Protein AF-A0A917IXN0-F1 (afdb_monomer)

Nearest PDB structures (foldseek):
  4igl-assembly2_D  TM=3.086E-01  e=8.944E-07  Yersinia entomophaga
  7pq5-assembly1_L  TM=3.010E-01  e=5.003E-07  Photorhabdus laumondii subsp. laumondii TTO1
  4igl-assembly1_B  TM=3.154E-01  e=1.685E-06  Yersinia entomophaga
  6h6e-assembly1_F  TM=2.385E-01  e=1.469E-05  Photorhabdus luminescens
  6l7i-assembly1_G  TM=1.324E-01  e=1.070E-05  Photorhabdus luminescens

Solvent-accessible surface area (backbone atoms only — not comparable to full-atom values): 32666 Å² total; per-residue (Å²): 130,86,58,63,61,47,38,74,45,80,38,43,75,85,60,76,90,86,81,75,92,81,76,86,49,85,39,83,56,91,62,66,86,62,79,61,61,59,77,68,53,58,78,46,54,101,52,64,41,81,47,78,47,61,90,58,100,66,93,73,70,77,66,83,57,78,71,66,95,80,70,84,71,70,77,75,79,71,57,45,37,51,78,40,66,43,35,41,40,37,30,41,99,85,53,47,74,66,42,33,37,38,47,47,80,38,64,68,88,79,56,56,72,64,66,59,69,67,40,76,58,104,46,80,65,84,55,71,58,85,68,82,61,90,83,63,101,68,87,67,82,59,88,81,87,79,61,56,71,33,56,86,45,42,60,50,45,82,71,81,84,78,57,69,54,34,28,41,33,42,34,33,26,48,86,87,71,46,68,50,28,33,39,39,38,29,32,39,60,47,61,68,41,76,41,57,61,73,75,79,86,89,66,83,87,88,78,78,93,68,74,76,74,66,67,77,37,63,53,51,22,51,48,42,80,60,39,67,42,67,34,34,41,35,35,35,36,42,61,82,93,44,81,42,70,44,31,39,38,40,45,43,70,47,72,43,73,93,54,56,42,76,46,81,46,73,46,76,44,80,50,82,84,77,84,73,92,86,80,77,96,80,74,83,82,74,73,49,68,51,62,32,39,26,38,47,58,45,58,46,75,42,68,42,35,38,41,36,36,38,39,47,98,88,69,51,77,47,46,34,40,35,40,48,37,61,85,44,83,89,67,68,47,70,32,34,37,40,33,34,42,75,81,73,43,36,37,36,39,40,44,36,32,23,74,81,41,34,94,41,83,49,23,36,60,31,42,77,70,70,51,43,79,60,70,34,34,39,40,33,26,31,57,75,56,88,56,38,41,52,32,37,40,35,48,42,57,34,69,35,84,93,67,79,44,77,38,72,39,32,35,28,37,26,52,65,69,50,75,74,41,68,46,32,38,48,78,37,60,52,98,85,70,46,69,27,26,33,33,39,63,88,66,50,29,37,17,41,45,56,14,63,71,68,72,43,74,31,32,44,34,39,54,44,56,52,70,54,52,53,70,72,32,72,54,56,64,68,46,43,30,58,50,92,41,67,66,59,36,50,59,45,54,48,35,52,60,73,48,80,76,50,44,41,34,36,44,38,66,44,86,101,55,46,66,37,33,41,30,42,68,89,68,54,38,37,37,42,42,58,46,100,85,50,44,76,31,38,30,25,42,72,87,69,43,51,36,30,42,42,42,74,38,43,49,93,60,89,73,92,83,128

Structure (mmCIF, N/CA/C/O backbone):
data_AF-A0A917IXN0-F1
#
_entry.id   AF-A0A917IXN0-F1
#
loop_
_atom_site.group_PDB
_atom_site.id
_atom_site.type_symbol
_atom_site.label_atom_id
_atom_site.label_alt_id
_atom_site.label_comp_id
_atom_site.label_asym_id
_atom_site.label_entity_id
_atom_site.label_seq_id
_atom_site.pdbx_PDB_ins_code
_atom_site.Cartn_x
_atom_site.Cartn_y
_atom_site.Cartn_z
_atom_site.occupancy
_atom_site.B_iso_or_equiv
_atom_site.auth_seq_id
_atom_site.auth_comp_id
_atom_site.auth_asym_id
_atom_site.auth_atom_id
_atom_site.pdbx_PDB_model_num
ATOM 1 N N . MET A 1 1 ? -67.250 17.142 -31.796 1.00 35.25 1 MET A N 1
ATOM 2 C CA . MET A 1 1 ? -65.831 16.731 -31.757 1.00 35.25 1 MET A CA 1
ATOM 3 C C . MET A 1 1 ? -65.820 15.233 -31.520 1.00 35.25 1 MET A C 1
ATOM 5 O O . MET A 1 1 ? -66.520 14.796 -30.617 1.00 35.25 1 MET A O 1
ATOM 9 N N . ALA A 1 2 ? -65.168 14.451 -32.382 1.00 39.88 2 ALA A N 1
ATOM 10 C CA . ALA A 1 2 ? -65.077 13.002 -32.205 1.00 39.88 2 ALA A CA 1
ATOM 11 C C . ALA A 1 2 ? -64.238 12.706 -30.949 1.00 39.88 2 ALA A C 1
ATOM 13 O O . ALA A 1 2 ? -63.153 13.268 -30.809 1.00 39.88 2 ALA A O 1
ATOM 14 N N . GLY A 1 3 ? -64.764 11.898 -30.023 1.00 48.69 3 GLY A N 1
ATOM 15 C CA . GLY A 1 3 ? -64.052 11.514 -28.801 1.00 48.69 3 GLY A CA 1
ATOM 16 C C . GLY A 1 3 ? -62.766 10.752 -29.129 1.00 48.69 3 GLY A C 1
ATOM 17 O O . GLY A 1 3 ? -62.740 9.947 -30.061 1.00 48.69 3 GLY A O 1
ATOM 18 N N . GLN A 1 4 ? -61.691 11.021 -28.390 1.00 52.16 4 GLN A N 1
ATOM 19 C CA . GLN A 1 4 ? -60.438 10.281 -28.524 1.00 52.16 4 GLN A CA 1
ATOM 20 C C . GLN A 1 4 ? -60.554 8.961 -27.759 1.00 52.16 4 GLN A C 1
ATOM 22 O O . GLN A 1 4 ? -60.973 8.939 -26.606 1.00 52.16 4 GLN A O 1
ATOM 27 N N . THR A 1 5 ? -60.207 7.848 -28.408 1.00 50.19 5 THR A N 1
ATOM 28 C CA . THR A 1 5 ? -60.210 6.527 -27.762 1.00 50.19 5 THR A CA 1
ATOM 29 C C . THR A 1 5 ? -58.799 6.203 -27.285 1.00 50.19 5 THR A C 1
ATOM 31 O O . THR A 1 5 ? -57.864 6.191 -28.088 1.00 50.19 5 THR A O 1
ATOM 34 N N . VAL A 1 6 ? -58.656 5.953 -25.986 1.00 50.12 6 VAL A N 1
ATOM 35 C CA . VAL A 1 6 ? -57.416 5.504 -25.344 1.00 50.12 6 VAL A CA 1
ATOM 36 C C . VAL A 1 6 ? -57.685 4.127 -24.752 1.00 50.12 6 VAL A C 1
ATOM 38 O O . VAL A 1 6 ? -58.744 3.893 -24.172 1.00 50.12 6 VAL A O 1
ATOM 41 N N . TYR A 1 7 ? -56.733 3.213 -24.901 1.00 52.97 7 TYR A N 1
ATOM 42 C CA . TYR A 1 7 ? -56.838 1.844 -24.410 1.00 52.97 7 TYR A CA 1
ATOM 43 C C . TYR A 1 7 ? -55.827 1.610 -23.289 1.00 52.97 7 TYR A C 1
ATOM 45 O O . TYR A 1 7 ? -54.680 2.040 -23.386 1.00 52.97 7 TYR A O 1
ATOM 53 N N . LEU A 1 8 ? -56.244 0.906 -22.240 1.00 52.41 8 LEU A N 1
ATOM 54 C CA . LEU A 1 8 ? -55.415 0.564 -21.084 1.00 52.41 8 LEU A CA 1
ATOM 55 C C . LEU A 1 8 ? -55.277 -0.951 -20.971 1.00 52.41 8 LEU A C 1
ATOM 57 O O . LEU A 1 8 ? -56.256 -1.678 -21.136 1.00 52.41 8 LEU A O 1
ATOM 61 N N . LYS A 1 9 ? -54.066 -1.418 -20.662 1.00 60.09 9 LYS A N 1
ATOM 62 C CA . LYS A 1 9 ? -53.745 -2.835 -20.481 1.00 60.09 9 LYS A CA 1
ATOM 63 C C . LYS A 1 9 ? -52.924 -3.028 -19.208 1.00 60.09 9 LYS A C 1
ATOM 65 O O . LYS A 1 9 ? -51.922 -2.343 -19.024 1.00 60.09 9 LYS A O 1
ATOM 70 N N . ILE A 1 10 ? -53.332 -3.964 -18.352 1.00 54.09 10 ILE A N 1
ATOM 71 C CA . ILE A 1 10 ? -52.567 -4.382 -17.169 1.00 54.09 10 ILE A CA 1
ATOM 72 C C . ILE A 1 10 ? -51.980 -5.758 -17.454 1.00 54.09 10 ILE A C 1
ATOM 74 O O . ILE A 1 10 ? -52.681 -6.649 -17.930 1.00 54.09 10 ILE A O 1
ATOM 78 N N . LEU A 1 11 ? -50.680 -5.903 -17.224 1.00 50.03 11 LEU A N 1
ATOM 79 C CA . LEU A 1 11 ? -49.906 -7.075 -17.606 1.00 50.03 11 LEU A CA 1
ATOM 80 C C . LEU A 1 11 ? -49.082 -7.602 -16.433 1.00 50.03 11 LEU A C 1
ATOM 82 O O . LEU A 1 11 ? -48.535 -6.798 -15.673 1.00 50.03 11 LEU A O 1
ATOM 86 N N . PRO A 1 12 ? -48.888 -8.928 -16.334 1.00 51.34 12 PRO A N 1
ATOM 87 C CA . PRO A 1 12 ? -47.800 -9.487 -15.544 1.00 51.34 12 PRO A CA 1
ATOM 88 C C . PRO A 1 12 ? -46.449 -8.872 -15.961 1.00 51.34 12 PRO A C 1
ATOM 90 O O . PRO A 1 12 ? -46.293 -8.446 -17.113 1.00 51.34 12 PRO A O 1
ATOM 93 N N . PRO A 1 13 ? -45.444 -8.850 -15.072 1.00 50.09 13 PRO A N 1
ATOM 94 C CA . PRO A 1 13 ? -44.182 -8.157 -15.319 1.00 50.09 13 PRO A CA 1
ATOM 95 C C . PRO A 1 13 ? -43.417 -8.736 -16.522 1.00 50.09 13 PRO A C 1
ATOM 97 O O . PRO A 1 13 ? -42.665 -8.007 -17.173 1.00 50.09 13 PRO A O 1
ATOM 100 N N . ASP A 1 14 ? -43.701 -9.986 -16.892 1.00 53.84 14 ASP A N 1
ATOM 101 C CA . ASP A 1 14 ? -42.986 -10.733 -17.930 1.00 53.84 14 ASP A CA 1
ATOM 102 C C . ASP A 1 14 ? -43.760 -10.826 -19.264 1.00 53.84 14 ASP A C 1
ATOM 104 O O . ASP A 1 14 ? -43.258 -11.404 -20.226 1.00 53.84 14 ASP A O 1
ATOM 108 N N . ALA A 1 15 ? -44.980 -10.277 -19.348 1.00 49.19 15 ALA A N 1
ATOM 109 C CA . ALA A 1 15 ? -45.855 -10.442 -20.514 1.00 49.19 15 ALA A CA 1
ATOM 110 C C . ALA A 1 15 ? -45.548 -9.466 -21.671 1.00 49.19 15 ALA A C 1
ATOM 112 O O . ALA A 1 15 ? -45.196 -8.302 -21.450 1.00 49.19 15 ALA A O 1
ATOM 113 N N . ASP A 1 16 ? -45.733 -9.939 -22.913 1.00 49.72 16 ASP A N 1
ATOM 114 C CA . ASP A 1 16 ? -45.566 -9.148 -24.141 1.00 49.72 16 ASP A CA 1
ATOM 115 C C . ASP A 1 16 ? -46.776 -8.214 -24.359 1.00 49.72 16 ASP A C 1
ATOM 117 O O . ASP A 1 16 ? -47.925 -8.675 -24.413 1.00 49.72 16 ASP A O 1
ATOM 121 N N . PRO A 1 17 ? -46.560 -6.894 -24.494 1.00 51.47 17 PRO A N 1
ATOM 122 C CA . PRO A 1 17 ? -47.645 -5.938 -24.636 1.00 51.47 17 PRO A CA 1
ATOM 123 C C . PRO A 1 17 ? -48.546 -6.150 -25.865 1.00 51.47 17 PRO A C 1
ATOM 125 O O . PRO A 1 17 ? -49.726 -5.802 -25.794 1.00 51.47 17 PRO A O 1
ATOM 128 N N . TYR A 1 18 ? -48.084 -6.769 -26.955 1.00 51.25 18 TYR A N 1
ATOM 129 C CA . TYR A 1 18 ? -48.750 -6.646 -28.263 1.00 51.25 18 TYR A CA 1
ATOM 130 C C . TYR A 1 18 ? -49.814 -7.701 -28.639 1.00 51.25 18 TYR A C 1
ATOM 132 O O . TYR A 1 18 ? -50.474 -7.508 -29.657 1.00 51.25 18 TYR A O 1
ATOM 140 N N . ASN A 1 19 ? -50.030 -8.779 -27.867 1.00 45.66 19 ASN A N 1
ATOM 141 C CA . ASN A 1 19 ? -50.652 -10.001 -28.427 1.00 45.66 19 ASN A CA 1
ATOM 142 C C . ASN A 1 19 ? -52.028 -10.468 -27.882 1.00 45.66 19 ASN A C 1
ATOM 144 O O . ASN A 1 19 ? -52.455 -11.555 -28.252 1.00 45.66 19 ASN A O 1
ATOM 148 N N . ASP A 1 20 ? -52.761 -9.677 -27.082 1.00 43.12 20 ASP A N 1
ATOM 149 C CA . ASP A 1 20 ? -54.061 -10.100 -26.498 1.00 43.12 20 ASP A CA 1
ATOM 150 C C . ASP A 1 20 ? -55.165 -9.022 -26.582 1.00 43.12 20 ASP A C 1
ATOM 152 O O . ASP A 1 20 ? -54.869 -7.826 -26.504 1.00 43.12 20 ASP A O 1
ATOM 156 N N . TRP A 1 21 ? -56.429 -9.461 -26.734 1.00 39.22 21 TRP A N 1
ATOM 157 C CA . TRP A 1 21 ? -57.635 -8.655 -27.027 1.00 39.22 21 TRP A CA 1
ATOM 158 C C . TRP A 1 21 ? -58.090 -7.737 -25.868 1.00 39.22 21 TRP A C 1
ATOM 160 O O . TRP A 1 21 ? -57.925 -8.066 -24.698 1.00 39.22 21 TRP A O 1
ATOM 170 N N . ILE A 1 22 ? -58.692 -6.584 -26.210 1.00 45.62 22 ILE A N 1
ATOM 171 C CA . ILE A 1 22 ? -58.862 -5.396 -25.342 1.00 45.62 22 ILE A CA 1
ATOM 172 C C . ILE A 1 22 ? -60.346 -5.049 -25.098 1.00 45.62 22 ILE A C 1
ATOM 174 O O . ILE A 1 22 ? -61.152 -5.101 -26.028 1.00 45.62 22 ILE A O 1
ATOM 178 N N . THR A 1 23 ? -60.687 -4.581 -23.888 1.00 41.66 23 THR A N 1
ATOM 179 C CA . THR A 1 23 ? -61.967 -3.906 -23.580 1.00 41.66 23 THR A CA 1
ATOM 180 C C . THR A 1 23 ? -61.812 -2.380 -23.744 1.00 41.66 23 THR A C 1
ATOM 182 O O . THR A 1 23 ? -60.971 -1.794 -23.060 1.00 41.66 23 THR A O 1
ATOM 185 N N . PRO A 1 24 ? -62.566 -1.697 -24.628 1.00 39.19 24 PRO A N 1
ATOM 186 C CA . PRO A 1 24 ? -62.406 -0.257 -24.854 1.00 39.19 24 PRO A CA 1
ATOM 187 C C . PRO A 1 24 ? -62.958 0.583 -23.694 1.00 39.19 24 PRO A C 1
ATOM 189 O O . PRO A 1 24 ? -64.069 0.328 -23.228 1.00 39.19 24 PRO A O 1
ATOM 192 N N . LEU A 1 25 ? -62.236 1.636 -23.300 1.00 45.97 25 LEU A N 1
ATOM 193 C CA . LEU A 1 25 ? -62.758 2.710 -22.450 1.00 45.97 25 LEU A CA 1
ATOM 194 C C . LEU A 1 25 ? -62.904 3.983 -23.287 1.00 45.97 25 LEU A C 1
ATOM 196 O O . LEU A 1 25 ? -61.981 4.400 -23.986 1.00 45.97 25 LEU A O 1
ATOM 200 N N . TYR A 1 26 ? -64.086 4.594 -23.233 1.00 40.22 26 TYR A N 1
ATOM 201 C CA . TYR A 1 26 ? -64.394 5.807 -23.985 1.00 40.22 26 TYR A CA 1
ATOM 202 C C . TYR A 1 26 ? -64.389 7.014 -23.050 1.00 40.22 26 TYR A C 1
ATOM 204 O O . TYR A 1 26 ? -65.100 7.023 -22.048 1.00 40.22 26 TYR A O 1
ATOM 212 N N . SER A 1 27 ? -63.637 8.053 -23.414 1.00 43.56 27 SER A N 1
ATOM 213 C CA . SER A 1 27 ? -63.714 9.367 -22.777 1.00 43.56 27 SER A CA 1
ATOM 214 C C . SER A 1 27 ? -63.993 10.437 -23.827 1.00 43.56 27 SER A C 1
ATOM 216 O O . SER A 1 27 ? -63.427 10.438 -24.921 1.00 43.56 27 SER A O 1
ATOM 218 N N . THR A 1 28 ? -64.897 11.358 -23.505 1.00 39.69 28 THR A N 1
ATOM 219 C CA . THR A 1 28 ? -65.262 12.466 -24.394 1.00 39.69 28 THR A CA 1
ATOM 220 C C . THR A 1 28 ? -64.428 13.734 -24.174 1.00 39.69 28 THR A C 1
ATOM 222 O O . THR A 1 28 ? -64.582 14.672 -24.951 1.00 39.69 28 THR A O 1
ATOM 225 N N . TRP A 1 29 ? -63.568 13.791 -23.146 1.00 39.41 29 TRP A N 1
ATOM 226 C CA . TRP A 1 29 ? -62.755 14.967 -22.787 1.00 39.41 29 TRP A CA 1
ATOM 227 C C . TRP A 1 29 ? -61.339 14.529 -22.369 1.00 39.41 29 TRP A C 1
ATOM 229 O O . TRP A 1 29 ? -61.156 13.416 -21.895 1.00 39.41 29 TRP A O 1
ATOM 239 N N . ALA A 1 30 ? -60.333 15.385 -22.567 1.00 41.00 30 ALA A N 1
ATOM 240 C CA . ALA A 1 30 ? -58.892 15.069 -22.560 1.00 41.00 30 ALA A CA 1
ATOM 241 C C . ALA A 1 30 ? -58.276 14.489 -21.258 1.00 41.00 30 ALA A C 1
ATOM 243 O O . ALA A 1 30 ? -57.062 14.323 -21.208 1.00 41.00 30 ALA A O 1
ATOM 244 N N . ASN A 1 31 ? -59.079 14.140 -20.248 1.00 43.09 31 ASN A N 1
ATOM 245 C CA . ASN A 1 31 ? -58.651 13.487 -19.011 1.00 43.09 31 ASN A CA 1
ATOM 246 C C . ASN A 1 31 ? -59.410 12.162 -18.835 1.00 43.09 31 ASN A C 1
ATOM 248 O O . ASN A 1 31 ? -60.639 12.125 -18.944 1.00 43.09 31 ASN A O 1
ATOM 252 N N . ILE A 1 32 ? -58.688 11.075 -18.559 1.00 43.59 32 ILE A N 1
ATOM 253 C CA . ILE A 1 32 ? -59.268 9.772 -18.210 1.00 43.59 32 ILE A CA 1
ATOM 254 C C . ILE A 1 32 ? -58.945 9.513 -16.743 1.00 43.59 32 ILE A C 1
ATOM 256 O O . ILE A 1 32 ? -57.836 9.104 -16.428 1.00 43.59 32 ILE A O 1
ATOM 260 N N . ASN A 1 33 ? -59.922 9.731 -15.862 1.00 43.78 33 ASN A N 1
ATOM 261 C CA . ASN A 1 33 ? -59.843 9.277 -14.476 1.00 43.78 33 ASN A CA 1
ATOM 262 C C . ASN A 1 33 ? -60.491 7.895 -14.388 1.00 43.78 33 ASN A C 1
ATOM 264 O O . ASN A 1 33 ? -61.700 7.761 -14.574 1.00 43.78 33 ASN A O 1
ATOM 268 N N . THR A 1 34 ? -59.687 6.869 -14.125 1.00 44.44 34 THR A N 1
ATOM 269 C CA . THR A 1 34 ? -60.156 5.503 -13.876 1.00 44.44 34 THR A CA 1
ATOM 270 C C . THR A 1 34 ? -59.488 4.979 -12.613 1.00 44.44 34 THR A C 1
ATOM 272 O O . THR A 1 34 ? -58.269 5.037 -12.491 1.00 44.44 34 THR A O 1
ATOM 275 N N . SER A 1 35 ? -60.282 4.478 -11.669 1.00 42.50 35 SER A N 1
ATOM 276 C CA . SER A 1 35 ? -59.800 3.802 -10.466 1.00 42.50 35 SER A CA 1
ATOM 277 C C . SER A 1 35 ? -59.847 2.290 -10.678 1.00 42.50 35 SER A C 1
ATOM 279 O O . SER A 1 35 ? -60.794 1.761 -11.264 1.00 42.50 35 SER A O 1
ATOM 281 N N . PHE A 1 36 ? -58.804 1.586 -10.240 1.00 47.25 36 PHE A N 1
ATOM 282 C CA . PHE A 1 36 ? -58.762 0.124 -10.261 1.00 47.25 36 PHE A CA 1
ATOM 283 C C . PHE A 1 36 ? -58.977 -0.399 -8.843 1.00 47.25 36 PHE A C 1
ATOM 285 O O . PHE A 1 36 ? -58.327 0.064 -7.910 1.00 47.25 36 PHE A O 1
ATOM 292 N N . ASP A 1 37 ? -59.870 -1.376 -8.683 1.00 44.78 37 ASP A N 1
ATOM 293 C CA . ASP A 1 37 ? -60.038 -2.075 -7.408 1.00 44.78 37 ASP A CA 1
ATOM 294 C C . ASP A 1 37 ? -58.757 -2.863 -7.084 1.00 44.78 37 ASP A C 1
ATOM 296 O O . ASP A 1 37 ? -58.262 -3.650 -7.897 1.00 44.78 37 ASP A O 1
ATOM 300 N N . PHE A 1 38 ? -58.216 -2.661 -5.885 1.00 44.41 38 PHE A N 1
ATOM 301 C CA . PHE A 1 38 ? -57.004 -3.313 -5.392 1.00 44.41 38 PHE A CA 1
ATOM 302 C C . PHE A 1 38 ? -57.085 -4.851 -5.445 1.00 44.41 38 PHE A C 1
ATOM 304 O O . PHE A 1 38 ? -56.099 -5.525 -5.757 1.00 44.41 38 PHE A O 1
ATOM 311 N N . ASN A 1 39 ? -58.273 -5.429 -5.236 1.00 46.62 39 ASN A N 1
ATOM 312 C CA . ASN A 1 39 ? -58.477 -6.878 -5.329 1.00 46.62 39 ASN A CA 1
ATOM 313 C C . ASN A 1 39 ? -58.317 -7.407 -6.761 1.00 46.62 39 ASN A C 1
ATOM 315 O O . ASN A 1 39 ? -57.893 -8.546 -6.959 1.00 46.62 39 ASN A O 1
ATOM 319 N N . PHE A 1 40 ? -58.610 -6.574 -7.762 1.00 50.75 40 PHE A N 1
ATOM 320 C CA . PHE A 1 40 ? -58.423 -6.906 -9.172 1.00 50.75 40 PHE A CA 1
ATOM 321 C C . PHE A 1 40 ? -56.938 -6.878 -9.576 1.00 50.75 40 PHE A C 1
ATOM 323 O O . PHE A 1 40 ? -56.507 -7.688 -10.395 1.00 50.75 40 PHE A O 1
ATOM 330 N N . LEU A 1 41 ? -56.133 -5.999 -8.968 1.00 48.62 41 LEU A N 1
ATOM 331 C CA . LEU A 1 41 ? -54.690 -5.888 -9.226 1.00 48.62 41 LEU A CA 1
ATOM 332 C C . LEU A 1 41 ? -53.876 -7.014 -8.569 1.00 48.62 41 LEU A C 1
ATOM 334 O O . LEU A 1 41 ? -52.900 -7.486 -9.154 1.00 48.62 41 LEU A O 1
ATOM 338 N N . ASN A 1 42 ? -54.310 -7.518 -7.408 1.00 50.56 42 ASN A N 1
ATOM 339 C CA . ASN A 1 42 ? -53.651 -8.635 -6.713 1.00 50.56 42 ASN A CA 1
ATOM 340 C C . ASN A 1 42 ? -53.646 -9.955 -7.504 1.00 50.56 42 ASN A C 1
ATOM 342 O O . ASN A 1 42 ? -52.805 -10.818 -7.248 1.00 50.56 42 ASN A O 1
ATOM 346 N N . LEU A 1 43 ? -54.523 -10.107 -8.503 1.00 50.69 43 LEU A N 1
ATOM 347 C CA . LEU A 1 43 ? -54.516 -11.253 -9.420 1.00 50.69 43 LEU A CA 1
ATOM 348 C C . LEU A 1 43 ? -53.254 -11.314 -10.307 1.00 50.69 43 LEU A C 1
ATOM 350 O O . LEU A 1 43 ? -52.969 -12.371 -10.866 1.00 50.69 43 LEU A O 1
ATOM 354 N N . TYR A 1 44 ? -52.483 -10.221 -10.414 1.00 47.22 44 TYR A N 1
ATOM 355 C CA . TYR A 1 44 ? -51.292 -10.107 -11.270 1.00 47.22 44 TYR A CA 1
ATOM 356 C C . TYR A 1 44 ? -49.950 -10.176 -10.506 1.00 47.22 44 TYR A C 1
ATOM 358 O O . TYR A 1 44 ? -48.892 -10.140 -11.134 1.00 47.22 44 TYR A O 1
ATOM 366 N N . GLY A 1 45 ? -49.973 -10.341 -9.174 1.00 46.62 45 GLY A N 1
ATOM 367 C CA . GLY A 1 45 ? -48.782 -10.507 -8.325 1.00 46.62 45 GLY A CA 1
ATOM 368 C C . GLY A 1 45 ? -48.145 -9.201 -7.818 1.00 46.62 45 GLY A C 1
ATOM 369 O O . GLY A 1 45 ? -48.658 -8.108 -8.029 1.00 46.62 45 GLY A O 1
ATOM 370 N N . ALA A 1 46 ? -47.003 -9.314 -7.121 1.00 44.88 46 ALA A N 1
ATOM 371 C CA . ALA A 1 46 ? -46.329 -8.200 -6.425 1.00 44.88 46 ALA A CA 1
ATOM 372 C C . ALA A 1 46 ? -45.720 -7.119 -7.347 1.00 44.88 46 ALA A C 1
ATOM 374 O O . ALA A 1 46 ? -45.256 -6.086 -6.862 1.00 44.88 46 ALA A O 1
ATOM 375 N N . ALA A 1 47 ? -45.695 -7.364 -8.658 1.00 44.41 47 ALA A N 1
ATOM 376 C CA . ALA A 1 47 ? -45.250 -6.430 -9.683 1.00 44.41 47 ALA A CA 1
ATOM 377 C C . ALA A 1 47 ? -46.104 -6.630 -10.941 1.00 44.41 47 ALA A C 1
ATOM 379 O O . ALA A 1 47 ? -46.340 -7.766 -11.333 1.00 44.41 47 ALA A O 1
ATOM 380 N N . PHE A 1 48 ? -46.540 -5.547 -11.581 1.00 44.88 48 PHE A N 1
ATOM 381 C CA . PHE A 1 48 ? -47.311 -5.562 -12.828 1.00 44.88 48 PHE A CA 1
ATOM 382 C C . PHE A 1 48 ? -46.964 -4.328 -13.674 1.00 44.88 48 PHE A C 1
ATOM 384 O O . PHE A 1 48 ? -46.359 -3.373 -13.186 1.00 44.88 48 PHE A O 1
ATOM 391 N N . LYS A 1 49 ? -47.324 -4.350 -14.958 1.00 46.66 49 LYS A N 1
ATOM 392 C CA . LYS A 1 49 ? -47.125 -3.249 -15.911 1.00 46.66 49 LYS A CA 1
ATOM 393 C C . LYS A 1 49 ? -48.472 -2.679 -16.333 1.00 46.66 49 LYS A C 1
ATOM 395 O O . LYS A 1 49 ? -49.388 -3.441 -16.627 1.00 46.66 49 LYS A O 1
ATOM 400 N N . ILE A 1 50 ? -48.566 -1.355 -16.431 1.00 51.16 50 ILE A N 1
ATOM 401 C CA . ILE A 1 50 ? -49.695 -0.666 -17.064 1.00 51.16 50 ILE A CA 1
ATOM 402 C C . ILE A 1 50 ? -49.201 -0.106 -18.397 1.00 51.16 50 ILE A C 1
ATOM 404 O O . ILE A 1 50 ? -48.218 0.630 -18.440 1.00 51.16 50 ILE A O 1
ATOM 408 N N . VAL A 1 51 ? -49.865 -0.476 -19.488 1.00 49.19 51 VAL A N 1
ATOM 409 C CA . VAL A 1 51 ? -49.536 -0.038 -20.847 1.00 49.19 51 VAL A CA 1
ATOM 410 C C . VAL A 1 51 ? -50.726 0.720 -21.421 1.00 49.19 51 VAL A C 1
ATOM 412 O O . VAL A 1 51 ? -51.856 0.231 -21.397 1.00 49.19 51 VAL A O 1
ATOM 415 N N . VAL A 1 52 ? -50.466 1.923 -21.930 1.00 52.56 52 VAL A N 1
ATOM 416 C CA . VAL A 1 52 ? -51.476 2.833 -22.481 1.00 52.56 52 VAL A CA 1
ATOM 417 C C . VAL A 1 52 ? -51.271 2.928 -23.991 1.00 52.56 52 VAL A C 1
ATOM 419 O O . VAL A 1 52 ? -50.173 3.245 -24.448 1.00 52.56 52 VAL A O 1
ATOM 422 N N . TYR A 1 53 ? -52.325 2.693 -24.770 1.00 51.03 53 TYR A N 1
ATOM 423 C CA . TYR A 1 53 ? -52.324 2.876 -26.220 1.00 51.03 53 TYR A CA 1
ATOM 424 C C . TYR A 1 53 ? -53.221 4.051 -26.599 1.00 51.03 53 TYR A C 1
ATOM 426 O O . TYR A 1 53 ? -54.404 4.080 -26.263 1.00 51.03 53 TYR A O 1
ATOM 434 N N . SER A 1 54 ? -52.672 4.996 -27.358 1.00 49.59 54 SER A N 1
ATOM 435 C CA . SER A 1 54 ? -53.426 6.070 -28.007 1.00 49.59 54 SER A CA 1
ATOM 436 C C . SER A 1 54 ? -53.336 5.895 -29.519 1.00 49.59 54 SER A C 1
ATOM 438 O O . SER A 1 54 ? -52.264 5.611 -30.050 1.00 49.59 54 SER A O 1
ATOM 440 N N . ALA A 1 55 ? -54.448 6.098 -30.227 1.00 45.66 55 ALA A N 1
ATOM 441 C CA . ALA A 1 55 ? -54.463 6.065 -31.689 1.00 45.66 55 ALA A CA 1
ATOM 442 C C . ALA A 1 55 ? -53.799 7.303 -32.341 1.00 45.66 55 ALA A C 1
ATOM 444 O O . ALA A 1 55 ? -53.622 7.314 -33.558 1.00 45.66 55 ALA A O 1
ATOM 445 N N . TYR A 1 56 ? -53.423 8.334 -31.563 1.00 47.41 56 TYR A N 1
ATOM 446 C CA . TYR A 1 56 ? -52.813 9.573 -32.070 1.00 47.41 56 TYR A CA 1
ATOM 447 C C . TYR A 1 56 ? -51.641 10.082 -31.195 1.00 47.41 56 TYR A C 1
ATOM 449 O O . TYR A 1 56 ? -51.694 9.955 -29.971 1.00 47.41 56 TYR A O 1
ATOM 457 N N . PRO A 1 57 ? -50.600 10.705 -31.791 1.00 37.44 57 PRO A N 1
ATOM 458 C CA . PRO A 1 57 ? -49.305 10.980 -31.147 1.00 37.44 57 PRO A CA 1
ATOM 459 C C . PRO A 1 57 ? -49.242 12.264 -30.284 1.00 37.44 57 PRO A C 1
ATOM 461 O O . PRO A 1 57 ? -48.200 12.912 -30.227 1.00 37.44 57 PRO A O 1
ATOM 464 N N . LEU A 1 58 ? -50.330 12.669 -29.618 1.00 39.44 58 LEU A N 1
ATOM 465 C CA . LEU A 1 58 ? -50.336 13.848 -28.731 1.00 39.44 58 LEU A CA 1
ATOM 466 C C . LEU A 1 5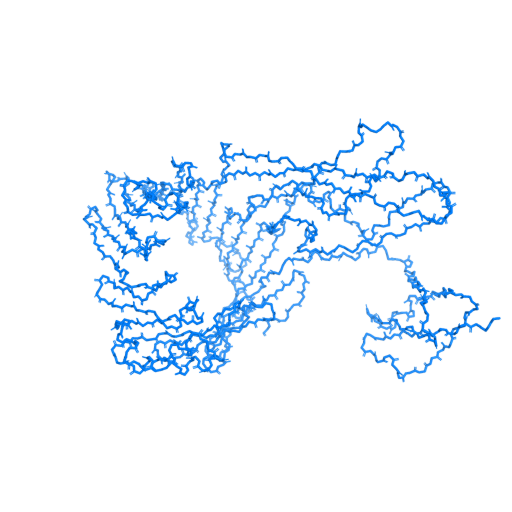8 ? -50.179 13.455 -27.247 1.00 39.44 58 LEU A C 1
ATOM 468 O O . LEU A 1 58 ? -50.582 12.351 -26.879 1.00 39.44 58 LEU A O 1
ATOM 472 N N . PRO A 1 59 ? -49.603 14.330 -26.394 1.00 39.84 59 PRO A N 1
ATOM 473 C CA . PRO A 1 59 ? -49.346 14.022 -24.988 1.00 39.84 59 PRO A CA 1
ATOM 474 C C . PRO A 1 59 ? -50.665 13.867 -24.224 1.00 39.84 59 PRO A C 1
ATOM 476 O O . PRO A 1 59 ? -51.416 14.827 -24.063 1.00 39.84 59 PRO A O 1
ATOM 479 N N . VAL A 1 60 ? -50.945 12.649 -23.765 1.00 39.69 60 VAL A N 1
ATOM 480 C CA . VAL A 1 60 ? -52.048 12.349 -22.847 1.00 39.69 60 VAL A CA 1
ATOM 481 C C . VAL A 1 60 ? -51.485 12.416 -21.430 1.00 39.69 60 VAL A C 1
ATOM 483 O O . VAL A 1 60 ? -50.540 11.694 -21.117 1.00 39.69 60 VAL A O 1
ATOM 486 N N . HIS A 1 61 ? -52.035 13.290 -20.585 1.00 37.91 61 HIS A N 1
ATOM 487 C CA . HIS A 1 61 ? -51.770 13.261 -19.146 1.00 37.91 61 HIS A CA 1
ATOM 488 C C . HIS A 1 61 ? -52.579 12.115 -18.525 1.00 37.91 61 HIS A C 1
ATOM 490 O O . HIS A 1 61 ? -53.780 12.005 -18.774 1.00 37.91 61 HIS A O 1
ATOM 496 N N . PHE A 1 62 ? -51.916 11.241 -17.767 1.00 37.97 62 PHE A N 1
ATOM 497 C CA . PHE A 1 62 ? -52.535 10.079 -17.137 1.00 37.97 62 PHE A CA 1
ATOM 498 C C . PHE A 1 62 ? -52.155 10.030 -15.657 1.00 37.97 62 PHE A C 1
ATOM 500 O O . PHE A 1 62 ? -50.970 9.927 -15.349 1.00 37.97 62 PHE A O 1
ATOM 507 N N . ASP A 1 63 ? -53.154 10.053 -14.774 1.00 35.75 63 ASP A N 1
ATOM 508 C CA . ASP A 1 63 ? -52.987 9.827 -13.337 1.00 35.75 63 ASP A CA 1
ATOM 509 C C . ASP A 1 63 ? -53.568 8.451 -12.979 1.00 35.75 63 ASP A C 1
ATOM 511 O O . ASP A 1 63 ? -54.758 8.192 -13.163 1.00 35.75 63 ASP A O 1
ATOM 515 N N . VAL A 1 64 ? -52.717 7.539 -12.493 1.00 37.69 64 VAL A N 1
ATOM 516 C CA . VAL A 1 64 ? -53.158 6.267 -11.898 1.00 37.69 64 VAL A CA 1
ATOM 517 C C . VAL A 1 64 ? -53.260 6.493 -10.395 1.00 37.69 64 VAL A C 1
ATOM 519 O O . VAL A 1 64 ? -52.232 6.585 -9.730 1.00 37.69 64 VAL A O 1
ATOM 522 N N . ASN A 1 65 ? -54.476 6.541 -9.852 1.00 38.28 65 ASN A N 1
ATOM 523 C CA . ASN A 1 65 ? -54.662 6.548 -8.403 1.00 38.28 65 ASN A CA 1
ATOM 524 C C . ASN A 1 65 ? -54.940 5.114 -7.924 1.00 38.28 65 ASN A C 1
ATOM 526 O O . ASN A 1 65 ? -55.940 4.509 -8.322 1.00 38.28 65 ASN A O 1
ATOM 530 N N . ILE A 1 66 ? -54.031 4.543 -7.130 1.00 39.94 66 ILE A N 1
ATOM 531 C CA . ILE A 1 66 ? -54.209 3.226 -6.502 1.00 39.94 66 ILE A CA 1
ATOM 532 C C . ILE A 1 66 ? -54.620 3.486 -5.057 1.00 39.94 66 ILE A C 1
ATOM 534 O O . ILE A 1 66 ? -53.771 3.597 -4.177 1.00 39.94 66 ILE A O 1
ATOM 538 N N . ASP A 1 67 ? -55.924 3.604 -4.818 1.00 37.50 67 ASP A N 1
ATOM 539 C CA . ASP A 1 67 ? -56.450 3.743 -3.463 1.00 37.50 67 ASP A CA 1
ATOM 540 C C . ASP A 1 67 ? -56.302 2.399 -2.733 1.00 37.50 67 ASP A C 1
ATOM 542 O O . ASP A 1 67 ? -57.038 1.446 -2.998 1.00 37.50 67 ASP A O 1
ATOM 546 N N . ASN A 1 68 ? -55.333 2.307 -1.820 1.00 36.97 68 ASN A N 1
ATOM 547 C CA . ASN A 1 68 ? -55.272 1.233 -0.834 1.00 36.97 68 ASN A CA 1
ATOM 548 C C . ASN A 1 68 ? -55.850 1.756 0.493 1.00 36.97 68 ASN A C 1
ATOM 550 O O . ASN A 1 68 ? -55.188 2.555 1.156 1.00 36.97 68 ASN A O 1
ATOM 554 N N . PRO A 1 69 ? -57.069 1.354 0.888 1.00 35.59 69 PRO A N 1
ATOM 555 C CA . PRO A 1 69 ? -57.727 1.924 2.061 1.00 35.59 69 PRO A CA 1
ATOM 556 C C . PRO A 1 69 ? -57.118 1.502 3.411 1.00 35.59 69 PRO A C 1
ATOM 558 O O . PRO A 1 69 ? -57.475 2.112 4.413 1.00 35.59 69 PRO A O 1
ATOM 561 N N . ASP A 1 70 ? -56.201 0.524 3.461 1.00 34.22 70 ASP A N 1
ATOM 562 C CA . ASP A 1 70 ? -55.720 -0.055 4.730 1.00 34.22 70 ASP A CA 1
ATOM 563 C C . ASP A 1 70 ? -54.190 -0.032 4.939 1.00 34.22 70 ASP A C 1
ATOM 565 O O . ASP A 1 70 ? -53.697 -0.601 5.915 1.00 34.22 70 ASP A O 1
ATOM 569 N N . ASP A 1 71 ? -53.406 0.627 4.078 1.00 37.56 71 ASP A N 1
ATOM 570 C CA . ASP A 1 71 ? -51.938 0.544 4.151 1.00 37.56 71 ASP A CA 1
ATOM 571 C C . ASP A 1 71 ? -51.271 1.830 4.656 1.00 37.56 71 ASP A C 1
ATOM 573 O O . ASP A 1 71 ? -50.775 2.661 3.901 1.00 37.56 71 ASP A O 1
ATOM 577 N N . HIS A 1 72 ? -51.214 1.952 5.984 1.00 33.66 72 HIS A N 1
ATOM 578 C CA . HIS A 1 72 ? -50.261 2.818 6.685 1.00 33.66 72 HIS A CA 1
ATOM 579 C C . HIS A 1 72 ? -48.834 2.219 6.729 1.00 33.66 72 HIS A C 1
ATOM 581 O O . HIS A 1 72 ? -47.969 2.762 7.423 1.00 33.66 72 HIS A O 1
ATOM 587 N N . ALA A 1 73 ? -48.541 1.103 6.043 1.00 29.27 73 ALA A N 1
ATOM 588 C CA . ALA A 1 73 ? -47.197 0.537 6.034 1.00 29.27 73 ALA A CA 1
ATOM 589 C C . ALA A 1 73 ? -46.313 1.251 5.003 1.00 29.27 73 ALA A C 1
ATOM 591 O O . ALA A 1 73 ? -46.169 0.866 3.842 1.00 29.27 73 ALA A O 1
ATOM 592 N N . VAL A 1 74 ? -45.649 2.288 5.509 1.00 33.66 74 VAL A N 1
ATOM 593 C CA . VAL A 1 74 ? -44.402 2.852 4.990 1.00 33.66 74 VAL A CA 1
ATOM 594 C C . VAL A 1 74 ? -43.522 1.720 4.447 1.00 33.66 74 VAL A C 1
ATOM 596 O O . VAL A 1 74 ? -43.062 0.869 5.210 1.00 33.66 74 VAL A O 1
ATOM 599 N N . ARG A 1 75 ? -43.258 1.690 3.135 1.00 31.86 75 ARG A N 1
ATOM 600 C CA . ARG A 1 75 ? -42.179 0.854 2.593 1.00 31.86 75 ARG A CA 1
ATOM 601 C C . ARG A 1 75 ? -40.875 1.627 2.770 1.00 31.86 75 ARG A C 1
ATOM 603 O O . ARG A 1 75 ? -40.655 2.583 2.029 1.00 31.86 75 ARG A O 1
ATOM 610 N N . PRO A 1 76 ? -39.998 1.255 3.718 1.00 34.41 76 PRO A N 1
ATOM 611 C CA . PRO A 1 76 ? -38.746 1.968 3.883 1.00 34.41 76 PRO A CA 1
ATOM 612 C C . PRO A 1 76 ? -37.893 1.749 2.633 1.00 34.41 76 PRO A C 1
ATOM 614 O O . PRO A 1 76 ? -37.593 0.608 2.260 1.00 34.41 76 PRO A O 1
ATOM 617 N N . LEU A 1 77 ? -37.466 2.840 1.995 1.00 33.97 77 LEU A N 1
ATOM 618 C CA . LEU A 1 77 ? -36.295 2.792 1.130 1.00 33.97 77 LEU A CA 1
ATOM 619 C C . LEU A 1 77 ? -35.145 2.291 2.001 1.00 33.97 77 LEU A C 1
ATOM 621 O O . LEU A 1 77 ? -34.698 2.976 2.921 1.00 33.97 77 LEU A O 1
ATOM 625 N N . LYS A 1 78 ? -34.699 1.054 1.758 1.00 34.62 78 LYS A N 1
ATOM 626 C CA . LYS A 1 78 ? -33.514 0.531 2.434 1.00 34.62 78 LYS A CA 1
ATOM 627 C C . LYS A 1 78 ? -32.354 1.463 2.087 1.00 34.62 78 LYS A C 1
ATOM 629 O O . LYS A 1 78 ? -32.121 1.672 0.894 1.00 34.62 78 LYS A O 1
ATOM 634 N N . PRO A 1 79 ? -31.617 1.986 3.079 1.00 37.84 79 PRO A N 1
ATOM 635 C CA . PRO A 1 79 ? -30.403 2.730 2.810 1.00 37.84 79 PRO A CA 1
ATOM 636 C C . PRO A 1 79 ? -29.505 1.860 1.928 1.00 37.84 79 PRO A C 1
ATOM 638 O O . PRO A 1 79 ? -29.059 0.789 2.346 1.00 37.84 79 PRO A O 1
ATOM 641 N N . VAL A 1 80 ? -29.247 2.289 0.694 1.00 35.88 80 VAL A N 1
ATOM 642 C CA . VAL A 1 80 ? -28.297 1.597 -0.176 1.00 35.88 80 VAL A CA 1
ATOM 643 C C . VAL A 1 80 ? -26.893 2.058 0.187 1.00 35.88 80 VAL A C 1
ATOM 645 O O . VAL A 1 80 ? -26.474 3.173 -0.118 1.00 35.88 80 VAL A O 1
ATOM 648 N N . GLY A 1 81 ? -26.195 1.185 0.920 1.00 41.53 81 GLY A N 1
ATOM 649 C CA . GLY A 1 81 ? -24.748 1.235 1.173 1.00 41.53 81 GLY A CA 1
ATOM 650 C C . GLY A 1 81 ? -24.016 1.624 -0.090 1.00 41.53 81 GLY A C 1
ATOM 651 O O . GLY A 1 81 ? -24.356 1.096 -1.145 1.00 41.53 81 GLY A O 1
ATOM 652 N N . GLY A 1 82 ? -22.956 2.431 0.002 1.00 50.62 82 GLY A N 1
ATOM 653 C CA . GLY A 1 82 ? -21.900 2.316 -1.008 1.00 50.62 82 GLY A CA 1
ATOM 654 C C . GLY A 1 82 ? -21.518 0.836 -1.183 1.00 50.62 82 GLY A C 1
ATOM 655 O O . GLY A 1 82 ? -21.725 0.031 -0.272 1.00 50.62 82 GLY A O 1
ATOM 656 N N . VAL A 1 83 ? -21.023 0.441 -2.357 1.00 58.78 83 VAL A N 1
ATOM 657 C CA . VAL A 1 83 ? -20.719 -0.977 -2.605 1.00 58.78 83 VAL A CA 1
ATOM 658 C C . VAL A 1 83 ? -19.686 -1.478 -1.597 1.00 58.78 83 VAL A C 1
ATOM 660 O O . VAL A 1 83 ? -18.600 -0.911 -1.489 1.00 58.78 83 VAL A O 1
ATOM 663 N N . THR A 1 84 ? -20.003 -2.571 -0.907 1.00 70.56 84 THR A N 1
ATOM 664 C CA . THR A 1 84 ? -19.091 -3.237 0.018 1.00 70.56 84 THR A CA 1
ATOM 665 C C . THR A 1 84 ? -18.726 -4.643 -0.464 1.00 70.56 84 THR A C 1
ATOM 667 O O . THR A 1 84 ? -19.412 -5.254 -1.293 1.00 70.56 84 THR A O 1
ATOM 670 N N . VAL A 1 85 ? -17.595 -5.166 0.018 1.00 74.81 85 VAL A N 1
ATOM 671 C CA . VAL A 1 85 ? -17.229 -6.571 -0.201 1.00 74.81 85 VAL A CA 1
ATOM 672 C C . VAL A 1 85 ? -18.135 -7.402 0.692 1.00 74.81 85 VAL A C 1
ATOM 674 O O . VAL A 1 85 ? -18.150 -7.185 1.889 1.00 74.81 85 VAL A O 1
ATOM 677 N N . LYS A 1 86 ? -18.894 -8.352 0.148 1.00 80.88 86 LYS A N 1
ATOM 678 C CA . LYS A 1 86 ? -19.747 -9.227 0.970 1.00 80.88 86 LYS A CA 1
ATOM 679 C C . LYS A 1 86 ? -18.964 -10.432 1.474 1.00 80.88 86 LYS A C 1
ATOM 681 O O . LYS A 1 86 ? -19.066 -10.814 2.638 1.00 80.88 86 LYS A O 1
ATOM 686 N N . SER A 1 87 ? -18.195 -11.038 0.575 1.00 85.00 87 SER A N 1
ATOM 687 C CA . SER A 1 87 ? -17.401 -12.219 0.879 1.00 85.00 87 SER A CA 1
ATOM 688 C C . SER A 1 87 ? -16.227 -12.388 -0.078 1.00 85.00 87 SER A C 1
ATOM 690 O O . SER A 1 87 ? -16.304 -12.025 -1.254 1.00 85.00 87 SER A O 1
ATOM 692 N N . VAL A 1 88 ? -15.163 -13.007 0.423 1.00 86.69 88 VAL A N 1
ATOM 693 C CA . VAL A 1 88 ? -14.005 -13.460 -0.354 1.00 86.69 88 VAL A CA 1
ATOM 694 C C . VAL A 1 88 ? -13.841 -14.955 -0.125 1.00 86.69 88 VAL A C 1
ATOM 696 O O . VAL A 1 88 ? -13.696 -15.380 1.019 1.00 86.69 88 VAL A O 1
ATOM 699 N N . ALA A 1 89 ? -13.853 -15.736 -1.202 1.00 88.06 89 ALA A N 1
ATOM 700 C CA . ALA A 1 89 ? -13.699 -17.185 -1.169 1.00 88.06 89 ALA A CA 1
ATOM 701 C C . ALA A 1 89 ? -12.404 -17.602 -1.881 1.00 88.06 89 ALA A C 1
ATOM 703 O O . ALA A 1 89 ? -12.205 -17.296 -3.059 1.00 88.06 89 ALA A O 1
ATOM 704 N N . ASP A 1 90 ? -11.536 -18.303 -1.157 1.00 84.69 90 ASP A N 1
ATOM 705 C CA . ASP A 1 90 ? -10.277 -18.856 -1.652 1.00 84.69 90 ASP A CA 1
ATOM 706 C C . ASP A 1 90 ? -10.476 -20.356 -1.952 1.00 84.69 90 ASP A C 1
ATOM 708 O O . ASP A 1 90 ? -11.081 -21.066 -1.145 1.00 84.69 90 ASP A O 1
ATOM 712 N N . HIS A 1 91 ? -9.979 -20.837 -3.093 1.00 84.00 91 HIS A N 1
ATOM 713 C CA . HIS A 1 91 ? -10.158 -22.208 -3.586 1.00 84.00 91 HIS A CA 1
ATOM 714 C C . HIS A 1 91 ? -8.808 -22.893 -3.857 1.00 84.00 91 HIS A C 1
ATOM 716 O O . HIS A 1 91 ? -7.808 -22.228 -4.140 1.00 84.00 91 HIS A O 1
ATOM 722 N N . ASP A 1 92 ? -8.770 -24.223 -3.750 1.00 81.38 92 ASP A N 1
ATOM 723 C CA . ASP A 1 92 ? -7.595 -25.031 -4.080 1.00 81.38 92 ASP A CA 1
ATOM 724 C C . ASP A 1 92 ? -7.478 -25.284 -5.593 1.00 81.38 92 ASP A C 1
ATOM 726 O O . ASP A 1 92 ? -8.339 -24.908 -6.387 1.00 81.38 92 ASP A O 1
ATOM 730 N N . GLY A 1 93 ? -6.397 -25.951 -6.009 1.00 67.75 93 GLY A N 1
ATOM 731 C CA . GLY A 1 93 ? -6.153 -26.272 -7.421 1.00 67.75 93 GLY A CA 1
ATOM 732 C C . GLY A 1 93 ? -7.126 -27.289 -8.038 1.00 67.75 93 GLY A C 1
ATOM 733 O O . GLY A 1 93 ? -7.078 -27.500 -9.245 1.00 67.75 93 GLY A O 1
ATOM 734 N N . ALA A 1 94 ? -7.989 -27.922 -7.239 1.00 75.25 94 ALA A N 1
ATOM 735 C CA . ALA A 1 94 ? -9.083 -28.769 -7.709 1.00 75.25 94 ALA A CA 1
ATOM 736 C C . ALA A 1 94 ? -10.430 -28.016 -7.737 1.00 75.25 94 ALA A C 1
ATOM 738 O O . ALA A 1 94 ? -11.446 -28.596 -8.117 1.00 75.25 94 ALA A O 1
ATOM 739 N N . GLY A 1 95 ? -10.439 -26.731 -7.364 1.00 71.88 95 GLY A N 1
ATOM 740 C CA . GLY A 1 95 ? -11.626 -25.884 -7.316 1.00 71.88 95 GLY A CA 1
ATOM 741 C C . GLY A 1 95 ? -12.457 -26.042 -6.042 1.00 71.88 95 GLY A C 1
ATOM 742 O O . GLY A 1 95 ? -13.572 -25.529 -5.991 1.00 71.88 95 GLY A O 1
ATOM 743 N N . ASN A 1 96 ? -11.954 -26.725 -5.008 1.00 78.50 96 ASN A N 1
ATOM 744 C CA . ASN A 1 96 ? -12.664 -26.844 -3.734 1.00 78.50 96 ASN A CA 1
ATOM 745 C C . ASN A 1 96 ? -12.466 -25.584 -2.889 1.00 78.50 96 ASN A C 1
ATOM 747 O O . ASN A 1 96 ? -11.367 -25.032 -2.838 1.00 78.50 96 ASN A O 1
ATOM 751 N N . LEU A 1 97 ? -13.505 -25.156 -2.167 1.00 79.50 97 LEU A N 1
ATOM 752 C CA . LEU A 1 97 ? -13.411 -24.048 -1.216 1.00 79.50 97 LEU A CA 1
ATOM 753 C C . LEU A 1 97 ? -12.413 -24.388 -0.096 1.00 79.50 97 LEU A C 1
ATOM 755 O O . LEU A 1 97 ? -12.569 -25.383 0.608 1.00 79.50 97 LEU A O 1
ATOM 759 N N . VAL A 1 98 ? -11.406 -23.542 0.100 1.00 83.56 98 VAL A N 1
ATOM 760 C CA . VAL A 1 98 ? -10.390 -23.682 1.158 1.00 83.56 98 VAL A CA 1
ATOM 761 C C . VAL A 1 98 ? -10.730 -22.798 2.345 1.00 83.56 98 VAL A C 1
ATOM 763 O O . VAL A 1 98 ? -10.655 -23.230 3.492 1.00 83.56 98 VAL A O 1
ATOM 766 N N . ASN A 1 99 ? -11.091 -21.549 2.067 1.00 82.56 99 ASN A N 1
ATOM 767 C CA . ASN A 1 99 ? -11.345 -20.543 3.083 1.00 82.56 99 ASN A CA 1
ATOM 768 C C . ASN A 1 99 ? -12.388 -19.550 2.580 1.00 82.56 99 ASN A C 1
ATOM 770 O O . ASN A 1 99 ? -12.391 -19.182 1.404 1.00 82.56 99 ASN A O 1
ATOM 774 N N . ARG A 1 100 ? -13.246 -19.066 3.476 1.00 87.38 100 ARG A N 1
ATOM 775 C CA . ARG A 1 100 ? -14.187 -17.993 3.175 1.00 87.38 100 ARG A CA 1
ATOM 776 C C . ARG A 1 100 ? -14.110 -16.920 4.249 1.00 87.38 100 ARG A C 1
ATOM 778 O O . ARG A 1 100 ? -14.156 -17.201 5.439 1.00 87.38 100 ARG A O 1
ATOM 785 N N . ARG A 1 101 ? -14.046 -15.670 3.805 1.00 91.25 101 ARG A N 1
ATOM 786 C CA . ARG A 1 101 ? -14.212 -14.482 4.640 1.00 91.25 101 ARG A CA 1
ATOM 787 C C . ARG A 1 101 ? -15.538 -13.833 4.310 1.00 91.25 101 ARG A C 1
ATOM 789 O O . ARG A 1 101 ? -15.764 -13.522 3.143 1.00 91.25 101 ARG A O 1
ATOM 796 N N . ASN A 1 102 ? -16.378 -13.608 5.309 1.00 89.69 102 ASN A N 1
ATOM 797 C CA . ASN A 1 102 ? -17.592 -12.806 5.185 1.00 89.69 102 ASN A CA 1
ATOM 798 C C . ASN A 1 102 ? -17.371 -11.451 5.853 1.00 89.69 102 ASN A C 1
ATOM 800 O O . ASN A 1 102 ? -16.706 -11.382 6.879 1.00 89.69 102 ASN A O 1
ATOM 804 N N . PHE A 1 103 ? -17.953 -10.391 5.307 1.00 86.06 103 PHE A N 1
ATOM 805 C CA . PHE A 1 103 ? -17.831 -9.048 5.867 1.00 86.06 103 PHE A CA 1
ATOM 806 C C . PHE A 1 103 ? -19.200 -8.554 6.323 1.00 86.06 103 PHE A C 1
ATOM 808 O O . PHE A 1 103 ? -20.171 -8.561 5.562 1.00 86.06 103 PHE A O 1
ATOM 815 N N . ILE A 1 104 ? -19.268 -8.136 7.582 1.00 84.38 104 ILE A N 1
ATOM 816 C CA . ILE A 1 104 ? -20.457 -7.571 8.213 1.00 84.38 104 ILE A CA 1
ATOM 817 C C . ILE A 1 104 ? -20.182 -6.101 8.487 1.00 84.38 104 ILE A C 1
ATOM 819 O O . ILE A 1 104 ? -19.160 -5.757 9.074 1.00 84.38 104 ILE A O 1
ATOM 823 N N . TYR A 1 105 ? -21.109 -5.247 8.076 1.00 77.38 105 TYR A N 1
ATOM 824 C CA . TYR A 1 105 ? -21.013 -3.804 8.231 1.00 77.38 105 TYR A CA 1
ATOM 825 C C . TYR A 1 105 ? -22.094 -3.337 9.203 1.00 77.38 105 TYR A C 1
ATOM 827 O O . TYR A 1 105 ? -23.281 -3.581 8.972 1.00 77.38 105 TYR A O 1
ATOM 835 N N . GLU A 1 106 ? -21.682 -2.692 10.291 1.00 75.94 106 GLU A N 1
ATOM 836 C CA . GLU A 1 106 ? -22.560 -2.194 11.349 1.00 75.94 106 GLU A CA 1
ATOM 837 C C . GLU A 1 106 ? -22.570 -0.658 11.333 1.00 75.94 106 GLU A C 1
ATOM 839 O O . GLU A 1 106 ? -21.525 -0.018 11.219 1.00 75.94 106 GLU A O 1
ATOM 844 N N . PHE A 1 107 ? -23.755 -0.057 11.472 1.00 63.53 107 PHE A N 1
ATOM 845 C CA . PHE A 1 107 ? -23.951 1.400 11.415 1.00 63.53 107 PHE A CA 1
ATOM 846 C C . PHE A 1 107 ? -23.892 2.094 12.793 1.00 63.53 107 PHE A C 1
ATOM 848 O O . PHE A 1 107 ? -24.068 3.308 12.878 1.00 63.53 107 PHE A O 1
ATOM 855 N N . GLY A 1 108 ? -23.609 1.340 13.865 1.00 52.94 108 GLY A N 1
ATOM 856 C CA . GLY A 1 108 ? -23.573 1.829 15.249 1.00 52.94 108 GLY A CA 1
ATOM 857 C C . GLY A 1 108 ? -24.951 2.195 15.823 1.00 52.94 108 GLY A C 1
ATOM 858 O O . GLY A 1 108 ? -25.913 2.407 15.092 1.00 52.94 108 GLY A O 1
ATOM 859 N N . THR A 1 109 ? -25.050 2.261 17.155 1.00 40.97 109 THR A N 1
ATOM 860 C CA . THR A 1 109 ? -26.225 2.791 17.884 1.00 40.97 109 THR A CA 1
ATOM 861 C C . THR A 1 109 ? -26.108 4.289 18.170 1.00 40.97 109 THR A C 1
ATOM 863 O O . THR A 1 109 ? -27.116 4.957 18.356 1.00 40.97 109 THR A O 1
ATOM 866 N N . ASN A 1 110 ? -24.879 4.818 18.181 1.00 37.97 110 ASN A N 1
ATOM 867 C CA . ASN A 1 110 ? -24.564 6.233 18.378 1.00 37.97 110 ASN A CA 1
ATOM 868 C C . ASN A 1 110 ? -24.393 6.916 17.022 1.00 37.97 110 ASN A C 1
ATOM 870 O O . ASN A 1 110 ? -23.314 7.384 16.662 1.00 37.97 110 ASN A O 1
ATOM 874 N N . GLN A 1 111 ? -25.470 6.958 16.250 1.00 41.09 111 GLN A N 1
ATOM 875 C CA . GLN A 1 111 ? -25.631 8.053 15.307 1.00 41.09 111 GLN A CA 1
ATOM 876 C C . GLN A 1 111 ? -25.786 9.295 16.205 1.00 41.09 111 GLN A C 1
ATOM 878 O O . GLN A 1 111 ? -26.701 9.270 17.027 1.00 41.09 111 GLN A O 1
ATOM 883 N N . PRO A 1 112 ? -24.912 10.329 16.183 1.00 32.66 112 PRO A N 1
ATOM 884 C CA . PRO A 1 112 ? -25.213 11.589 16.862 1.00 32.66 112 PRO A CA 1
ATOM 885 C C . PRO A 1 112 ? -26.673 11.941 16.599 1.00 32.66 112 PRO A C 1
ATOM 887 O O . PRO A 1 112 ? -27.122 11.770 15.469 1.00 32.66 112 PRO A O 1
ATOM 890 N N . ASP A 1 113 ? -27.409 12.422 17.599 1.00 34.19 113 ASP A N 1
ATOM 891 C CA . ASP A 1 113 ? -28.843 12.734 17.483 1.00 34.19 113 ASP A CA 1
ATOM 892 C C . ASP A 1 113 ? -29.171 13.636 16.269 1.00 34.19 113 ASP A C 1
ATOM 894 O O . ASP A 1 113 ? -30.313 13.720 15.833 1.00 34.19 113 ASP A O 1
ATOM 898 N N . LEU A 1 114 ? -28.161 14.266 15.658 1.00 34.28 114 LEU A N 1
ATOM 899 C CA . LEU A 1 114 ? -28.202 15.036 14.409 1.00 34.28 114 LEU A CA 1
ATOM 900 C C . LEU A 1 114 ? -28.235 14.213 13.103 1.00 34.28 114 LEU A C 1
ATOM 902 O O . LEU A 1 114 ? -28.689 14.728 12.086 1.00 34.28 114 LEU A O 1
ATOM 906 N N . LEU A 1 115 ? -27.778 12.959 13.108 1.00 35.28 115 LEU A N 1
ATOM 907 C CA . LEU A 1 115 ? -27.913 12.013 11.992 1.00 35.28 115 LEU A CA 1
ATOM 908 C C . LEU A 1 115 ? -29.320 11.403 11.938 1.00 35.28 115 LEU A C 1
ATOM 910 O O . LEU A 1 115 ? -29.814 11.138 10.848 1.00 35.28 115 LEU A O 1
ATOM 914 N N . MET A 1 116 ? -29.985 11.236 13.089 1.00 29.41 116 MET A N 1
ATOM 915 C CA . MET A 1 116 ? -31.386 10.797 13.150 1.00 29.41 116 MET A CA 1
ATOM 916 C C . MET A 1 116 ? -32.402 11.945 13.084 1.00 29.41 116 MET A C 1
ATOM 918 O O . MET A 1 116 ? -33.478 11.743 12.538 1.00 29.41 116 MET A O 1
ATOM 922 N N . SER A 1 117 ? -32.077 13.148 13.569 1.00 30.83 117 SER A N 1
ATOM 923 C CA . SER A 1 117 ? -33.010 14.296 13.540 1.00 30.83 117 SER A CA 1
ATOM 924 C C . SER A 1 117 ? -33.120 15.002 12.185 1.00 30.83 117 SER A C 1
ATOM 926 O O . SER A 1 117 ? -33.790 16.027 12.080 1.00 30.83 117 SER A O 1
ATOM 928 N N . TYR A 1 118 ? -32.467 14.475 11.147 1.00 34.81 118 TYR A N 1
ATOM 929 C CA . TYR A 1 118 ? -32.593 14.976 9.778 1.00 34.81 118 TYR A CA 1
ATOM 930 C C . TYR A 1 118 ? -32.812 13.887 8.721 1.00 34.81 118 TYR A C 1
ATOM 932 O O . TYR A 1 118 ? -32.702 14.169 7.526 1.00 34.81 118 TYR A O 1
ATOM 940 N N . PHE A 1 119 ? -33.219 12.687 9.144 1.00 30.58 119 PHE A N 1
ATOM 941 C CA . PHE A 1 119 ? -34.323 12.063 8.422 1.00 30.58 119 PHE A CA 1
ATOM 942 C C . PHE A 1 119 ? -35.565 12.897 8.770 1.00 30.58 119 PHE A C 1
ATOM 944 O O . PHE A 1 119 ? -35.694 13.280 9.937 1.00 30.58 119 PHE A O 1
ATOM 951 N N . PRO A 1 120 ? -36.435 13.263 7.818 1.00 28.59 120 PRO A N 1
ATOM 952 C CA . PRO A 1 120 ? -37.765 13.746 8.165 1.00 28.59 120 PRO A CA 1
ATOM 953 C C . PRO A 1 120 ? -38.509 12.586 8.837 1.00 28.59 120 PRO A C 1
ATOM 955 O O . PRO A 1 120 ? -39.227 11.850 8.187 1.00 28.59 120 PRO A O 1
ATOM 958 N N . ASP A 1 121 ? -38.243 12.358 10.122 1.00 25.27 121 ASP A N 1
ATOM 959 C CA . ASP A 1 121 ? -38.725 11.214 10.881 1.00 25.27 121 ASP A CA 1
ATOM 960 C C . ASP A 1 121 ? -38.426 9.836 10.241 1.00 25.27 121 ASP A C 1
ATOM 962 O O . ASP A 1 121 ? -37.991 9.665 9.106 1.00 25.27 121 ASP A O 1
ATOM 966 N N . ASN A 1 122 ? -38.688 8.779 11.001 1.00 29.12 122 ASN A N 1
ATOM 967 C CA . ASN A 1 122 ? -38.955 7.454 10.440 1.00 29.12 122 ASN A CA 1
ATOM 968 C C . ASN A 1 122 ? -40.360 7.421 9.804 1.00 29.12 122 ASN A C 1
ATOM 970 O O . ASN A 1 122 ? -41.120 6.471 9.998 1.00 29.12 122 ASN A O 1
ATOM 974 N N . LEU A 1 123 ? -40.725 8.474 9.079 1.00 27.33 123 LEU A N 1
ATOM 975 C CA . LEU A 1 123 ? -41.974 8.589 8.356 1.00 27.33 123 LEU A CA 1
ATOM 976 C C . LEU A 1 123 ? -41.625 8.826 6.892 1.00 27.33 123 LEU A C 1
ATOM 978 O O . LEU A 1 123 ? -40.681 9.525 6.543 1.00 27.33 123 LEU A O 1
ATOM 982 N N . SER A 1 124 ? -42.354 8.121 6.042 1.00 29.70 124 SER A N 1
ATOM 983 C CA . SER A 1 124 ? -42.387 8.325 4.604 1.00 29.70 124 SER A CA 1
ATOM 984 C C . SER A 1 124 ? -42.397 9.810 4.253 1.00 29.70 124 SER A C 1
ATOM 986 O O . SER A 1 124 ? -43.377 10.478 4.550 1.00 29.70 124 SER A O 1
ATOM 988 N N . ASP A 1 125 ? -41.378 10.270 3.542 1.00 30.98 125 ASP A N 1
ATOM 989 C CA . ASP A 1 125 ? -41.509 11.427 2.671 1.00 30.98 125 ASP A CA 1
ATOM 990 C C . ASP A 1 125 ? -40.947 10.975 1.294 1.00 30.98 125 ASP A C 1
ATOM 992 O O . ASP A 1 125 ? -39.750 10.740 1.183 1.00 30.98 125 ASP A O 1
ATOM 996 N N . GLU A 1 126 ? -41.660 10.746 0.180 1.00 32.41 126 GLU A N 1
ATOM 997 C CA . GLU A 1 126 ? -42.898 11.355 -0.331 1.00 32.41 126 GLU A CA 1
ATOM 998 C C . GLU A 1 126 ? -43.409 12.493 0.531 1.00 32.41 126 GLU A C 1
ATOM 1000 O O . GLU A 1 126 ? -44.488 12.428 1.105 1.00 32.41 126 GLU A O 1
ATOM 1005 N N . GLY A 1 127 ? -42.561 13.516 0.670 1.00 27.55 127 GLY A N 1
ATOM 1006 C CA . GLY A 1 127 ? -42.897 14.746 1.363 1.00 27.55 127 GLY A CA 1
ATOM 1007 C C . GLY A 1 127 ? -43.990 15.452 0.593 1.00 27.55 127 GLY A C 1
ATOM 1008 O O . GLY A 1 127 ? -43.739 16.333 -0.229 1.00 27.55 127 GLY A O 1
ATOM 1009 N N . LEU A 1 128 ? -45.215 15.028 0.864 1.00 28.03 128 LEU A N 1
ATOM 1010 C CA . LEU A 1 128 ? -46.438 15.771 0.683 1.00 28.03 128 LEU A CA 1
ATOM 1011 C C . LEU A 1 128 ? -46.307 17.019 1.562 1.00 28.03 128 LEU A C 1
ATOM 1013 O O . LEU A 1 128 ? -46.701 17.048 2.727 1.00 28.03 128 LEU A O 1
ATOM 1017 N N . PHE A 1 129 ? -45.697 18.070 1.015 1.00 29.22 129 PHE A N 1
ATOM 1018 C CA . PHE A 1 129 ? -45.767 19.386 1.628 1.00 29.22 129 PHE A CA 1
ATOM 1019 C C . PHE A 1 129 ? -47.216 19.864 1.536 1.00 29.22 129 PHE A C 1
ATOM 1021 O O . PHE A 1 129 ? -47.637 20.398 0.511 1.00 29.22 129 PHE A O 1
ATOM 1028 N N . TYR A 1 130 ? -47.980 19.715 2.616 1.00 28.31 130 TYR A N 1
ATOM 1029 C CA . TYR A 1 130 ? -49.229 20.450 2.766 1.00 28.31 130 TYR A CA 1
ATOM 1030 C C . TYR A 1 130 ? -48.899 21.928 2.967 1.00 28.31 130 TYR A C 1
ATOM 1032 O O . TYR A 1 130 ? -48.675 22.390 4.085 1.00 28.31 130 TYR A O 1
ATOM 1040 N N . THR A 1 131 ? -48.881 22.693 1.877 1.00 29.64 131 THR A N 1
ATOM 1041 C CA . THR A 1 131 ? -49.093 24.135 1.966 1.00 29.64 131 THR A CA 1
ATOM 1042 C C . THR A 1 131 ? -50.561 24.425 1.700 1.00 29.64 131 THR A C 1
ATOM 1044 O O . THR A 1 131 ? -51.022 24.469 0.563 1.00 29.64 131 THR A O 1
ATOM 1047 N N . THR A 1 132 ? -51.337 24.642 2.761 1.00 25.66 132 THR A N 1
ATOM 1048 C CA . THR A 1 132 ? -52.617 25.326 2.592 1.00 25.66 132 THR A CA 1
ATOM 1049 C C . THR A 1 132 ? -52.308 26.804 2.375 1.00 25.66 132 THR A C 1
ATOM 1051 O O . THR A 1 132 ? -52.243 27.591 3.322 1.00 25.66 132 THR A O 1
ATOM 1054 N N . ILE A 1 133 ? -52.124 27.211 1.119 1.00 27.88 133 ILE A N 1
ATOM 1055 C CA . ILE A 1 133 ? -52.284 28.620 0.766 1.00 27.88 133 ILE A CA 1
ATOM 1056 C C . ILE A 1 133 ? -53.772 28.900 0.971 1.00 27.88 133 ILE A C 1
ATOM 1058 O O . ILE A 1 133 ? -54.598 28.513 0.145 1.00 27.88 133 ILE A O 1
ATOM 1062 N N . ARG A 1 134 ? -54.154 29.525 2.094 1.00 28.81 134 ARG A N 1
ATOM 1063 C CA . ARG A 1 134 ? -55.527 30.029 2.233 1.00 28.81 134 ARG A CA 1
ATOM 1064 C C . ARG A 1 134 ? -55.747 31.061 1.131 1.00 28.81 134 ARG A C 1
ATOM 1066 O O . ARG A 1 134 ? -55.310 32.201 1.249 1.00 28.81 134 ARG A O 1
ATOM 1073 N N . GLY A 1 135 ? -56.403 30.625 0.062 1.00 32.06 135 GLY A N 1
ATOM 1074 C CA . GLY A 1 135 ? -56.721 31.456 -1.087 1.00 32.06 135 GLY A CA 1
ATOM 1075 C C . GLY A 1 135 ? -57.389 30.719 -2.242 1.00 32.06 135 GLY A C 1
ATOM 1076 O O . GLY A 1 135 ? -58.324 31.273 -2.805 1.00 32.06 135 GLY A O 1
ATOM 1077 N N . THR A 1 136 ? -56.979 29.494 -2.588 1.00 30.42 136 THR A N 1
ATOM 1078 C CA . THR A 1 136 ? -57.526 28.776 -3.760 1.00 30.42 136 THR A CA 1
ATOM 1079 C C . THR A 1 136 ? -57.332 27.259 -3.653 1.00 30.42 136 THR A C 1
ATOM 1081 O O . THR A 1 136 ? -56.257 26.806 -3.278 1.00 30.42 136 THR A O 1
ATOM 1084 N N . GLU A 1 137 ? -58.366 26.500 -4.014 1.00 30.55 137 GLU A N 1
ATOM 1085 C CA . GLU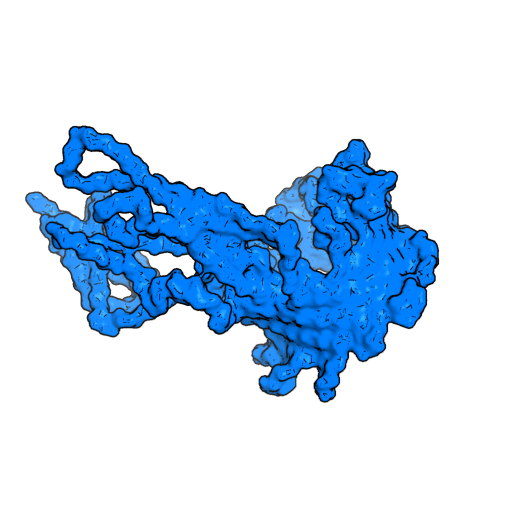 A 1 137 ? -58.564 25.043 -3.881 1.00 30.55 137 GLU A CA 1
ATOM 1086 C C . GLU A 1 137 ? -57.644 24.140 -4.743 1.00 30.55 137 GLU A C 1
ATOM 1088 O O . GLU A 1 137 ? -58.140 23.254 -5.429 1.00 30.55 137 GLU A O 1
ATOM 1093 N N . ASN A 1 138 ? -56.319 24.322 -4.752 1.00 31.16 138 ASN A N 1
ATOM 1094 C CA . ASN A 1 138 ? -55.421 23.393 -5.462 1.00 31.16 138 ASN A CA 1
ATOM 1095 C C . ASN A 1 138 ? -54.219 22.978 -4.603 1.00 31.16 138 ASN A C 1
ATOM 1097 O O . ASN A 1 138 ? -53.333 23.793 -4.337 1.00 31.16 138 ASN A O 1
ATOM 1101 N N . ASP A 1 139 ? -54.188 21.700 -4.221 1.00 30.92 139 ASP A N 1
ATOM 1102 C CA . ASP A 1 139 ? -53.051 21.044 -3.573 1.00 30.92 139 ASP A CA 1
ATOM 1103 C C . ASP A 1 139 ? -51.933 20.788 -4.603 1.00 30.92 139 ASP A C 1
ATOM 1105 O O . ASP A 1 139 ? -52.168 20.223 -5.672 1.00 30.92 139 ASP A O 1
ATOM 1109 N N . TYR A 1 140 ? -50.702 21.212 -4.301 1.00 31.81 140 TYR A N 1
ATOM 1110 C CA . TYR A 1 140 ? -49.525 20.958 -5.140 1.00 31.81 140 TYR A CA 1
ATOM 1111 C C . TYR A 1 140 ? -48.683 19.825 -4.544 1.00 31.81 140 TYR A C 1
ATOM 1113 O O . TYR A 1 140 ? -48.213 19.930 -3.413 1.00 31.81 140 TYR A O 1
ATOM 1121 N N . PHE A 1 141 ? -48.429 18.777 -5.330 1.00 33.66 141 PHE A N 1
ATOM 1122 C CA . PHE A 1 141 ? -47.536 17.672 -4.970 1.00 33.66 141 PHE A CA 1
ATOM 1123 C C . PHE A 1 141 ? -46.132 17.920 -5.544 1.00 33.66 141 PHE A C 1
ATOM 1125 O O . PHE A 1 141 ? -45.978 18.140 -6.748 1.00 33.66 141 PHE A O 1
ATOM 1132 N N . PHE A 1 142 ? -45.095 17.866 -4.703 1.00 32.50 142 PHE A N 1
ATOM 1133 C CA . PHE A 1 142 ? -43.697 17.943 -5.136 1.00 32.50 142 PHE A CA 1
ATOM 1134 C C . PHE A 1 142 ? -43.047 16.559 -5.057 1.00 32.50 142 PHE A C 1
ATOM 1136 O O . PHE A 1 142 ? -42.846 16.026 -3.972 1.00 32.50 142 PHE A O 1
ATOM 1143 N N . TYR A 1 143 ? -42.647 16.003 -6.202 1.00 32.06 143 TYR A N 1
ATOM 1144 C CA . TYR A 1 143 ? -41.830 14.788 -6.251 1.00 32.06 143 TYR A CA 1
ATOM 1145 C C . TYR A 1 143 ? -40.351 15.173 -6.367 1.00 32.06 143 TYR A C 1
ATOM 1147 O O . TYR A 1 143 ? -39.898 15.629 -7.419 1.00 32.06 143 TYR A O 1
ATOM 1155 N N . MET A 1 144 ? -39.581 15.002 -5.291 1.00 34.34 144 MET A N 1
ATOM 1156 C CA . MET A 1 144 ? -38.122 15.142 -5.329 1.00 34.34 144 MET A CA 1
ATOM 1157 C C . MET A 1 144 ? -37.461 13.770 -5.444 1.00 34.34 144 MET A C 1
ATOM 1159 O O . MET A 1 144 ? -37.417 13.006 -4.486 1.00 34.34 144 MET A O 1
ATOM 1163 N N . TYR A 1 145 ? -36.868 13.483 -6.602 1.00 34.44 145 TYR A N 1
ATOM 1164 C CA . TYR A 1 145 ? -35.960 12.348 -6.754 1.00 34.44 145 TYR A CA 1
ATOM 1165 C C . TYR A 1 145 ? -34.569 12.754 -6.264 1.00 34.44 145 TYR A C 1
ATOM 1167 O O . TYR A 1 145 ? -33.872 13.530 -6.920 1.00 34.44 145 TYR A O 1
ATOM 1175 N N . GLN A 1 146 ? -34.153 12.246 -5.105 1.00 38.44 146 GLN A N 1
ATOM 1176 C CA . GLN A 1 146 ? -32.776 12.397 -4.642 1.00 38.44 146 GLN A CA 1
ATOM 1177 C C . GLN A 1 146 ? -31.940 11.208 -5.109 1.00 38.44 146 GLN A C 1
ATOM 1179 O O . GLN A 1 146 ? -32.183 10.065 -4.729 1.00 38.44 146 GLN A O 1
ATOM 1184 N N . ILE A 1 147 ? -30.926 11.485 -5.927 1.00 36.59 147 ILE A N 1
ATOM 1185 C CA . ILE A 1 147 ? -29.901 10.499 -6.264 1.00 36.59 147 ILE A CA 1
ATOM 1186 C C . ILE A 1 147 ? -28.837 10.580 -5.172 1.00 36.59 147 ILE A C 1
ATOM 1188 O O . ILE A 1 147 ? -28.330 11.665 -4.890 1.00 36.59 147 ILE A O 1
ATOM 1192 N N . MET A 1 148 ? -28.514 9.458 -4.534 1.00 42.41 148 MET A N 1
ATOM 1193 C CA . MET A 1 148 ? -27.559 9.394 -3.427 1.00 42.41 148 MET A CA 1
ATOM 1194 C C . MET A 1 148 ? -26.297 8.640 -3.843 1.00 42.41 148 MET A C 1
ATOM 1196 O O . MET A 1 148 ? -26.377 7.644 -4.559 1.00 42.41 148 MET A O 1
ATOM 1200 N N . SER A 1 149 ? -25.125 9.118 -3.414 1.00 39.19 149 SER A N 1
ATOM 1201 C CA . SER A 1 149 ? -23.849 8.414 -3.627 1.00 39.19 149 SER A CA 1
ATOM 1202 C C . SER A 1 149 ? -23.540 7.417 -2.503 1.00 39.19 149 SER A C 1
ATOM 1204 O O . SER A 1 149 ? -22.645 6.585 -2.652 1.00 39.19 149 SER A O 1
ATOM 1206 N N . ASN A 1 150 ? -24.270 7.487 -1.383 1.00 45.53 150 ASN A N 1
ATOM 1207 C CA . ASN A 1 150 ? -24.230 6.534 -0.272 1.00 45.53 150 ASN A CA 1
ATOM 1208 C C . ASN A 1 150 ? -25.566 6.527 0.509 1.00 45.53 150 ASN A C 1
ATOM 1210 O O . ASN A 1 150 ? -26.483 7.271 0.182 1.00 45.53 150 ASN A O 1
ATOM 1214 N N . THR A 1 151 ? -25.659 5.715 1.568 1.00 44.44 151 THR A N 1
ATOM 1215 C CA . THR A 1 151 ? -26.850 5.528 2.435 1.00 44.44 151 THR A CA 1
ATOM 1216 C C . THR A 1 151 ? -27.372 6.772 3.124 1.00 44.44 151 THR A C 1
ATOM 1218 O O . THR A 1 151 ? -28.463 6.738 3.683 1.00 44.44 151 THR A O 1
ATOM 1221 N N . THR A 1 152 ? -26.541 7.804 3.201 1.00 46.03 152 THR A N 1
ATOM 1222 C CA . THR A 1 152 ? -26.648 8.864 4.201 1.00 46.03 152 THR A CA 1
ATOM 1223 C C . THR A 1 152 ? -26.566 10.254 3.563 1.00 46.03 152 THR A C 1
ATOM 1225 O O . THR A 1 152 ? -27.028 11.219 4.159 1.00 46.03 152 THR A O 1
ATOM 1228 N N . TYR A 1 153 ? -26.018 10.381 2.346 1.00 47.31 153 TYR A N 1
ATOM 1229 C CA . TYR A 1 153 ? -25.795 11.659 1.670 1.00 47.31 153 TYR A CA 1
ATOM 1230 C C . TYR A 1 153 ? -26.158 11.612 0.175 1.00 47.31 153 TYR A C 1
ATOM 1232 O O . TYR A 1 153 ? -25.729 10.729 -0.575 1.00 47.31 153 TYR A O 1
ATOM 1240 N N . GLY A 1 154 ? -26.918 12.622 -0.265 1.00 47.78 154 GLY A N 1
ATOM 1241 C CA . GLY A 1 154 ? -27.247 12.874 -1.671 1.00 47.78 154 GLY A CA 1
ATOM 1242 C C . GLY A 1 154 ? -26.014 13.170 -2.534 1.00 47.78 154 GLY A C 1
ATOM 1243 O O . GLY A 1 154 ? -25.044 13.749 -2.051 1.00 47.78 154 GLY A O 1
ATOM 1244 N N . MET A 1 155 ? -26.062 12.846 -3.832 1.00 45.16 155 MET A N 1
ATOM 1245 C CA . MET A 1 155 ? -25.010 13.153 -4.822 1.00 45.16 155 MET A CA 1
ATOM 1246 C C . MET A 1 155 ? -24.717 14.653 -4.960 1.00 45.16 155 MET A C 1
ATOM 1248 O O . MET A 1 155 ? -23.684 15.031 -5.500 1.00 45.16 155 MET A O 1
ATOM 1252 N N . TYR A 1 156 ? -25.620 15.504 -4.479 1.00 45.97 156 TYR A N 1
ATOM 1253 C CA . TYR A 1 156 ? -25.466 16.955 -4.456 1.00 45.97 156 TYR A CA 1
ATOM 1254 C C . TYR A 1 156 ? -24.619 17.454 -3.269 1.00 45.97 156 TYR A C 1
ATOM 1256 O O . TYR A 1 156 ? -24.286 18.636 -3.210 1.00 45.97 156 TYR A O 1
ATOM 1264 N N . VAL A 1 157 ? -24.254 16.579 -2.322 1.00 49.28 157 VAL A N 1
ATOM 1265 C CA . VAL A 1 157 ? -23.325 16.895 -1.229 1.00 49.28 157 VAL A CA 1
ATOM 1266 C C . VAL A 1 157 ? -21.895 16.719 -1.746 1.00 49.28 157 VAL A C 1
ATOM 1268 O O . VAL A 1 157 ? -21.409 15.602 -1.893 1.00 49.28 157 VAL A O 1
ATOM 1271 N N . ASN A 1 158 ? -21.209 17.832 -2.009 1.00 46.06 158 ASN A N 1
ATOM 1272 C CA . ASN A 1 158 ? -19.853 17.861 -2.583 1.00 46.06 158 ASN A CA 1
ATOM 1273 C C . ASN A 1 158 ? -18.716 17.510 -1.595 1.00 46.06 158 ASN A C 1
ATOM 1275 O O . ASN A 1 158 ? -17.548 17.748 -1.899 1.00 46.06 158 ASN A O 1
ATOM 1279 N N . ASP A 1 159 ? -19.033 16.939 -0.432 1.00 50.09 159 ASP A N 1
ATOM 1280 C CA . ASP A 1 159 ? -18.028 16.471 0.526 1.00 50.09 159 ASP A CA 1
ATOM 1281 C C . ASP A 1 159 ? -17.754 14.984 0.284 1.00 50.09 159 ASP A C 1
ATOM 1283 O O . ASP A 1 159 ? -18.525 14.103 0.679 1.00 50.09 159 ASP A O 1
ATOM 1287 N N . TYR A 1 160 ? -16.660 14.740 -0.435 1.00 47.62 160 TYR A N 1
ATOM 1288 C CA . TYR A 1 160 ? -16.150 13.436 -0.836 1.00 47.62 160 TYR A CA 1
ATOM 1289 C C . TYR A 1 160 ? -15.964 12.479 0.360 1.00 47.62 160 TYR A C 1
ATOM 1291 O O . TYR A 1 160 ? -15.350 12.830 1.361 1.00 47.62 160 TYR A O 1
ATOM 1299 N N . SER A 1 161 ? -16.425 11.234 0.189 1.00 49.97 161 SER A N 1
ATOM 1300 C CA . SER A 1 161 ? -16.047 10.042 0.972 1.00 49.97 161 SER A CA 1
ATOM 1301 C C . SER A 1 161 ? -16.352 10.049 2.477 1.00 49.97 161 SER A C 1
ATOM 1303 O O . SER A 1 161 ? -15.456 9.884 3.302 1.00 49.97 161 SER A O 1
ATOM 1305 N N . THR A 1 162 ? -17.628 10.113 2.857 1.00 54.53 162 THR A N 1
ATOM 1306 C CA . THR A 1 162 ? -18.016 9.851 4.252 1.00 54.53 162 THR A CA 1
ATOM 1307 C C . THR A 1 162 ? -18.071 8.352 4.525 1.00 54.53 162 THR A C 1
ATOM 1309 O O . THR A 1 162 ? -18.868 7.631 3.924 1.00 54.53 162 THR A O 1
ATOM 1312 N N . ILE A 1 163 ? -17.240 7.873 5.452 1.00 53.62 163 ILE A N 1
ATOM 1313 C CA . ILE A 1 163 ? -17.379 6.518 5.995 1.00 53.62 163 ILE A CA 1
ATOM 1314 C C . ILE A 1 163 ? -18.576 6.511 6.938 1.00 53.62 163 ILE A C 1
ATOM 1316 O O . ILE A 1 163 ? -18.631 7.291 7.887 1.00 53.62 163 ILE A O 1
ATOM 1320 N N . THR A 1 164 ? -19.535 5.639 6.639 1.00 58.69 164 THR A N 1
ATOM 1321 C CA . THR A 1 164 ? -20.805 5.500 7.366 1.00 58.69 164 THR A CA 1
ATOM 1322 C C . THR A 1 164 ? -20.836 4.278 8.281 1.00 58.69 164 THR A C 1
ATOM 1324 O O . THR A 1 164 ? -21.761 4.134 9.077 1.00 58.69 164 THR A O 1
ATOM 1327 N N . PHE A 1 165 ? -19.831 3.405 8.180 1.00 69.62 165 PHE A N 1
ATOM 1328 C CA . PHE A 1 165 ? -19.727 2.176 8.959 1.00 69.62 165 PHE A CA 1
ATOM 1329 C C . PHE A 1 165 ? -18.690 2.366 10.072 1.00 69.62 165 PHE A C 1
ATOM 1331 O O . PHE A 1 165 ? -17.497 2.186 9.819 1.00 69.62 165 PHE A O 1
ATOM 1338 N N . PRO A 1 166 ? -19.100 2.736 11.299 1.00 77.00 166 PRO A N 1
ATOM 1339 C CA . PRO A 1 166 ? -18.182 2.814 12.431 1.00 77.00 166 PRO A CA 1
ATOM 1340 C C . PRO A 1 166 ? -17.596 1.450 12.797 1.00 77.00 166 PRO A C 1
ATOM 1342 O O . PRO A 1 166 ? -16.596 1.413 13.504 1.00 77.00 166 PRO A O 1
ATOM 1345 N N . LYS A 1 167 ? -18.191 0.338 12.341 1.00 85.44 167 LYS A N 1
ATOM 1346 C CA . LYS A 1 167 ? -17.685 -1.001 12.626 1.00 85.44 167 LYS A CA 1
ATOM 1347 C C . LYS A 1 167 ? -17.825 -1.955 11.443 1.00 85.44 167 LYS A C 1
ATOM 1349 O O . LYS A 1 167 ? -18.876 -2.035 10.803 1.00 85.44 167 LYS A O 1
ATOM 1354 N N . VAL A 1 168 ? -16.757 -2.703 11.177 1.00 87.88 168 VAL A N 1
ATOM 1355 C CA . VAL A 1 168 ? -16.699 -3.753 10.152 1.00 87.88 168 VAL A CA 1
ATOM 1356 C C . VAL A 1 168 ? -16.144 -5.020 10.782 1.00 87.88 168 VAL A C 1
ATOM 1358 O O . VAL A 1 168 ? -15.115 -4.985 11.443 1.00 87.88 168 VAL A O 1
ATOM 1361 N N . THR A 1 169 ? -16.809 -6.151 10.578 1.00 92.44 169 THR A N 1
ATOM 1362 C CA . THR A 1 169 ? -16.336 -7.453 11.056 1.00 92.44 169 THR A CA 1
ATOM 1363 C C . THR A 1 169 ? -16.036 -8.364 9.876 1.00 92.44 169 THR A C 1
ATOM 1365 O O . THR A 1 169 ? -16.938 -8.712 9.116 1.00 92.44 169 THR A O 1
ATOM 1368 N N . GLU A 1 170 ? -14.782 -8.784 9.746 1.00 94.62 170 GLU A N 1
ATOM 1369 C CA . GLU A 1 170 ? -14.365 -9.898 8.899 1.00 94.62 170 GLU A CA 1
ATOM 1370 C C . GLU A 1 170 ? -14.551 -11.204 9.682 1.00 94.62 170 GLU A C 1
ATOM 1372 O O . GLU A 1 170 ? -13.927 -11.399 10.718 1.00 94.62 170 GLU A O 1
ATOM 1377 N N . GLN A 1 171 ? -15.397 -12.113 9.204 1.00 94.88 171 GLN A N 1
ATOM 1378 C CA . GLN A 1 171 ? -15.612 -13.435 9.791 1.00 94.88 171 GLN A CA 1
ATOM 1379 C C . GLN A 1 171 ? -14.954 -14.513 8.940 1.00 94.88 171 GLN A C 1
ATOM 1381 O O . GLN A 1 171 ? -15.239 -14.623 7.747 1.00 94.88 171 GLN A O 1
ATOM 1386 N N . TRP A 1 172 ? -14.130 -15.347 9.564 1.00 93.75 172 TRP A N 1
ATOM 1387 C CA . TRP A 1 172 ? -13.567 -16.545 8.953 1.00 93.75 172 TRP A CA 1
ATOM 1388 C C . TRP A 1 172 ? -14.566 -17.686 9.054 1.00 93.75 172 TRP A C 1
ATOM 1390 O O . TRP A 1 172 ? -15.077 -17.982 10.135 1.00 93.75 172 TRP A O 1
ATOM 1400 N N . VAL A 1 173 ? -14.846 -18.313 7.918 1.00 90.50 173 VAL A N 1
ATOM 1401 C CA . VAL A 1 173 ? -15.859 -19.350 7.767 1.00 90.50 173 VAL A CA 1
ATOM 1402 C C . VAL A 1 173 ? -15.220 -20.580 7.140 1.00 90.50 173 VAL A C 1
ATOM 1404 O O . VAL A 1 173 ? -14.528 -20.482 6.124 1.00 90.50 173 VAL A O 1
ATOM 1407 N N . ASP A 1 174 ? -15.442 -21.734 7.765 1.00 85.44 174 ASP A N 1
ATOM 1408 C CA . ASP A 1 174 ? -14.953 -23.014 7.265 1.00 85.44 174 ASP A CA 1
ATOM 1409 C C . ASP A 1 174 ? -15.784 -23.545 6.080 1.00 85.44 174 ASP A C 1
ATOM 1411 O O . ASP A 1 174 ? -16.762 -22.941 5.630 1.00 85.44 174 ASP A O 1
ATOM 1415 N N . GLN A 1 175 ? -15.392 -24.711 5.568 1.00 81.31 175 GLN A N 1
ATOM 1416 C CA . GLN A 1 175 ? -16.048 -25.373 4.436 1.00 81.31 175 GLN A CA 1
ATOM 1417 C C . GLN A 1 175 ? -17.515 -25.750 4.704 1.00 81.31 175 GLN A C 1
ATOM 1419 O O . GLN A 1 175 ? -18.286 -25.889 3.758 1.00 81.31 175 GLN A O 1
ATOM 1424 N N . ASN A 1 176 ? -17.913 -25.887 5.973 1.00 83.69 176 ASN A N 1
ATOM 1425 C CA . ASN A 1 176 ? -19.272 -26.240 6.383 1.00 83.69 176 ASN A CA 1
ATOM 1426 C C . ASN A 1 176 ? -20.138 -25.003 6.675 1.00 83.69 176 ASN A C 1
ATOM 1428 O O . ASN A 1 176 ? -21.289 -25.142 7.087 1.00 83.69 176 ASN A O 1
ATOM 1432 N N . GLY A 1 177 ? -19.603 -23.793 6.485 1.00 82.75 177 GLY A N 1
ATOM 1433 C CA . GLY A 1 177 ? -20.313 -22.553 6.781 1.00 82.75 177 GLY A CA 1
ATOM 1434 C C . GLY A 1 177 ? -20.251 -22.131 8.252 1.00 82.75 177 GLY A C 1
ATOM 1435 O O . GLY A 1 177 ? -20.994 -21.232 8.647 1.00 82.75 177 GLY A O 1
ATOM 1436 N N . ILE A 1 178 ? -19.388 -22.742 9.071 1.00 87.94 178 ILE A N 1
ATOM 1437 C CA . ILE A 1 178 ? -19.250 -22.420 10.495 1.00 87.94 178 ILE A CA 1
ATOM 1438 C C . ILE A 1 178 ? -18.223 -21.301 10.676 1.00 87.94 178 ILE A C 1
ATOM 1440 O O . ILE A 1 178 ? -17.115 -21.355 10.143 1.00 87.94 178 ILE A O 1
ATOM 1444 N N . VAL A 1 179 ? -18.580 -20.284 11.466 1.00 91.44 179 VAL A N 1
ATOM 1445 C CA . VAL A 1 179 ? -17.666 -19.195 11.837 1.00 91.44 179 VAL A CA 1
ATOM 1446 C C . VAL A 1 179 ? -16.623 -19.715 12.827 1.00 91.44 179 VAL A C 1
ATOM 1448 O O . VAL A 1 179 ? -16.967 -20.161 13.920 1.00 91.44 179 VAL A O 1
ATOM 1451 N N . THR A 1 180 ? -15.345 -19.623 12.469 1.00 94.00 180 THR A N 1
ATOM 1452 C CA . THR A 1 180 ? -14.213 -20.097 13.287 1.00 94.00 180 THR A CA 1
ATOM 1453 C C . THR A 1 180 ? -13.479 -18.964 14.003 1.00 94.00 180 THR A C 1
ATOM 1455 O O . THR A 1 180 ? -12.804 -19.194 15.007 1.00 94.00 180 THR A O 1
ATOM 1458 N N . GLY A 1 181 ? -13.636 -17.725 13.540 1.00 95.31 181 GLY A N 1
ATOM 1459 C CA . GLY A 1 181 ? -12.970 -16.549 14.089 1.00 95.31 181 GLY A CA 1
ATOM 1460 C C . GLY A 1 181 ? -13.172 -15.328 13.206 1.00 95.31 181 GLY A C 1
ATOM 1461 O O . GLY A 1 181 ? -14.089 -15.301 12.384 1.00 95.31 181 GLY A O 1
ATOM 1462 N N . GLY A 1 182 ? -12.326 -14.321 13.380 1.00 95.81 182 GLY A N 1
ATOM 1463 C CA . GLY A 1 182 ? -12.399 -13.112 12.579 1.00 95.81 182 GLY A CA 1
ATOM 1464 C C . GLY A 1 182 ? -11.623 -11.930 13.140 1.00 95.81 182 GLY A C 1
ATOM 1465 O O . GLY A 1 182 ? -10.902 -12.046 14.133 1.00 95.81 182 GLY A O 1
ATOM 1466 N N . ILE A 1 183 ? -11.811 -10.782 12.494 1.00 97.31 183 ILE A N 1
ATOM 1467 C CA . ILE A 1 183 ? -11.255 -9.489 12.884 1.00 97.31 183 ILE A CA 1
ATOM 1468 C C . ILE A 1 183 ? -12.395 -8.471 12.938 1.00 97.31 183 ILE A C 1
ATOM 1470 O O . ILE A 1 183 ? -13.159 -8.328 11.985 1.00 97.31 183 ILE A O 1
ATOM 1474 N N . GLU A 1 184 ? -12.528 -7.777 14.061 1.00 96.69 184 GLU A N 1
ATOM 1475 C CA . GLU A 1 184 ? -13.428 -6.636 14.218 1.00 96.69 184 GLU A CA 1
ATOM 1476 C C . GLU A 1 184 ? -12.625 -5.345 14.103 1.00 96.69 184 GLU A C 1
ATOM 1478 O O . GLU A 1 184 ? -11.592 -5.205 14.753 1.00 96.69 184 GLU A O 1
ATOM 1483 N N . HIS A 1 185 ? -13.126 -4.417 13.302 1.00 94.25 185 HIS A N 1
ATOM 1484 C CA . HIS A 1 185 ? -12.576 -3.090 13.082 1.00 94.25 185 HIS A CA 1
ATOM 1485 C C . HIS A 1 185 ? -13.568 -2.048 13.570 1.00 94.25 185 HIS A C 1
ATOM 1487 O O . HIS A 1 185 ? -14.745 -2.112 13.211 1.00 94.25 185 HIS A O 1
ATOM 1493 N N . GLU A 1 186 ? -13.096 -1.080 14.341 1.00 92.00 186 GLU A N 1
ATOM 1494 C CA . GLU A 1 186 ? -13.853 0.088 14.772 1.00 92.00 186 GLU A CA 1
ATOM 1495 C C . GLU A 1 186 ? -13.153 1.351 14.274 1.00 92.00 186 GLU A C 1
ATOM 1497 O O . GLU A 1 186 ? -11.944 1.517 14.445 1.00 92.00 186 GLU A O 1
ATOM 1502 N N . TYR A 1 187 ? -13.916 2.255 13.670 1.00 86.31 187 TYR A N 1
ATOM 1503 C CA . TYR A 1 187 ? -13.423 3.467 13.028 1.00 86.31 187 TYR A CA 1
ATOM 1504 C C . TYR A 1 187 ? -13.977 4.717 13.702 1.00 86.31 187 TYR A C 1
ATOM 1506 O O . TYR A 1 187 ? -15.122 4.751 14.152 1.00 86.31 187 TYR A O 1
ATOM 1514 N N . MET A 1 188 ? -13.191 5.793 13.679 1.00 82.12 188 MET A N 1
ATOM 1515 C CA . MET A 1 188 ? -13.706 7.137 13.904 1.00 82.12 188 MET A CA 1
ATOM 1516 C C . MET A 1 188 ? -14.813 7.411 12.885 1.00 82.12 188 MET A C 1
ATOM 1518 O O . MET A 1 188 ? -14.599 7.302 11.673 1.00 82.12 188 MET A O 1
ATOM 1522 N N . ALA A 1 189 ? -15.987 7.774 13.392 1.00 74.00 189 ALA A N 1
ATOM 1523 C CA . ALA A 1 189 ? -17.135 8.189 12.605 1.00 74.00 189 ALA A CA 1
ATOM 1524 C C . ALA A 1 189 ? -17.753 9.433 13.257 1.00 74.00 189 ALA A C 1
ATOM 1526 O O . ALA A 1 189 ? -18.384 9.364 14.309 1.00 74.00 189 ALA A O 1
ATOM 1527 N N . GLY A 1 190 ? -17.519 10.584 12.639 1.00 64.06 190 GLY A N 1
ATOM 1528 C CA . GLY A 1 190 ? -18.159 11.859 12.921 1.00 64.06 190 GLY A CA 1
ATOM 1529 C C . GLY A 1 190 ? -19.375 12.076 12.022 1.00 64.06 190 GLY A C 1
ATOM 1530 O O . GLY A 1 190 ? -19.444 11.565 10.899 1.00 64.06 190 GLY A O 1
ATOM 1531 N N . GLY A 1 191 ? -20.345 12.834 12.534 1.00 56.34 191 GLY A N 1
ATOM 1532 C CA . GLY A 1 191 ? -21.511 13.277 11.774 1.00 56.34 191 GLY A CA 1
ATOM 1533 C C . GLY A 1 191 ? -21.238 14.568 11.002 1.00 56.34 191 GLY A C 1
ATOM 1534 O O . GLY A 1 191 ? -20.367 15.355 11.372 1.00 56.34 191 GLY A O 1
ATOM 1535 N N . LYS A 1 192 ? -22.017 14.815 9.945 1.00 55.88 192 LYS A N 1
ATOM 1536 C CA . LYS A 1 192 ? -22.062 16.125 9.288 1.00 55.88 192 LYS A CA 1
ATOM 1537 C C . LYS A 1 192 ? -23.122 17.002 9.938 1.00 55.88 192 LYS A C 1
ATOM 1539 O O . LYS A 1 192 ? -24.208 16.530 10.263 1.00 55.88 192 LYS A O 1
ATOM 1544 N N . SER A 1 193 ? -22.827 18.291 10.056 1.00 51.81 193 SER A N 1
ATOM 1545 C CA . SER A 1 193 ? -23.809 19.290 10.481 1.00 51.81 193 SER A CA 1
ATOM 1546 C C . SER A 1 193 ? -24.309 20.065 9.267 1.00 51.81 193 SER A C 1
ATOM 1548 O O . SER A 1 193 ? -23.528 20.417 8.378 1.00 51.81 193 SER A O 1
ATOM 1550 N N . ARG A 1 194 ? -25.614 20.357 9.214 1.00 47.38 194 ARG A N 1
ATOM 1551 C CA . ARG A 1 194 ? -26.181 21.174 8.132 1.00 47.38 194 ARG A CA 1
ATOM 1552 C C . ARG A 1 194 ? -25.587 22.589 8.148 1.00 47.38 194 ARG A C 1
ATOM 1554 O O . ARG A 1 194 ? -25.257 23.096 9.223 1.00 47.38 194 ARG A O 1
ATOM 1561 N N . PRO A 1 195 ? -25.468 23.243 6.980 1.00 48.00 195 PRO A N 1
ATOM 1562 C CA . PRO A 1 195 ? -25.215 24.675 6.934 1.00 48.00 195 PRO A CA 1
ATOM 1563 C C . PRO A 1 195 ? -26.251 25.419 7.774 1.00 48.00 195 PRO A C 1
ATOM 1565 O O . PRO A 1 195 ? -27.441 25.095 7.753 1.00 48.00 195 PRO A O 1
ATOM 1568 N N . VAL A 1 196 ? -25.795 26.431 8.507 1.00 44.78 196 VAL A N 1
ATOM 1569 C CA . VAL A 1 196 ? -26.698 27.314 9.242 1.00 44.78 196 VAL A CA 1
ATOM 1570 C C . VAL A 1 196 ? -27.277 28.280 8.215 1.00 44.78 196 VAL A C 1
ATOM 1572 O O . VAL A 1 196 ? -26.585 29.188 7.746 1.00 44.78 196 VAL A O 1
ATOM 1575 N N . SER A 1 197 ? -28.534 28.058 7.828 1.00 40.91 197 SER A N 1
ATOM 1576 C CA . SER A 1 197 ? -29.274 29.024 7.017 1.00 40.91 197 SER A CA 1
ATOM 1577 C C . SER A 1 197 ? -29.460 30.300 7.836 1.00 40.91 197 SER A C 1
ATOM 1579 O O . SER A 1 197 ? -29.794 30.235 9.024 1.00 40.91 197 SER A O 1
ATOM 1581 N N . PHE A 1 198 ? -29.240 31.466 7.228 1.00 38.44 198 PHE A N 1
ATOM 1582 C CA . PHE A 1 198 ? -29.642 32.725 7.846 1.00 38.44 198 PHE A CA 1
ATOM 1583 C C . PHE A 1 198 ? -31.167 32.819 7.788 1.00 38.44 198 PHE A C 1
ATOM 1585 O O . PHE A 1 198 ? -31.735 33.467 6.915 1.00 38.44 198 PHE A O 1
ATOM 1592 N N . GLY A 1 199 ? -31.837 32.157 8.729 1.00 37.72 199 GLY A N 1
ATOM 1593 C CA . GLY A 1 199 ? -33.245 32.393 8.994 1.00 37.72 199 GLY A CA 1
ATOM 1594 C C . GLY A 1 199 ? -33.445 33.851 9.406 1.00 37.72 199 GLY A C 1
ATOM 1595 O O . GLY A 1 199 ? -33.076 34.247 10.509 1.00 37.72 199 GLY A O 1
ATOM 1596 N N . ASN A 1 200 ? -33.988 34.647 8.485 1.00 35.50 200 ASN A N 1
ATOM 1597 C CA . ASN A 1 200 ? -34.893 35.767 8.732 1.00 35.50 200 ASN A CA 1
ATOM 1598 C C . ASN A 1 200 ? -34.597 36.661 9.947 1.00 35.50 200 ASN A C 1
ATOM 1600 O O . ASN A 1 200 ? -35.365 36.683 10.906 1.00 35.50 200 ASN A O 1
ATOM 1604 N N . LYS A 1 201 ? -33.545 37.487 9.891 1.00 31.53 201 LYS A N 1
ATOM 1605 C CA . LYS A 1 201 ? -33.451 38.637 10.816 1.00 31.53 201 LYS A CA 1
ATOM 1606 C C . LYS A 1 201 ? -33.223 40.010 10.191 1.00 31.53 201 LYS A C 1
ATOM 1608 O O . LYS A 1 201 ? -33.142 40.980 10.936 1.00 31.53 201 LYS A O 1
ATOM 1613 N N . VAL A 1 202 ? -33.168 40.130 8.861 1.00 30.83 202 VAL A N 1
ATOM 1614 C CA . VAL A 1 202 ? -33.024 41.447 8.199 1.00 30.83 202 VAL A CA 1
ATOM 1615 C C . VAL A 1 202 ? -33.909 41.598 6.954 1.00 30.83 202 VAL A C 1
ATOM 1617 O O . VAL A 1 202 ? -33.580 42.351 6.046 1.00 30.83 202 VAL A O 1
ATOM 1620 N N . ILE A 1 203 ? -35.048 40.904 6.892 1.00 29.73 203 ILE A N 1
ATOM 1621 C CA . ILE A 1 203 ? -36.126 41.284 5.968 1.00 29.73 203 ILE A CA 1
ATOM 1622 C C . ILE A 1 203 ? -37.352 41.567 6.844 1.00 29.73 203 ILE A C 1
ATOM 1624 O O . ILE A 1 203 ? -37.735 40.684 7.614 1.00 29.73 203 ILE A O 1
ATOM 1628 N N . PRO A 1 204 ? -37.878 42.806 6.840 1.00 26.11 204 PRO A N 1
ATOM 1629 C CA . PRO A 1 204 ? -38.969 43.209 7.718 1.00 26.11 204 PRO A CA 1
ATOM 1630 C C . PRO A 1 204 ? -40.224 42.381 7.426 1.00 26.11 204 PRO A C 1
ATOM 1632 O O . PRO A 1 204 ? -40.512 42.107 6.266 1.00 26.11 204 PRO A O 1
ATOM 1635 N N . ASP A 1 205 ? -40.889 41.976 8.512 1.00 29.62 205 ASP A N 1
ATOM 1636 C CA . ASP A 1 205 ? -42.222 41.375 8.652 1.00 29.62 205 ASP A CA 1
ATOM 1637 C C . ASP A 1 205 ? -42.945 40.934 7.363 1.00 29.62 205 ASP A C 1
ATOM 1639 O O . ASP A 1 205 ? -43.283 41.765 6.527 1.00 29.62 205 ASP A O 1
ATOM 1643 N N . TYR A 1 206 ? -43.307 39.639 7.320 1.00 29.30 206 TYR A N 1
ATOM 1644 C CA . TYR A 1 206 ? -44.173 38.927 6.348 1.00 29.30 206 TYR A CA 1
ATOM 1645 C C . TYR A 1 206 ? -43.544 37.953 5.333 1.00 29.30 206 TYR A C 1
ATOM 1647 O O . TYR A 1 206 ? -44.170 37.620 4.330 1.00 29.30 206 TYR A O 1
ATOM 1655 N N . VAL A 1 207 ? -42.394 37.343 5.636 1.00 28.75 207 VAL A N 1
ATOM 1656 C CA . VAL A 1 207 ? -42.021 36.052 5.013 1.00 28.75 207 VAL A CA 1
ATOM 1657 C C . VAL A 1 207 ? -41.755 35.031 6.116 1.00 28.75 207 VAL A C 1
ATOM 1659 O O . VAL A 1 207 ? -40.627 34.843 6.566 1.00 28.75 207 VAL A O 1
ATOM 1662 N N . HIS A 1 208 ? -42.828 34.419 6.620 1.00 30.72 208 HIS A N 1
ATOM 1663 C CA . HIS A 1 208 ? -42.761 33.329 7.593 1.00 30.72 208 HIS A CA 1
ATOM 1664 C C . HIS A 1 208 ? -41.996 32.129 7.012 1.00 30.72 208 HIS A C 1
ATOM 1666 O O . HIS A 1 208 ? -42.381 31.625 5.964 1.00 30.72 208 HIS A O 1
ATOM 1672 N N . GLU A 1 209 ? -40.926 31.729 7.713 1.00 33.84 209 GLU A N 1
ATOM 1673 C CA . GLU A 1 209 ? -40.325 30.389 7.930 1.00 33.84 209 GLU A CA 1
ATOM 1674 C C . GLU A 1 209 ? -40.160 29.353 6.801 1.00 33.84 209 GLU A C 1
ATOM 1676 O O . GLU A 1 209 ? -39.483 28.352 7.015 1.00 33.84 209 GLU A O 1
ATOM 1681 N N . TYR A 1 210 ? -40.653 29.583 5.592 1.00 38.34 210 TYR A N 1
ATOM 1682 C CA . TYR A 1 210 ? -40.666 28.591 4.517 1.00 38.34 210 TYR A CA 1
ATOM 1683 C C . TYR A 1 210 ? -39.877 29.075 3.302 1.00 38.34 210 TYR A C 1
ATOM 1685 O O . TYR A 1 210 ? -40.291 28.882 2.158 1.00 38.34 210 TYR A O 1
ATOM 1693 N N . SER A 1 211 ? -38.728 29.726 3.538 1.00 34.06 211 SER A N 1
ATOM 1694 C CA . SER A 1 211 ? -37.777 29.944 2.451 1.00 34.06 211 SER A CA 1
ATOM 1695 C C . SER A 1 211 ? -37.333 28.571 1.965 1.00 34.06 211 SER A C 1
ATOM 1697 O O . SER A 1 211 ? -36.816 27.760 2.733 1.00 34.06 211 SER A O 1
ATOM 1699 N N . SER A 1 212 ? -37.645 28.306 0.696 1.00 38.47 212 SER A N 1
ATOM 1700 C CA . SER A 1 212 ? -37.239 27.149 -0.093 1.00 38.47 212 SER A CA 1
ATOM 1701 C C . SER A 1 212 ? -35.979 26.516 0.489 1.00 38.47 212 SER A C 1
ATOM 1703 O O . SER A 1 212 ? -34.895 27.110 0.397 1.00 38.47 212 SER A O 1
ATOM 1705 N N . ALA A 1 213 ? -36.128 25.351 1.124 1.00 42.75 213 ALA A N 1
ATOM 1706 C CA . ALA A 1 213 ? -34.986 24.545 1.506 1.00 42.75 213 ALA A CA 1
ATOM 1707 C C . ALA A 1 213 ? -34.095 24.462 0.267 1.00 42.75 213 ALA A C 1
ATOM 1709 O O . ALA A 1 213 ? -34.557 24.033 -0.794 1.00 42.75 213 ALA A O 1
ATOM 1710 N N . ILE A 1 214 ? -32.859 24.960 0.370 1.00 42.19 214 ILE A N 1
ATOM 1711 C CA . ILE A 1 214 ? -31.875 24.777 -0.696 1.00 42.19 214 ILE A CA 1
ATOM 1712 C C . ILE A 1 214 ? -31.926 23.282 -1.023 1.00 42.19 214 ILE A C 1
ATOM 1714 O O . ILE A 1 214 ? -31.829 22.494 -0.070 1.00 42.19 214 ILE A O 1
ATOM 1718 N N . PRO A 1 215 ? -32.143 22.877 -2.293 1.00 42.25 215 PRO A N 1
ATOM 1719 C CA . PRO A 1 215 ? -32.169 21.468 -2.661 1.00 42.25 215 PRO A CA 1
ATOM 1720 C C . PRO A 1 215 ? -30.986 20.791 -1.980 1.00 42.25 215 PRO A C 1
ATOM 1722 O O . PRO A 1 215 ? -29.874 21.311 -2.091 1.00 42.25 215 PRO A O 1
ATOM 1725 N N . GLY A 1 216 ? -31.246 19.744 -1.184 1.00 43.97 216 GLY A N 1
ATOM 1726 C CA . GLY A 1 216 ? -30.253 19.111 -0.312 1.00 43.97 216 GLY A CA 1
ATOM 1727 C C . GLY A 1 216 ? -28.931 18.950 -1.056 1.00 43.97 216 GLY A C 1
ATOM 1728 O O . GLY A 1 216 ? -28.848 18.146 -1.972 1.00 43.97 216 GLY A O 1
ATOM 1729 N N . GLY A 1 217 ? -27.961 19.804 -0.733 1.00 40.81 217 GLY A N 1
ATOM 1730 C CA . GLY A 1 217 ? -26.859 20.156 -1.635 1.00 40.81 217 GLY A CA 1
ATOM 1731 C C . GLY A 1 217 ? -26.120 21.438 -1.237 1.00 40.81 217 GLY A C 1
ATOM 1732 O O . GLY A 1 217 ? -24.989 21.657 -1.666 1.00 40.81 217 GLY A O 1
ATOM 1733 N N . ALA A 1 218 ? -26.693 22.264 -0.348 1.00 44.66 218 ALA A N 1
ATOM 1734 C CA . ALA A 1 218 ? -25.899 23.236 0.402 1.00 44.66 218 ALA A CA 1
ATOM 1735 C C . ALA A 1 218 ? -24.776 22.504 1.160 1.00 44.66 218 ALA A C 1
ATOM 1737 O O . ALA A 1 218 ? -25.030 21.501 1.831 1.00 44.66 218 ALA A O 1
ATOM 1738 N N . GLN A 1 219 ? -23.543 22.998 1.030 1.00 54.53 219 GLN A N 1
ATOM 1739 C CA . GLN A 1 219 ? -22.352 22.371 1.603 1.00 54.53 219 GLN A CA 1
ATOM 1740 C C . GLN A 1 219 ? -22.502 22.220 3.122 1.00 54.53 219 GLN A C 1
ATOM 1742 O O . GLN A 1 219 ? -22.851 23.165 3.832 1.00 54.53 219 GLN A O 1
ATOM 1747 N N . SER A 1 220 ? -22.299 21.000 3.610 1.00 56.97 220 SER A N 1
ATOM 1748 C CA . SER A 1 220 ? -22.291 20.667 5.031 1.00 56.97 220 SER A CA 1
ATOM 1749 C C . SER A 1 220 ? -21.121 21.333 5.737 1.00 56.97 220 SER A C 1
ATOM 1751 O O . SER A 1 220 ? -20.065 21.554 5.148 1.00 56.97 220 SER A O 1
ATOM 1753 N N . SER A 1 221 ? -21.290 21.617 7.030 1.00 61.22 221 SER A N 1
ATOM 1754 C CA . SER A 1 221 ? -20.110 21.829 7.859 1.00 61.22 221 SER A CA 1
ATOM 1755 C C . SER A 1 221 ? -19.455 20.467 8.087 1.00 61.22 221 SER A C 1
ATOM 1757 O O . SER A 1 221 ? -20.080 19.574 8.669 1.00 61.22 221 SER A O 1
ATOM 1759 N N . ASN A 1 222 ? -18.242 20.295 7.559 1.00 62.81 222 ASN A N 1
ATOM 1760 C CA . ASN A 1 222 ? -17.537 19.011 7.512 1.00 62.81 222 ASN A CA 1
ATOM 1761 C C . ASN A 1 222 ? -17.046 18.605 8.913 1.00 62.81 222 ASN A C 1
ATOM 1763 O O . ASN A 1 222 ? -15.967 19.003 9.347 1.00 62.81 222 ASN A O 1
ATOM 1767 N N . GLY A 1 223 ? -17.863 17.833 9.632 1.00 61.44 223 GLY A N 1
ATOM 1768 C CA . GLY A 1 223 ? -17.493 17.185 10.894 1.00 61.44 223 GLY A CA 1
ATOM 1769 C C . GLY A 1 223 ? -16.850 15.805 10.710 1.00 61.44 223 GLY A C 1
ATOM 1770 O O . GLY A 1 223 ? -16.423 15.197 11.690 1.00 61.44 223 GLY A O 1
ATOM 1771 N N . ASP A 1 224 ? -16.767 15.309 9.472 1.00 66.31 224 ASP A N 1
ATOM 1772 C CA . ASP A 1 224 ? -16.237 13.995 9.107 1.00 66.31 224 ASP A CA 1
ATOM 1773 C C . ASP A 1 224 ? -14.750 14.005 8.713 1.00 66.31 224 ASP A C 1
ATOM 1775 O O . ASP A 1 224 ? -14.221 12.989 8.265 1.00 66.31 224 ASP A O 1
ATOM 1779 N N . LEU A 1 225 ? -14.043 15.115 8.956 1.00 71.69 225 LEU A N 1
ATOM 1780 C CA . LEU A 1 225 ? -12.604 15.298 8.712 1.00 71.69 225 LEU A CA 1
ATOM 1781 C C . LEU A 1 225 ? -11.730 14.142 9.239 1.00 71.69 225 LEU A C 1
ATOM 1783 O O . LEU A 1 225 ? -10.642 13.879 8.723 1.00 71.69 225 LEU A O 1
ATOM 1787 N N . HIS A 1 226 ? -12.185 13.471 10.296 1.00 76.38 226 HIS A N 1
ATOM 1788 C CA . HIS A 1 226 ? -11.459 12.399 10.975 1.00 76.38 226 HIS A CA 1
ATOM 1789 C C . HIS A 1 226 ? -12.019 11.002 10.698 1.00 76.38 226 HIS A C 1
ATOM 1791 O O . HIS A 1 226 ? -11.543 10.035 11.293 1.00 76.38 226 HIS A O 1
ATOM 1797 N N . ASN A 1 227 ? -13.006 10.870 9.808 1.00 78.88 227 ASN A N 1
ATOM 1798 C CA . ASN A 1 227 ? -13.636 9.584 9.543 1.00 78.88 227 ASN A CA 1
ATOM 1799 C C . ASN A 1 227 ? -12.645 8.589 8.928 1.00 78.88 227 ASN A C 1
ATOM 1801 O O . ASN A 1 227 ? -11.746 8.952 8.167 1.00 78.88 227 ASN A O 1
ATOM 1805 N N . GLY A 1 228 ? -12.813 7.309 9.266 1.00 78.75 228 GLY A N 1
ATOM 1806 C CA . GLY A 1 228 ? -11.998 6.219 8.718 1.00 78.75 228 GLY A CA 1
ATOM 1807 C C . GLY A 1 228 ? -10.681 5.953 9.418 1.00 78.75 228 GLY A C 1
ATOM 1808 O O . GLY A 1 228 ? -9.950 5.053 9.011 1.00 78.75 228 GLY A O 1
ATOM 1809 N N . LYS A 1 229 ? -10.349 6.713 10.461 1.00 87.12 229 LYS A N 1
ATOM 1810 C CA . LYS A 1 229 ? -9.212 6.381 11.317 1.00 87.12 229 LYS A CA 1
ATOM 1811 C C . LYS A 1 229 ? -9.580 5.182 12.178 1.00 87.12 229 LYS A C 1
ATOM 1813 O O . LYS A 1 229 ? -10.588 5.213 12.873 1.00 87.12 229 LYS A O 1
ATOM 1818 N N . GLU A 1 230 ? -8.787 4.124 12.094 1.00 92.19 230 GLU A N 1
ATOM 1819 C CA . GLU A 1 230 ? -8.970 2.899 12.871 1.00 92.19 230 GLU A CA 1
ATOM 1820 C C . GLU A 1 230 ? -8.769 3.203 14.364 1.00 92.19 230 GLU A C 1
ATOM 1822 O O . GLU A 1 230 ? -7.662 3.539 14.778 1.00 92.19 230 GLU A O 1
ATOM 1827 N N . LEU A 1 231 ? -9.825 3.100 15.167 1.00 94.12 231 LEU A N 1
ATOM 1828 C CA . LEU A 1 231 ? -9.785 3.269 16.620 1.00 94.12 231 LEU A CA 1
ATOM 1829 C C . LEU A 1 231 ? -9.420 1.974 17.323 1.00 94.12 231 LEU A C 1
ATOM 1831 O O . LEU A 1 231 ? -8.657 1.986 18.287 1.00 94.12 231 LEU A O 1
ATOM 1835 N N . THR A 1 232 ? -9.999 0.856 16.895 1.00 96.88 232 THR A N 1
ATOM 1836 C CA . THR A 1 232 ? -9.776 -0.432 17.547 1.00 96.88 232 THR A CA 1
ATOM 1837 C C . THR A 1 232 ? -9.839 -1.569 16.546 1.00 96.88 232 THR A C 1
ATOM 1839 O O . THR A 1 232 ? -10.766 -1.640 15.750 1.00 96.88 232 THR A O 1
ATOM 1842 N N . THR A 1 233 ? -8.888 -2.493 16.631 1.00 98.06 233 THR A N 1
ATOM 1843 C CA . THR A 1 233 ? -8.907 -3.753 15.888 1.00 98.06 233 THR A CA 1
ATOM 1844 C C . THR A 1 233 ? -8.845 -4.915 16.872 1.00 98.06 233 THR A C 1
ATOM 1846 O O . THR A 1 233 ? -7.943 -4.960 17.706 1.00 98.06 233 THR A O 1
ATOM 1849 N N . ARG A 1 234 ? -9.764 -5.880 16.780 1.00 97.56 234 ARG A N 1
ATOM 1850 C CA . ARG A 1 234 ? -9.778 -7.074 17.640 1.00 97.56 234 ARG A CA 1
ATOM 1851 C C . ARG A 1 234 ? -9.766 -8.340 16.807 1.00 97.56 234 ARG A C 1
ATOM 1853 O O . ARG A 1 234 ? -10.696 -8.585 16.047 1.00 97.56 234 ARG A O 1
ATOM 1860 N N . THR A 1 235 ? -8.762 -9.188 16.995 1.00 97.25 235 THR A N 1
ATOM 1861 C CA . THR A 1 235 ? -8.765 -10.532 16.402 1.00 97.25 235 THR A CA 1
ATOM 1862 C C . THR A 1 235 ? -9.419 -11.496 17.377 1.00 97.25 235 THR A C 1
ATOM 1864 O O . THR A 1 235 ? -9.053 -11.527 18.553 1.00 97.25 235 THR A O 1
ATOM 1867 N N . PHE A 1 236 ? -10.363 -12.311 16.913 1.00 95.38 236 PHE A N 1
ATOM 1868 C CA . PHE A 1 236 ? -11.056 -13.291 17.741 1.00 95.38 236 PHE A CA 1
ATOM 1869 C C . PHE A 1 236 ? -11.068 -14.683 17.115 1.00 95.38 236 PHE A C 1
ATOM 1871 O O . PHE A 1 236 ? -10.988 -14.855 15.901 1.00 95.38 236 PHE A O 1
ATOM 1878 N N . LYS A 1 237 ? -11.233 -15.691 17.971 1.00 94.81 237 LYS A N 1
ATOM 1879 C CA . LYS A 1 237 ? -11.566 -17.063 17.587 1.00 94.81 237 LYS A CA 1
ATOM 1880 C C . LYS A 1 237 ? -12.856 -17.508 18.261 1.00 94.81 237 LYS A C 1
ATOM 1882 O O . LYS A 1 237 ? -13.203 -17.029 19.343 1.00 94.81 237 LYS A O 1
ATOM 1887 N N . MET A 1 238 ? -13.544 -18.452 17.639 1.00 94.06 238 MET A N 1
ATOM 1888 C CA . MET A 1 238 ? -14.699 -19.124 18.219 1.00 94.06 238 MET A CA 1
ATOM 1889 C C . MET A 1 238 ? -14.241 -20.392 18.945 1.00 94.06 238 MET A C 1
ATOM 1891 O O . MET A 1 238 ? -13.525 -21.222 18.389 1.00 94.06 238 MET A O 1
ATOM 1895 N N . VAL A 1 239 ? -14.651 -20.548 20.203 1.00 90.06 239 VAL A N 1
ATOM 1896 C CA . VAL A 1 239 ? -14.500 -21.785 20.979 1.00 90.06 239 VAL A CA 1
ATOM 1897 C C . VAL A 1 239 ? -15.906 -22.303 21.264 1.00 90.06 239 VAL A C 1
ATOM 1899 O O . VAL A 1 239 ? -16.589 -21.829 22.174 1.00 90.06 239 VAL A O 1
ATOM 1902 N N . GLY A 1 240 ? -16.377 -23.222 20.419 1.00 87.38 240 GLY A N 1
ATOM 1903 C CA . GLY A 1 240 ? -17.803 -23.540 20.336 1.00 87.38 240 GLY A CA 1
ATOM 1904 C C . GLY A 1 240 ? -18.587 -22.313 19.863 1.00 87.38 240 GLY A C 1
ATOM 1905 O O . GLY A 1 240 ? -18.286 -21.754 18.815 1.00 87.38 240 GLY A O 1
ATOM 1906 N N . GLN A 1 241 ? -19.562 -21.862 20.654 1.00 87.38 241 GLN A N 1
ATOM 1907 C CA . GLN A 1 241 ? -20.334 -20.639 20.379 1.00 87.38 241 GLN A CA 1
ATOM 1908 C C . GLN A 1 241 ? -19.767 -19.387 21.068 1.00 87.38 241 GLN A C 1
ATOM 1910 O O . GLN A 1 241 ? -20.313 -18.297 20.917 1.00 87.38 241 GLN A O 1
ATOM 1915 N N . VAL A 1 242 ? -18.680 -19.524 21.834 1.00 90.75 242 VAL A N 1
ATOM 1916 C CA . VAL A 1 242 ? -18.113 -18.421 22.615 1.00 90.75 242 VAL A CA 1
ATOM 1917 C C . VAL A 1 242 ? -17.007 -17.733 21.825 1.00 90.75 242 VAL A C 1
ATOM 1919 O O . VAL A 1 242 ? -16.015 -18.360 21.450 1.00 90.75 242 VAL A O 1
ATOM 1922 N N . LYS A 1 243 ? -17.155 -16.423 21.628 1.00 93.06 243 LYS A N 1
ATOM 1923 C CA . LYS A 1 243 ? -16.114 -15.558 21.069 1.00 93.06 243 LYS A CA 1
ATOM 1924 C C . LYS A 1 243 ? -15.014 -15.319 22.108 1.00 93.06 243 LYS A C 1
ATOM 1926 O O . LYS A 1 243 ? -15.310 -14.928 23.235 1.00 93.06 243 LYS A O 1
ATOM 1931 N N . ARG A 1 244 ? -13.750 -15.527 21.728 1.00 93.00 244 ARG A N 1
ATOM 1932 C CA . ARG A 1 244 ? -12.564 -15.191 22.536 1.00 93.00 244 ARG A CA 1
ATOM 1933 C C . ARG A 1 244 ? -11.606 -14.314 21.742 1.00 93.00 244 ARG A C 1
ATOM 1935 O O . ARG A 1 244 ? -11.215 -14.692 20.639 1.00 93.00 244 ARG A O 1
ATOM 1942 N N . TYR A 1 245 ? -11.212 -13.177 22.307 1.00 94.38 245 TYR A N 1
ATOM 1943 C CA . TYR A 1 245 ? -10.218 -12.300 21.694 1.00 94.38 245 TYR A CA 1
ATOM 1944 C C . TYR A 1 245 ? -8.809 -12.862 21.876 1.00 94.38 245 TYR A C 1
ATOM 1946 O O . TYR A 1 245 ? -8.446 -13.317 22.956 1.00 94.38 245 TYR A O 1
ATOM 1954 N N . MET A 1 246 ? -8.041 -12.837 20.791 1.00 95.69 246 MET A N 1
ATOM 1955 C CA . MET A 1 246 ? -6.640 -13.254 20.720 1.00 95.69 246 MET A CA 1
ATOM 1956 C C . MET A 1 246 ? -5.710 -12.044 20.742 1.00 95.69 246 MET A C 1
ATOM 1958 O O . MET A 1 246 ? -4.603 -12.114 21.271 1.00 95.69 246 MET A O 1
ATOM 1962 N N . SER A 1 247 ? -6.171 -10.920 20.199 1.00 96.81 247 SER A N 1
ATOM 1963 C CA . SER A 1 247 ? -5.482 -9.642 20.291 1.00 96.81 247 SER A CA 1
ATOM 1964 C C . SER A 1 247 ? -6.455 -8.476 20.177 1.00 96.81 247 SER A C 1
ATOM 1966 O O . SER A 1 247 ? -7.516 -8.594 19.562 1.00 96.81 247 SER A O 1
ATOM 1968 N N . GLU A 1 248 ? -6.066 -7.352 20.760 1.00 97.56 248 GLU A N 1
ATOM 1969 C CA . GLU A 1 248 ? -6.720 -6.057 20.636 1.00 97.56 248 GLU A CA 1
ATOM 1970 C C . GLU A 1 248 ? -5.654 -4.988 20.394 1.00 97.56 248 GLU A C 1
ATOM 1972 O O . GLU A 1 248 ? -4.642 -4.946 21.091 1.00 97.56 248 GLU A O 1
ATOM 1977 N N . THR A 1 249 ? -5.885 -4.117 19.421 1.00 98.44 249 THR A N 1
ATOM 1978 C CA . THR A 1 249 ? -5.092 -2.914 19.179 1.00 98.44 249 THR A CA 1
ATOM 1979 C C . THR A 1 249 ? -6.006 -1.709 19.316 1.00 98.44 249 THR A C 1
ATOM 1981 O O . THR A 1 249 ? -7.009 -1.646 18.616 1.00 98.44 249 THR A O 1
ATOM 1984 N N . VAL A 1 250 ? -5.661 -0.757 20.182 1.00 98.50 250 VAL A N 1
ATOM 1985 C CA . VAL A 1 250 ? -6.394 0.497 20.400 1.00 98.50 250 VAL A CA 1
ATOM 1986 C C . VAL A 1 250 ? -5.501 1.664 20.001 1.00 98.50 250 VAL A C 1
ATOM 1988 O O . VAL A 1 250 ? -4.364 1.758 20.460 1.00 98.50 250 VAL A O 1
ATOM 1991 N N . ASN A 1 251 ? -6.014 2.551 19.154 1.00 98.25 251 ASN A N 1
ATOM 1992 C CA . ASN A 1 251 ? -5.337 3.765 18.721 1.00 98.25 251 ASN A CA 1
ATOM 1993 C C . ASN A 1 251 ? -5.968 4.989 19.386 1.00 98.25 251 ASN A C 1
ATOM 1995 O O . ASN A 1 251 ? -7.180 5.202 19.317 1.00 98.25 251 ASN A O 1
ATOM 1999 N N . HIS A 1 252 ? -5.127 5.830 19.976 1.00 97.50 252 HIS A N 1
ATOM 2000 C CA . HIS A 1 252 ? -5.514 7.099 20.569 1.00 97.50 252 HIS A CA 1
ATOM 2001 C C . HIS A 1 252 ? -5.039 8.248 19.687 1.00 97.50 252 HIS A C 1
ATOM 2003 O O . HIS A 1 252 ? -3.860 8.342 19.338 1.00 97.50 252 HIS A O 1
ATOM 2009 N N . TYR A 1 253 ? -5.975 9.128 19.342 1.00 94.50 253 TYR A N 1
ATOM 2010 C CA . TYR A 1 253 ? -5.729 10.291 18.505 1.00 94.50 253 TYR A CA 1
ATOM 2011 C C . TYR A 1 253 ? -6.061 11.579 19.252 1.00 94.50 253 TYR A C 1
ATOM 2013 O O . TYR A 1 253 ? -7.035 11.630 20.007 1.00 94.50 253 TYR A O 1
ATOM 2021 N N . SER A 1 254 ? -5.330 12.647 18.950 1.00 92.62 254 SER A N 1
ATOM 2022 C CA . SER A 1 254 ? -5.684 14.006 19.355 1.00 92.62 254 SER A CA 1
ATOM 2023 C C . SER A 1 254 ? -5.513 14.985 18.204 1.00 92.62 254 SER A C 1
ATOM 2025 O O . SER A 1 254 ? -4.833 14.724 17.212 1.00 92.62 254 SER A O 1
ATOM 2027 N N . THR A 1 255 ? -6.177 16.129 18.312 1.00 88.56 255 THR A N 1
ATOM 2028 C CA . THR A 1 255 ? -6.057 17.225 17.349 1.00 88.56 255 THR A CA 1
ATOM 2029 C C . THR A 1 255 ? -4.936 18.163 17.773 1.00 88.56 255 THR A C 1
ATOM 2031 O O . THR A 1 255 ? -4.877 18.542 18.941 1.00 88.56 255 THR A O 1
ATOM 2034 N N . GLU A 1 256 ? -4.093 18.597 16.839 1.00 87.44 256 GLU A N 1
ATOM 2035 C CA . GLU A 1 256 ? -3.072 19.615 17.081 1.00 87.44 256 GLU A CA 1
ATOM 2036 C C . GLU A 1 256 ? -3.681 21.025 16.957 1.00 87.44 256 GLU A C 1
ATOM 2038 O O . GLU A 1 256 ? -3.928 21.486 15.835 1.00 87.44 256 GLU A O 1
ATOM 2043 N N . PRO A 1 257 ? -3.922 21.751 18.068 1.00 85.56 257 PRO A N 1
ATOM 2044 C CA . PRO A 1 257 ? -4.708 22.986 18.034 1.00 85.56 257 PRO A CA 1
ATOM 2045 C C . PRO A 1 257 ? -4.057 24.093 17.203 1.00 85.56 257 PRO A C 1
ATOM 2047 O O . PRO A 1 257 ? -4.757 24.897 16.597 1.00 85.56 257 PRO A O 1
ATOM 2050 N N . SER A 1 258 ? -2.722 24.115 17.130 1.00 83.75 258 SER A N 1
ATOM 2051 C CA . SER A 1 258 ? -1.968 25.101 16.341 1.00 83.75 258 SER A CA 1
ATOM 2052 C C . SER A 1 258 ? -2.206 24.997 14.828 1.00 83.75 258 SER A C 1
ATOM 2054 O O . SER A 1 258 ? -1.948 25.949 14.096 1.00 83.75 258 SER A O 1
ATOM 2056 N N . THR A 1 259 ? -2.729 23.862 14.362 1.00 83.69 259 THR A N 1
ATOM 2057 C CA . THR A 1 259 ? -3.059 23.609 12.949 1.00 83.69 259 THR A CA 1
ATOM 2058 C C . THR A 1 259 ? -4.539 23.801 12.636 1.00 83.69 259 THR A C 1
ATOM 2060 O O . THR A 1 259 ? -4.952 23.615 11.491 1.00 83.69 259 THR A O 1
ATOM 2063 N N . ALA A 1 260 ? -5.349 24.133 13.645 1.00 84.50 260 ALA A N 1
ATOM 2064 C CA . ALA A 1 260 ? -6.779 24.288 13.473 1.00 84.50 260 ALA A CA 1
ATOM 2065 C C . ALA A 1 260 ? -7.088 25.490 12.572 1.00 84.50 260 ALA A C 1
ATOM 2067 O O . ALA A 1 260 ? -6.680 26.623 12.824 1.00 84.50 260 ALA A O 1
ATOM 2068 N N . PHE A 1 261 ? -7.856 25.226 11.527 1.00 84.06 261 PHE A N 1
ATOM 2069 C CA . PHE A 1 261 ? -8.360 26.185 10.569 1.00 84.06 261 PHE A CA 1
ATOM 2070 C C . PHE A 1 261 ? -9.871 26.012 10.442 1.00 84.06 261 PHE A C 1
ATOM 2072 O O . PHE A 1 261 ? -10.375 24.901 10.269 1.00 84.06 261 PHE A O 1
ATOM 2079 N N . THR A 1 262 ? -10.580 27.136 10.475 1.00 84.69 262 THR A N 1
ATOM 2080 C CA . THR A 1 262 ? -12.015 27.197 10.207 1.00 84.69 262 THR A CA 1
ATOM 2081 C C . THR A 1 262 ? -12.240 28.182 9.074 1.00 84.69 262 THR A C 1
ATOM 2083 O O . THR A 1 262 ? -12.190 29.397 9.268 1.00 84.69 262 THR A O 1
ATOM 2086 N N . GLY A 1 263 ? -12.490 27.659 7.878 1.00 79.12 263 GLY A N 1
ATOM 2087 C CA . GLY A 1 263 ? -12.892 28.462 6.734 1.00 79.12 263 GLY A CA 1
ATOM 2088 C C . GLY A 1 263 ? -14.393 28.718 6.782 1.00 79.12 263 GLY A C 1
ATOM 2089 O O . GLY A 1 263 ? -15.174 27.794 6.998 1.00 79.12 263 GLY A O 1
ATOM 2090 N N . THR A 1 264 ? -14.803 29.970 6.590 1.00 82.31 264 THR A N 1
ATOM 2091 C CA . THR A 1 264 ? -16.220 30.336 6.466 1.00 82.31 264 THR A CA 1
ATOM 2092 C C . THR A 1 264 ? -16.557 30.534 5.000 1.00 82.31 264 THR A C 1
ATOM 2094 O O . THR A 1 264 ? -15.898 31.317 4.318 1.00 82.31 264 THR A O 1
ATOM 2097 N N . TYR A 1 265 ? -17.605 29.866 4.537 1.00 74.38 265 TYR A N 1
ATOM 2098 C CA . TYR A 1 265 ? -18.020 29.879 3.143 1.00 74.38 265 TYR A CA 1
ATOM 2099 C C . TYR A 1 265 ? -19.525 30.098 3.018 1.00 74.38 265 TYR A C 1
ATOM 2101 O O . TYR A 1 265 ? -20.274 29.959 3.988 1.00 74.38 265 TYR A O 1
ATOM 2109 N N . TYR A 1 266 ? -19.957 30.443 1.806 1.00 74.25 266 TYR A N 1
ATOM 2110 C CA . TYR A 1 266 ? -21.342 30.768 1.503 1.00 74.25 266 TYR A CA 1
ATOM 2111 C C . TYR A 1 266 ? -21.782 30.066 0.221 1.00 74.25 266 TYR A C 1
ATOM 2113 O O . TYR A 1 266 ? -21.150 30.222 -0.822 1.00 74.25 266 TYR A O 1
ATOM 2121 N N . ALA A 1 267 ? -22.877 29.319 0.299 1.00 63.19 267 ALA A N 1
ATOM 2122 C CA . ALA A 1 267 ? -23.606 28.836 -0.863 1.00 63.19 267 ALA A CA 1
ATOM 2123 C C . ALA A 1 267 ? -24.657 29.884 -1.241 1.00 63.19 267 ALA A C 1
ATOM 2125 O O . ALA A 1 267 ? -25.415 30.327 -0.377 1.00 63.19 267 ALA A O 1
ATOM 2126 N N . VAL A 1 268 ? -24.695 30.280 -2.514 1.00 65.94 268 VAL A N 1
ATOM 2127 C CA . VAL A 1 268 ? -25.637 31.276 -3.037 1.00 65.94 268 VAL A CA 1
ATOM 2128 C C . VAL A 1 268 ? -26.469 30.631 -4.137 1.00 65.94 268 VAL A C 1
ATOM 2130 O O . VAL A 1 268 ? -25.918 30.118 -5.108 1.00 65.94 268 VAL A O 1
ATOM 2133 N N . GLN A 1 269 ? -27.790 30.667 -3.997 1.00 58.12 269 GLN A N 1
ATOM 2134 C CA . GLN A 1 269 ? -28.733 30.183 -4.998 1.00 58.12 269 GLN A CA 1
ATOM 2135 C C . GLN A 1 269 ? -29.586 31.340 -5.502 1.00 58.12 269 GLN A C 1
ATOM 2137 O O . GLN A 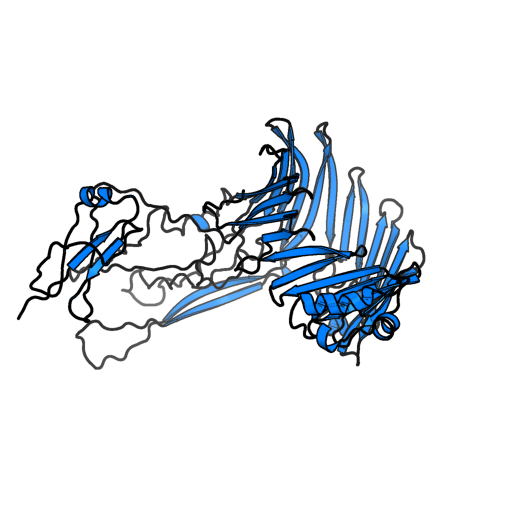1 269 ? -30.150 32.085 -4.708 1.00 58.12 269 GLN A O 1
ATOM 2142 N N . GLN A 1 270 ? -29.720 31.451 -6.820 1.00 62.62 270 GLN A N 1
ATOM 2143 C CA . GLN A 1 270 ? -30.682 32.348 -7.446 1.00 62.62 270 GLN A CA 1
ATOM 2144 C C . GLN A 1 270 ? -32.036 31.639 -7.575 1.00 62.62 270 GLN A C 1
ATOM 2146 O O . GLN A 1 270 ? -32.129 30.574 -8.190 1.00 62.62 270 GLN A O 1
ATOM 2151 N N . LEU A 1 271 ? -33.087 32.222 -7.007 1.00 55.59 271 LEU A N 1
ATOM 2152 C CA . LEU A 1 271 ? -34.466 31.774 -7.160 1.00 55.59 271 LEU A CA 1
ATOM 2153 C C . LEU A 1 271 ? -35.053 32.413 -8.420 1.00 55.59 271 LEU A C 1
ATOM 2155 O O . LEU A 1 271 ? -35.160 33.633 -8.535 1.00 55.59 271 LEU A O 1
ATOM 2159 N N . ILE A 1 272 ? -35.430 31.574 -9.384 1.00 52.75 272 ILE A N 1
ATOM 2160 C CA . ILE A 1 272 ? -36.131 32.007 -10.594 1.00 52.75 272 ILE A CA 1
ATOM 2161 C C . ILE A 1 272 ? -37.602 31.630 -10.429 1.00 52.75 272 ILE A C 1
ATOM 2163 O O . ILE A 1 272 ? -37.986 30.484 -10.658 1.00 52.75 272 ILE A O 1
ATOM 2167 N N . SER A 1 273 ? -38.431 32.593 -10.030 1.00 50.88 273 SER A N 1
ATOM 2168 C CA . SER A 1 273 ? -39.885 32.422 -10.019 1.00 50.88 273 SER A CA 1
ATOM 2169 C C . SER A 1 273 ? -40.434 32.573 -11.442 1.00 50.88 273 SER A C 1
ATOM 2171 O O . SER A 1 273 ? -40.270 33.623 -12.065 1.00 50.88 273 SER A O 1
ATOM 2173 N N . ARG A 1 274 ? -41.075 31.530 -11.985 1.00 44.31 274 ARG A N 1
ATOM 2174 C CA . ARG A 1 274 ? -41.871 31.643 -13.219 1.00 44.31 274 ARG A CA 1
ATOM 2175 C C . ARG A 1 274 ? -43.314 31.973 -12.835 1.00 44.31 274 ARG A C 1
ATOM 2177 O O . ARG A 1 274 ? -43.893 31.216 -12.059 1.00 44.31 274 ARG A O 1
ATOM 2184 N N . PRO A 1 275 ? -43.915 33.047 -13.369 1.00 45.94 275 PRO A N 1
ATOM 2185 C CA . PRO A 1 275 ? -45.293 33.368 -13.050 1.00 45.94 275 PRO A CA 1
ATOM 2186 C C . PRO A 1 275 ? -46.210 32.361 -13.748 1.00 45.94 275 PRO A C 1
ATOM 2188 O O . PRO A 1 275 ? -46.080 32.106 -14.949 1.00 45.94 275 PRO A O 1
ATOM 2191 N N . TYR A 1 276 ? -47.139 31.785 -12.988 1.00 44.50 276 TYR A N 1
ATOM 2192 C CA . TYR A 1 276 ? -48.299 31.119 -13.562 1.00 44.50 276 TYR A CA 1
ATOM 2193 C C . TYR A 1 276 ? -49.233 32.186 -14.148 1.00 44.50 276 TYR A C 1
ATOM 2195 O O . TYR A 1 276 ? -49.356 33.277 -13.595 1.00 44.50 276 TYR A O 1
ATOM 2203 N N . TYR A 1 277 ? -49.816 31.862 -15.302 1.00 46.50 277 TYR A N 1
ATOM 2204 C CA . TYR A 1 277 ? -50.750 32.650 -16.108 1.00 46.50 277 TYR A CA 1
ATOM 2205 C C . TYR A 1 277 ? -51.372 33.887 -15.424 1.00 46.50 277 TYR A C 1
ATOM 2207 O O . TYR A 1 277 ? -52.212 33.757 -14.539 1.00 46.50 277 TYR A O 1
ATOM 2215 N N . GLY A 1 278 ? -51.063 35.080 -15.952 1.00 52.94 278 GLY A N 1
ATOM 2216 C CA . GLY A 1 278 ? -52.039 36.178 -15.971 1.00 52.94 278 GLY A CA 1
ATOM 2217 C C . GLY A 1 278 ? -51.783 37.439 -15.141 1.00 52.94 278 GLY A C 1
ATOM 2218 O O . GLY A 1 278 ? -52.762 38.113 -14.846 1.00 52.94 278 GLY A O 1
ATOM 2219 N N . TYR A 1 279 ? -50.543 37.821 -14.810 1.00 43.66 279 TYR A N 1
ATOM 2220 C CA . TYR A 1 279 ? -50.273 39.150 -14.224 1.00 43.66 279 TYR A CA 1
ATOM 2221 C C . TYR A 1 279 ? -49.181 39.953 -14.951 1.00 43.66 279 TYR A C 1
ATOM 2223 O O . TYR A 1 279 ? -48.330 39.408 -15.648 1.00 43.66 279 TYR A O 1
ATOM 2231 N N . GLU A 1 280 ? -49.319 41.274 -14.829 1.00 46.53 280 GLU A N 1
ATOM 2232 C CA . GLU A 1 280 ? -49.007 42.331 -15.797 1.00 46.53 280 GLU A CA 1
ATOM 2233 C C . GLU A 1 280 ? -47.545 42.464 -16.259 1.00 46.53 280 GLU A C 1
ATOM 2235 O O . GLU A 1 280 ? -46.587 42.385 -15.488 1.00 46.53 280 GLU A O 1
ATOM 2240 N N . ALA A 1 281 ? -47.384 42.770 -17.550 1.00 46.00 281 ALA A N 1
ATOM 2241 C CA . ALA A 1 281 ? -46.116 43.189 -18.130 1.00 46.00 281 ALA A CA 1
ATOM 2242 C C . ALA A 1 281 ? -45.672 44.532 -17.522 1.00 46.00 281 ALA A C 1
ATOM 2244 O O . ALA A 1 281 ? -46.301 45.557 -17.775 1.00 46.00 281 ALA A O 1
ATOM 2245 N N . GLY A 1 282 ? -44.574 44.540 -16.758 1.00 51.44 282 GLY A N 1
ATOM 2246 C CA . GLY A 1 282 ? -43.944 45.787 -16.302 1.00 51.44 282 GLY A CA 1
ATOM 2247 C C . GLY A 1 282 ? -43.304 45.779 -14.915 1.00 51.44 282 GLY A C 1
ATOM 2248 O O . GLY A 1 282 ? -42.625 46.747 -14.584 1.00 51.44 282 GLY A O 1
ATOM 2249 N N . VAL A 1 283 ? -43.460 44.723 -14.108 1.00 47.25 283 VAL A N 1
ATOM 2250 C CA . VAL A 1 283 ? -42.786 44.647 -12.799 1.00 47.25 283 VAL A CA 1
ATOM 2251 C C . VAL A 1 283 ? -41.338 44.163 -12.993 1.00 47.25 283 VAL A C 1
ATOM 2253 O O . VAL A 1 283 ? -41.142 43.071 -13.536 1.00 47.25 283 VAL A O 1
ATOM 2256 N N . PRO A 1 284 ? -40.303 44.931 -12.594 1.00 43.22 284 PRO A N 1
ATOM 2257 C CA . PRO A 1 284 ? -38.922 44.464 -12.653 1.00 43.22 284 PRO A CA 1
ATOM 2258 C C . PRO A 1 284 ? -38.757 43.261 -11.722 1.00 43.22 284 PRO A C 1
ATOM 2260 O O . PRO A 1 284 ? -38.990 43.367 -10.520 1.00 43.22 284 PRO A O 1
ATOM 2263 N N . TYR A 1 285 ? -38.358 42.115 -12.271 1.00 51.53 285 TYR A N 1
ATOM 2264 C CA . TYR A 1 285 ? -37.993 40.952 -11.469 1.00 51.53 285 TYR A CA 1
ATOM 2265 C C . TYR A 1 285 ? -36.759 41.281 -10.623 1.00 51.53 285 TYR A C 1
ATOM 2267 O O . TYR A 1 285 ? -35.684 41.534 -11.170 1.00 51.53 285 TYR A O 1
ATOM 2275 N N . PHE A 1 286 ? -36.886 41.223 -9.298 1.00 45.28 286 PHE A N 1
ATOM 2276 C CA . PHE A 1 286 ? -35.728 41.009 -8.441 1.00 45.28 286 PHE A CA 1
ATOM 2277 C C . PHE A 1 286 ? -35.457 39.506 -8.424 1.00 45.28 286 PHE A C 1
ATOM 2279 O O . PHE A 1 286 ? -36.354 38.704 -8.175 1.00 45.28 286 PHE A O 1
ATOM 2286 N N . ALA A 1 287 ? -34.236 39.108 -8.764 1.00 50.06 287 ALA A N 1
ATOM 2287 C CA . ALA A 1 287 ? -33.807 37.746 -8.505 1.00 50.06 287 ALA A CA 1
ATOM 2288 C C . ALA A 1 287 ? -33.621 37.606 -6.991 1.00 50.06 287 ALA A C 1
ATOM 2290 O O . ALA A 1 287 ? -32.715 38.228 -6.434 1.00 50.06 287 ALA A O 1
ATOM 2291 N N . ASP A 1 288 ? -34.473 36.825 -6.332 1.00 61.19 288 ASP A N 1
ATOM 2292 C CA . ASP A 1 288 ? -34.271 36.504 -4.924 1.00 61.19 288 ASP A CA 1
ATOM 2293 C C . ASP A 1 288 ? -33.056 35.578 -4.812 1.00 61.19 288 ASP A C 1
ATOM 2295 O O . ASP A 1 288 ? -32.953 34.572 -5.516 1.00 61.19 288 ASP A O 1
ATOM 2299 N N . TYR A 1 289 ? -32.102 35.924 -3.950 1.00 62.22 289 TYR A N 1
ATOM 2300 C CA . TYR A 1 289 ? -30.950 35.072 -3.666 1.00 62.22 289 TYR A CA 1
ATOM 2301 C C . TYR A 1 289 ? -31.101 34.455 -2.281 1.00 62.22 289 TYR A C 1
ATOM 2303 O O . TYR A 1 289 ? -31.257 35.167 -1.292 1.00 62.22 289 TYR A O 1
ATOM 2311 N N . ASN A 1 290 ? -31.000 33.130 -2.200 1.00 60.75 290 ASN A N 1
ATOM 2312 C CA . ASN A 1 290 ? -30.841 32.426 -0.935 1.00 60.75 290 ASN A CA 1
ATOM 2313 C C . ASN A 1 290 ? -29.343 32.262 -0.647 1.00 60.75 290 ASN A C 1
ATOM 2315 O O . ASN A 1 290 ? -28.599 31.784 -1.506 1.00 60.75 290 ASN A O 1
ATOM 2319 N N . VAL A 1 291 ? -28.897 32.670 0.543 1.00 64.56 291 VAL A N 1
ATOM 2320 C CA . VAL A 1 291 ? -27.498 32.567 0.975 1.00 64.56 291 VAL A CA 1
ATOM 2321 C C . VAL A 1 291 ? -27.417 31.728 2.245 1.00 64.56 291 VAL A C 1
ATOM 2323 O O . VAL A 1 291 ? -28.003 32.073 3.269 1.00 64.56 291 VAL A O 1
ATOM 2326 N N . SER A 1 292 ? -26.634 30.653 2.207 1.00 64.50 292 SER A N 1
ATOM 2327 C CA . SER A 1 292 ? -26.379 29.784 3.361 1.00 64.50 292 SER A CA 1
ATOM 2328 C C . SER A 1 292 ? -24.907 29.753 3.720 1.00 64.50 292 SER A C 1
ATOM 2330 O O . SER A 1 292 ? -24.059 29.587 2.847 1.00 64.50 292 SER A O 1
ATOM 2332 N N . ARG A 1 293 ? -24.599 29.878 5.013 1.00 70.06 293 ARG A N 1
ATOM 2333 C CA . ARG A 1 293 ? -23.226 29.811 5.520 1.00 70.06 293 ARG A CA 1
ATOM 2334 C C . ARG A 1 293 ? -22.880 28.393 5.956 1.00 70.06 293 ARG A C 1
ATOM 2336 O O . ARG A 1 293 ? -23.659 27.748 6.657 1.00 70.06 293 ARG A O 1
ATOM 2343 N N . TYR A 1 294 ? -21.676 27.953 5.618 1.00 67.06 294 TYR A N 1
ATOM 2344 C CA . TYR A 1 294 ? -21.112 26.692 6.089 1.00 67.06 294 TYR A CA 1
ATOM 2345 C C . TYR A 1 294 ? -19.643 26.851 6.480 1.00 67.06 294 TYR A C 1
ATOM 2347 O O . TYR A 1 294 ? -18.986 27.830 6.109 1.00 67.06 294 TYR A O 1
ATOM 2355 N N . TYR A 1 295 ? -19.145 25.891 7.258 1.00 72.75 295 TYR A N 1
ATOM 2356 C CA . TYR A 1 295 ? -17.769 25.876 7.735 1.00 72.75 295 TYR A CA 1
ATOM 2357 C C . TYR A 1 295 ? -16.999 24.698 7.153 1.00 72.75 295 TYR A C 1
ATOM 2359 O O . TYR A 1 295 ? -17.478 23.569 7.163 1.00 72.75 295 TYR A O 1
ATOM 2367 N N . VAL A 1 296 ? -15.771 24.943 6.707 1.00 75.00 296 VAL A N 1
ATOM 2368 C CA . VAL A 1 296 ? -14.810 23.864 6.461 1.00 75.00 296 VAL A CA 1
ATOM 2369 C C . VAL A 1 296 ? -13.814 23.879 7.602 1.00 75.00 296 VAL A C 1
ATOM 2371 O O . VAL A 1 296 ? -13.097 24.864 7.793 1.00 75.00 296 VAL A O 1
ATOM 2374 N N . TYR A 1 297 ? -13.792 22.791 8.361 1.00 77.06 297 TYR A N 1
ATOM 2375 C CA . TYR A 1 297 ? -12.808 22.576 9.407 1.00 77.06 297 TYR A CA 1
ATOM 2376 C C . TYR A 1 297 ? -11.624 21.811 8.827 1.00 77.06 297 TYR A C 1
ATOM 2378 O O . TYR A 1 297 ? -11.785 20.864 8.061 1.00 77.06 297 TYR A O 1
ATOM 2386 N N . SER A 1 298 ? -10.424 22.218 9.211 1.00 82.38 298 SER A N 1
ATOM 2387 C CA . SER A 1 298 ? -9.205 21.457 8.990 1.00 82.38 298 SER A CA 1
ATOM 2388 C C . SER A 1 298 ? -8.381 21.535 10.259 1.00 82.38 298 SER A C 1
ATOM 2390 O O . SER A 1 298 ? -8.235 22.596 10.850 1.00 82.38 298 SER A O 1
ATOM 2392 N N . ASN A 1 299 ? -7.845 20.414 10.700 1.00 86.31 299 ASN A N 1
ATOM 2393 C CA . ASN A 1 299 ? -6.837 20.348 11.738 1.00 86.31 299 ASN A CA 1
ATOM 2394 C C . ASN A 1 299 ? -6.031 19.072 11.493 1.00 86.31 299 ASN A C 1
ATOM 2396 O O . ASN A 1 299 ? -6.457 18.165 10.768 1.00 86.31 299 ASN A O 1
ATOM 2400 N N . TRP A 1 300 ? -4.858 19.007 12.093 1.00 87.81 300 TRP A N 1
ATOM 2401 C CA . TRP A 1 300 ? -4.064 17.803 12.072 1.00 87.81 300 TRP A CA 1
ATOM 2402 C C . TRP A 1 300 ? -4.468 16.884 13.223 1.00 87.81 300 TRP A C 1
ATOM 2404 O O . TRP A 1 300 ? -4.266 17.198 14.395 1.00 87.81 300 TRP A O 1
ATOM 2414 N N . LEU A 1 301 ? -5.011 15.722 12.863 1.00 88.75 301 LEU A N 1
ATOM 2415 C CA . LEU A 1 301 ? -5.234 14.615 13.781 1.00 88.75 301 LEU A CA 1
ATOM 2416 C C . LEU A 1 301 ? -3.978 13.740 13.847 1.00 88.75 301 LEU A C 1
ATOM 2418 O O . LEU A 1 301 ? -3.624 13.068 12.871 1.00 88.75 301 LEU A O 1
ATOM 2422 N N . LYS A 1 302 ? -3.316 13.742 14.999 1.00 91.88 302 LYS A N 1
ATOM 2423 C CA . LYS A 1 302 ? -2.111 12.957 15.269 1.00 91.88 302 LYS A CA 1
ATOM 2424 C C . LYS A 1 302 ? -2.472 11.662 15.988 1.00 91.88 302 LYS A C 1
ATOM 2426 O O . LYS A 1 302 ? -3.328 11.653 16.865 1.00 91.88 302 LYS A O 1
ATOM 2431 N N . LEU A 1 303 ? -1.825 10.567 15.589 1.00 95.81 303 LEU A N 1
ATOM 2432 C CA . LEU A 1 303 ? -1.816 9.325 16.362 1.00 95.81 303 LEU A CA 1
ATOM 2433 C C . LEU A 1 303 ? -0.852 9.542 17.525 1.00 95.81 303 LEU A C 1
ATOM 2435 O O . LEU A 1 303 ? 0.332 9.751 17.269 1.00 95.81 303 LEU A O 1
ATOM 2439 N N . ASP A 1 304 ? -1.343 9.542 18.756 1.00 96.94 304 ASP A N 1
ATOM 2440 C CA . ASP A 1 304 ? -0.519 9.766 19.947 1.00 96.94 304 ASP A CA 1
ATOM 2441 C C . ASP A 1 304 ? 0.012 8.450 20.500 1.00 96.94 304 ASP A C 1
ATOM 2443 O O . ASP A 1 304 ? 1.187 8.343 20.858 1.00 96.94 304 ASP A O 1
ATOM 2447 N N . GLU A 1 305 ? -0.857 7.441 20.543 1.00 98.12 305 GLU A N 1
ATOM 2448 C CA . GLU A 1 305 ? -0.562 6.167 21.176 1.00 98.12 305 GLU A CA 1
ATOM 2449 C C . GLU A 1 305 ? -1.270 5.007 20.476 1.00 98.12 305 GLU A C 1
ATOM 2451 O O . GLU A 1 305 ? -2.416 5.123 20.046 1.00 98.12 305 GLU A O 1
ATOM 2456 N N . THR A 1 306 ? -0.584 3.872 20.394 1.00 98.44 306 THR A N 1
ATOM 2457 C CA . THR A 1 306 ? -1.159 2.587 20.002 1.00 98.44 306 THR A CA 1
ATOM 2458 C C . THR A 1 306 ? -0.875 1.574 21.099 1.00 98.44 306 THR A C 1
ATOM 2460 O O . THR A 1 306 ? 0.284 1.270 21.385 1.00 98.44 306 THR A O 1
ATOM 2463 N N . ILE A 1 307 ? -1.921 1.013 21.692 1.00 98.25 307 ILE A N 1
ATOM 2464 C CA . ILE A 1 307 ? -1.830 -0.045 22.697 1.00 98.25 307 ILE A CA 1
ATOM 2465 C C . ILE A 1 307 ? -2.199 -1.357 22.022 1.00 98.25 307 ILE A C 1
ATOM 2467 O O . ILE A 1 307 ? -3.279 -1.478 21.462 1.00 98.25 307 ILE A O 1
ATOM 2471 N N . THR A 1 308 ? -1.316 -2.348 22.067 1.00 97.81 308 THR A N 1
ATOM 2472 C CA . THR A 1 308 ? -1.593 -3.705 21.588 1.00 97.81 308 THR A CA 1
ATOM 2473 C C . THR A 1 308 ? -1.560 -4.678 22.753 1.00 97.81 308 THR A C 1
ATOM 2475 O O . THR A 1 308 ? -0.545 -4.806 23.432 1.00 97.81 308 THR A O 1
ATOM 2478 N N . THR A 1 309 ? -2.655 -5.395 22.955 1.00 97.12 309 THR A N 1
ATOM 2479 C CA . THR A 1 309 ? -2.800 -6.450 23.954 1.00 97.12 309 THR A CA 1
ATOM 2480 C C . THR A 1 309 ? -2.942 -7.784 23.233 1.00 97.12 309 THR A C 1
ATOM 2482 O O . THR A 1 309 ? -3.821 -7.945 22.395 1.00 97.12 309 THR A O 1
ATOM 2485 N N . THR A 1 310 ? -2.078 -8.750 23.535 1.00 96.31 310 THR A N 1
ATOM 2486 C CA . THR A 1 310 ? -2.195 -10.137 23.055 1.00 96.31 310 THR A CA 1
ATOM 2487 C C . THR A 1 310 ? -2.647 -11.027 24.201 1.00 96.31 310 THR A C 1
ATOM 2489 O O . THR A 1 310 ? -2.095 -10.934 25.296 1.00 96.31 310 THR A O 1
ATOM 2492 N N . TYR A 1 311 ? -3.618 -11.897 23.948 1.00 93.94 311 TYR A N 1
ATOM 2493 C CA . TYR A 1 311 ? -4.167 -12.808 24.944 1.00 93.94 311 TYR A CA 1
ATOM 2494 C C . TYR A 1 311 ? -3.667 -14.231 24.705 1.00 93.94 311 TYR A C 1
ATOM 2496 O O . TYR A 1 311 ? -3.691 -14.734 23.580 1.00 93.94 311 TYR A O 1
ATOM 2504 N N . THR A 1 312 ? -3.224 -14.898 25.768 1.00 87.69 312 THR A N 1
ATOM 2505 C CA . THR A 1 312 ? -2.935 -16.334 25.727 1.00 87.69 312 THR A CA 1
ATOM 2506 C C . THR A 1 312 ? -4.230 -17.138 25.817 1.00 87.69 312 THR A C 1
ATOM 2508 O O . THR A 1 312 ? -5.270 -16.642 26.254 1.00 87.69 312 THR A O 1
ATOM 2511 N N . ASP A 1 313 ? -4.174 -18.424 25.470 1.00 80.69 313 ASP A N 1
ATOM 2512 C CA . ASP A 1 313 ? -5.327 -19.324 25.612 1.00 80.69 313 ASP A CA 1
ATOM 2513 C C . ASP A 1 313 ? -5.795 -19.497 27.065 1.00 80.69 313 ASP A C 1
ATOM 2515 O O . ASP A 1 313 ? -6.963 -19.819 27.303 1.00 80.69 313 ASP A O 1
ATOM 2519 N N . ALA A 1 314 ? -4.898 -19.247 28.023 1.00 82.06 314 ALA A N 1
ATOM 2520 C CA . ALA A 1 314 ? -5.186 -19.226 29.453 1.00 82.06 314 ALA A CA 1
ATOM 2521 C C . ALA A 1 314 ? -5.844 -17.911 29.922 1.00 82.06 314 ALA A C 1
ATOM 2523 O O . ALA A 1 314 ? -6.270 -17.827 31.070 1.00 82.06 314 ALA A O 1
ATOM 2524 N N . GLY A 1 315 ? -5.957 -16.904 29.046 1.00 78.62 315 GLY A N 1
ATOM 2525 C CA . GLY A 1 315 ? -6.537 -15.593 29.348 1.00 78.62 315 GLY A CA 1
ATOM 2526 C C . GLY A 1 315 ? -5.543 -14.567 29.900 1.00 78.62 315 GLY A C 1
ATOM 2527 O O . GLY A 1 315 ? -5.960 -13.496 30.332 1.00 78.62 315 GLY A O 1
ATOM 2528 N N . GLU A 1 316 ? -4.243 -14.866 29.892 1.00 88.38 316 GLU A N 1
ATOM 2529 C CA . GLU A 1 316 ? -3.211 -13.907 30.300 1.00 88.38 316 GLU A CA 1
ATOM 2530 C C . GLU A 1 316 ? -3.024 -12.844 29.215 1.00 88.38 316 GLU A C 1
ATOM 2532 O O . GLU A 1 316 ? -3.064 -13.159 28.026 1.00 88.38 316 GLU A O 1
ATOM 2537 N N . ALA A 1 317 ? -2.786 -11.596 29.616 1.00 91.88 317 ALA A N 1
ATOM 2538 C CA . ALA A 1 317 ? -2.623 -10.473 28.702 1.00 91.88 317 ALA A CA 1
ATOM 2539 C C . ALA A 1 317 ? -1.164 -9.997 28.656 1.00 91.88 317 ALA A C 1
ATOM 2541 O O . ALA A 1 317 ? -0.553 -9.711 29.685 1.00 91.88 317 ALA A O 1
ATOM 2542 N N . LEU A 1 318 ? -0.618 -9.869 27.448 1.00 94.06 318 LEU A N 1
ATOM 2543 C CA . LEU A 1 318 ? 0.677 -9.254 27.173 1.00 94.06 318 LEU A CA 1
ATOM 2544 C C . LEU A 1 318 ? 0.445 -7.940 26.438 1.00 94.06 318 LEU A C 1
ATOM 2546 O O . LEU A 1 318 ? -0.005 -7.942 25.293 1.00 94.06 318 LEU A O 1
ATOM 2550 N N . GLN A 1 319 ? 0.755 -6.828 27.098 1.00 95.06 319 GLN A N 1
ATOM 2551 C CA . GLN A 1 319 ? 0.559 -5.495 26.542 1.00 95.06 319 GLN A CA 1
ATOM 2552 C C . GLN A 1 319 ? 1.868 -4.906 26.006 1.00 95.06 319 GLN A C 1
ATOM 2554 O O . GLN A 1 319 ? 2.940 -5.080 26.590 1.00 95.06 319 GLN A O 1
ATOM 2559 N N . GLN A 1 320 ? 1.762 -4.192 24.892 1.00 97.00 320 GLN A N 1
ATOM 2560 C CA . GLN A 1 320 ? 2.803 -3.364 24.310 1.00 97.00 320 GLN A CA 1
ATOM 2561 C C . GLN A 1 320 ? 2.200 -2.008 23.940 1.00 97.00 320 GLN A C 1
ATOM 2563 O O . GLN A 1 320 ? 1.171 -1.954 23.273 1.00 97.00 320 GLN A O 1
ATOM 2568 N N . THR A 1 321 ? 2.871 -0.922 24.309 1.00 97.81 321 THR A N 1
ATOM 2569 C CA . THR A 1 321 ? 2.414 0.446 24.032 1.00 97.81 321 THR A CA 1
ATOM 2570 C C . THR A 1 321 ? 3.408 1.153 23.125 1.00 97.81 321 THR A C 1
ATOM 2572 O O . THR A 1 321 ? 4.609 1.126 23.388 1.00 97.81 321 THR A O 1
ATOM 2575 N N . GLN A 1 322 ? 2.929 1.791 22.060 1.00 98.12 322 GLN A N 1
ATOM 2576 C CA . GLN A 1 322 ? 3.711 2.673 21.199 1.00 98.12 322 GLN A CA 1
ATOM 2577 C C . GLN A 1 322 ? 3.260 4.115 21.377 1.00 98.12 322 GLN A C 1
ATOM 2579 O O . GLN A 1 322 ? 2.081 4.389 21.227 1.00 98.12 322 GLN A O 1
ATOM 2584 N N . GLN A 1 323 ? 4.188 5.028 21.642 1.00 98.06 323 GLN A N 1
ATOM 2585 C CA . GLN A 1 323 ? 3.928 6.460 21.769 1.00 98.06 323 GLN A CA 1
ATOM 2586 C C . GLN A 1 323 ? 4.657 7.223 20.672 1.00 98.06 323 GLN A C 1
ATOM 2588 O O . GLN A 1 323 ? 5.858 7.024 20.462 1.00 98.06 323 GLN A O 1
ATOM 2593 N N . PHE A 1 324 ? 3.939 8.108 19.991 1.00 97.75 324 PHE A N 1
ATOM 2594 C CA . PHE A 1 324 ? 4.421 8.836 18.825 1.00 97.75 324 PHE A CA 1
ATOM 2595 C C . PHE A 1 324 ? 4.703 10.296 19.181 1.00 97.75 324 PHE A C 1
ATOM 2597 O O . PHE A 1 324 ? 3.920 10.966 19.849 1.00 97.75 324 PHE A O 1
ATOM 2604 N N . GLN A 1 325 ? 5.836 10.810 18.711 1.00 96.25 325 GLN A N 1
ATOM 2605 C CA . GLN A 1 325 ? 6.226 12.207 18.865 1.00 96.25 325 GLN A CA 1
ATOM 2606 C C . GLN A 1 325 ? 6.530 12.830 17.510 1.00 96.25 325 GLN A C 1
ATOM 2608 O O . GLN A 1 325 ? 7.108 12.197 16.621 1.00 96.25 325 GLN A O 1
ATOM 2613 N N . TYR A 1 326 ? 6.195 14.110 17.395 1.00 94.94 326 TYR A N 1
ATOM 2614 C CA . TYR A 1 326 ? 6.265 14.865 16.156 1.00 94.94 326 TYR A CA 1
ATOM 2615 C C . TYR A 1 326 ? 6.958 16.205 16.409 1.00 94.94 326 TYR A C 1
ATOM 2617 O O . TYR A 1 326 ? 6.323 17.206 16.726 1.00 94.94 326 TYR A O 1
ATOM 2625 N N . ALA A 1 327 ? 8.285 16.219 16.314 1.00 91.50 327 ALA A N 1
ATOM 2626 C CA . ALA A 1 327 ? 9.081 17.391 16.679 1.00 91.50 327 ALA A CA 1
ATOM 2627 C C . ALA A 1 327 ? 9.115 18.486 15.597 1.00 91.50 327 ALA A C 1
ATOM 2629 O O . ALA A 1 327 ? 9.551 19.601 15.869 1.00 91.50 327 ALA A O 1
ATOM 2630 N N . ASN A 1 328 ? 8.681 18.181 14.372 1.00 86.12 328 ASN A N 1
ATOM 2631 C CA . ASN A 1 328 ? 8.739 19.102 13.243 1.00 86.12 328 ASN A CA 1
ATOM 2632 C C . ASN A 1 328 ? 7.341 19.314 12.647 1.00 86.12 328 ASN A C 1
ATOM 2634 O O . ASN A 1 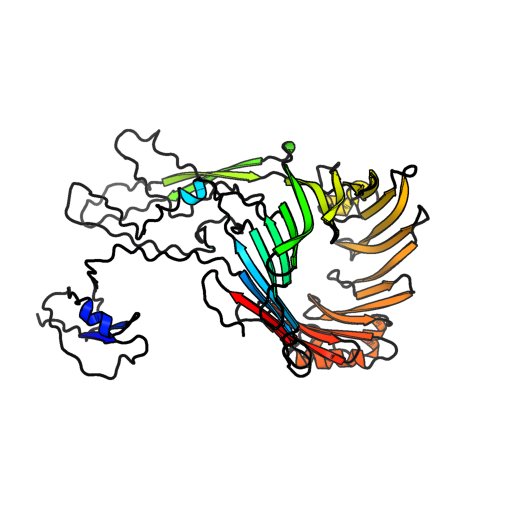328 ? 6.779 18.443 11.976 1.00 86.12 328 ASN A O 1
ATOM 2638 N N . THR A 1 329 ? 6.795 20.502 12.893 1.00 80.25 329 THR A N 1
ATOM 2639 C CA . THR A 1 329 ? 5.454 20.913 12.462 1.00 80.25 329 THR A CA 1
ATOM 2640 C C . THR A 1 329 ? 5.362 21.232 10.970 1.00 80.25 329 THR A C 1
ATOM 2642 O O . THR A 1 329 ? 4.255 21.321 10.452 1.00 80.25 329 THR A O 1
ATOM 2645 N N . THR A 1 330 ? 6.486 21.351 10.255 1.00 82.94 330 THR A N 1
ATOM 2646 C CA . THR A 1 330 ? 6.499 21.611 8.806 1.00 82.94 330 THR A CA 1
ATOM 2647 C C . THR A 1 330 ? 6.103 20.374 8.006 1.00 82.94 330 THR A C 1
ATOM 2649 O O . THR A 1 330 ? 5.375 20.488 7.025 1.00 82.94 330 THR A O 1
ATOM 2652 N N . HIS A 1 331 ? 6.569 19.187 8.413 1.00 87.56 331 HIS A N 1
ATOM 2653 C CA . HIS A 1 331 ? 6.253 17.935 7.713 1.00 87.56 331 HIS A CA 1
ATOM 2654 C C . HIS A 1 331 ? 5.258 17.038 8.462 1.00 87.56 331 HIS A C 1
ATOM 2656 O O . HIS A 1 331 ? 4.718 16.112 7.857 1.00 87.56 331 HIS A O 1
ATOM 2662 N N . MET A 1 332 ? 5.007 17.287 9.756 1.00 90.56 332 MET A N 1
ATOM 2663 C CA . MET A 1 332 ? 3.972 16.600 10.551 1.00 90.56 332 MET A CA 1
ATOM 2664 C C . MET A 1 332 ? 4.098 15.063 10.556 1.00 90.56 332 MET A C 1
ATOM 2666 O O . MET A 1 332 ? 3.110 14.340 10.655 1.00 90.56 332 MET A O 1
ATOM 2670 N N . GLN A 1 333 ? 5.324 14.545 10.433 1.00 94.19 333 GLN A N 1
ATOM 2671 C CA . GLN A 1 333 ? 5.599 13.101 10.423 1.00 94.19 333 GLN A CA 1
ATOM 2672 C C . GLN A 1 333 ? 6.171 12.663 11.778 1.00 94.19 333 GLN A C 1
ATOM 2674 O O . GLN A 1 333 ? 6.873 13.466 12.404 1.00 94.19 333 GLN A O 1
ATOM 2679 N N . PRO A 1 334 ? 5.935 11.415 12.233 1.00 96.25 334 PRO A N 1
ATOM 2680 C CA . PRO A 1 334 ? 6.507 10.920 13.481 1.00 96.25 334 PRO A CA 1
ATOM 2681 C C . PRO A 1 334 ? 8.037 10.955 13.426 1.00 96.25 334 PRO A C 1
ATOM 2683 O O . PRO A 1 334 ? 8.660 10.236 12.638 1.00 96.25 334 PRO A O 1
ATOM 2686 N N . THR A 1 335 ? 8.655 11.785 14.257 1.00 97.38 335 THR A N 1
ATOM 2687 C CA . THR A 1 335 ? 10.118 11.894 14.376 1.00 97.38 335 THR A CA 1
ATOM 2688 C C . THR A 1 335 ? 10.670 10.887 15.376 1.00 97.38 335 THR A C 1
ATOM 2690 O O . THR A 1 335 ? 11.827 10.484 15.277 1.00 97.38 335 THR A O 1
ATOM 2693 N N . LEU A 1 336 ? 9.847 10.461 16.337 1.00 97.25 336 LEU A N 1
ATOM 2694 C CA . LEU A 1 336 ? 10.229 9.490 17.352 1.00 97.25 336 LEU A CA 1
ATOM 2695 C C . LEU A 1 336 ? 9.035 8.605 17.726 1.00 97.25 336 LEU A C 1
ATOM 2697 O O . LEU A 1 336 ? 7.931 9.103 17.923 1.00 97.25 336 LEU A O 1
ATOM 2701 N N . VAL A 1 337 ? 9.266 7.297 17.836 1.00 98.00 337 VAL A N 1
ATOM 2702 C CA . VAL A 1 337 ? 8.290 6.315 18.325 1.00 98.00 337 VAL A CA 1
ATOM 2703 C C . VAL A 1 337 ? 8.916 5.534 19.474 1.00 98.00 337 VAL A C 1
ATOM 2705 O O . VAL A 1 337 ? 9.895 4.816 19.263 1.00 98.00 337 VAL A O 1
ATOM 2708 N N . LYS A 1 338 ? 8.372 5.660 20.687 1.00 97.00 338 LYS A N 1
ATOM 2709 C CA . LYS A 1 338 ? 8.769 4.838 21.841 1.00 97.00 338 LYS A CA 1
ATOM 2710 C C . LYS A 1 338 ? 7.871 3.624 21.928 1.00 97.00 338 LYS A C 1
ATOM 2712 O O . LYS A 1 338 ? 6.668 3.753 21.793 1.00 97.00 338 LYS A O 1
ATOM 2717 N N . THR A 1 339 ? 8.445 2.455 22.156 1.00 97.19 339 THR A N 1
ATOM 2718 C CA . THR A 1 339 ? 7.727 1.197 22.347 1.00 97.19 339 THR A CA 1
ATOM 2719 C C . THR A 1 339 ? 8.074 0.629 23.715 1.00 97.19 339 THR A C 1
ATOM 2721 O O . THR A 1 339 ? 9.242 0.340 23.972 1.00 97.19 339 THR A O 1
ATOM 2724 N N . PHE A 1 340 ? 7.062 0.437 24.552 1.00 95.44 340 PHE A N 1
ATOM 2725 C CA . PHE A 1 340 ? 7.133 -0.213 25.856 1.00 95.44 340 PHE A CA 1
ATOM 2726 C C . PHE A 1 340 ? 6.597 -1.631 25.702 1.00 95.44 340 PHE A C 1
ATOM 2728 O O . PHE A 1 340 ? 5.472 -1.805 25.237 1.00 95.44 340 PHE A O 1
ATOM 2735 N N . ASN A 1 341 ? 7.388 -2.648 26.036 1.00 91.31 341 ASN A N 1
ATOM 2736 C CA . ASN A 1 341 ? 6.900 -4.029 26.052 1.00 91.31 341 ASN A CA 1
ATOM 2737 C C . ASN A 1 341 ? 6.332 -4.411 27.430 1.00 91.31 341 ASN A C 1
ATOM 2739 O O . ASN A 1 341 ? 6.432 -3.649 28.389 1.00 91.31 341 ASN A O 1
ATOM 2743 N N . SER A 1 342 ? 5.803 -5.629 27.554 1.00 88.75 342 SER A N 1
ATOM 2744 C CA . SER A 1 342 ? 5.202 -6.138 28.798 1.00 88.75 342 SER A CA 1
ATOM 2745 C C . SER A 1 342 ? 6.178 -6.298 29.975 1.00 88.75 342 SER A C 1
ATOM 2747 O O . SER A 1 342 ? 5.764 -6.661 31.071 1.00 88.75 342 SER A O 1
ATOM 2749 N N . LYS A 1 343 ? 7.477 -6.058 29.756 1.00 89.00 343 LYS A N 1
ATOM 2750 C CA . LYS A 1 343 ? 8.533 -6.040 30.779 1.00 89.00 343 LYS A CA 1
ATOM 2751 C C . LYS A 1 343 ? 9.044 -4.621 31.053 1.00 89.00 343 LYS A C 1
ATOM 2753 O O . LYS A 1 343 ? 10.149 -4.477 31.567 1.00 89.00 343 LYS A O 1
ATOM 2758 N N . GLU A 1 344 ? 8.296 -3.601 30.628 1.00 85.50 344 GLU A N 1
ATOM 2759 C CA . GLU A 1 344 ? 8.652 -2.177 30.727 1.00 85.50 344 GLU A CA 1
ATOM 2760 C C . GLU A 1 344 ? 9.968 -1.814 30.015 1.00 85.50 344 GLU A C 1
ATOM 2762 O O . GLU A 1 344 ? 10.558 -0.758 30.247 1.00 85.50 344 GLU A O 1
ATOM 2767 N N . GLN A 1 345 ? 10.446 -2.674 29.109 1.00 91.50 345 GLN A N 1
ATOM 2768 C CA . GLN A 1 345 ? 11.628 -2.369 28.315 1.00 91.50 345 GLN A CA 1
ATOM 2769 C C . GLN A 1 345 ? 11.254 -1.418 27.186 1.00 91.50 345 GLN A C 1
ATOM 2771 O O . GLN A 1 345 ? 10.206 -1.560 26.551 1.00 91.50 345 GLN A O 1
ATOM 2776 N N . ILE A 1 346 ? 12.156 -0.482 26.914 1.00 94.56 346 ILE A N 1
ATOM 2777 C CA . ILE A 1 346 ? 11.918 0.642 26.022 1.00 94.56 346 ILE A CA 1
ATOM 2778 C C . ILE A 1 346 ? 12.778 0.479 24.776 1.00 94.56 346 ILE A C 1
ATOM 2780 O O . ILE A 1 346 ? 14.012 0.492 24.829 1.00 94.56 346 ILE A O 1
ATOM 2784 N N . LYS A 1 347 ? 12.110 0.377 23.631 1.00 96.56 347 LYS A N 1
ATOM 2785 C CA . LYS A 1 347 ? 12.722 0.488 22.310 1.00 96.56 347 LYS A CA 1
ATOM 2786 C C . LYS A 1 347 ? 12.276 1.791 21.666 1.00 96.56 347 LYS A C 1
ATOM 2788 O O . LYS A 1 347 ? 11.082 2.054 21.595 1.00 96.56 347 LYS A O 1
ATOM 2793 N N . THR A 1 348 ? 13.210 2.557 21.122 1.00 97.00 348 THR A N 1
ATOM 2794 C CA . THR A 1 348 ? 12.900 3.815 20.435 1.00 97.00 348 THR A CA 1
ATOM 2795 C C . THR A 1 348 ? 13.279 3.731 18.969 1.00 97.00 348 THR A C 1
ATOM 2797 O O . THR A 1 348 ? 14.357 3.246 18.630 1.00 97.00 348 THR A O 1
ATOM 2800 N N . VAL A 1 349 ? 12.400 4.220 18.100 1.00 98.06 349 VAL A N 1
ATOM 2801 C CA . VAL A 1 349 ? 12.655 4.446 16.677 1.00 98.06 349 VAL A CA 1
ATOM 2802 C C . VAL A 1 349 ? 12.736 5.949 16.444 1.00 98.06 349 VAL A C 1
ATOM 2804 O O . VAL A 1 349 ? 11.828 6.673 16.832 1.00 98.06 349 VAL A O 1
ATOM 2807 N N . ILE A 1 350 ? 13.814 6.418 15.825 1.00 97.75 350 ILE A N 1
ATOM 2808 C CA . ILE A 1 350 ? 14.033 7.823 15.468 1.00 97.75 350 ILE A CA 1
ATOM 2809 C C . ILE A 1 350 ? 14.033 7.909 13.947 1.00 97.75 350 ILE A C 1
ATOM 2811 O O . ILE A 1 350 ? 14.847 7.241 13.308 1.00 97.75 350 ILE A O 1
ATOM 2815 N N . ASN A 1 351 ? 13.148 8.727 13.386 1.00 98.25 351 ASN A N 1
ATOM 2816 C CA . ASN A 1 351 ? 13.056 8.972 11.950 1.00 98.25 351 ASN A CA 1
ATOM 2817 C C . ASN A 1 351 ? 13.582 10.370 11.629 1.00 98.25 351 ASN A C 1
ATOM 2819 O O . ASN A 1 351 ? 13.198 11.344 12.278 1.00 98.25 351 ASN A O 1
ATOM 2823 N N . LYS A 1 352 ? 14.412 10.456 10.593 1.00 97.69 352 LYS A N 1
ATOM 2824 C CA . LYS A 1 352 ? 14.859 11.706 9.984 1.00 97.69 352 LYS A CA 1
ATOM 2825 C C . LYS A 1 352 ? 14.370 11.796 8.545 1.00 97.69 352 LYS A C 1
ATOM 2827 O O . LYS A 1 352 ? 14.361 10.804 7.812 1.00 97.69 352 LYS A O 1
ATOM 2832 N N . TYR A 1 353 ? 14.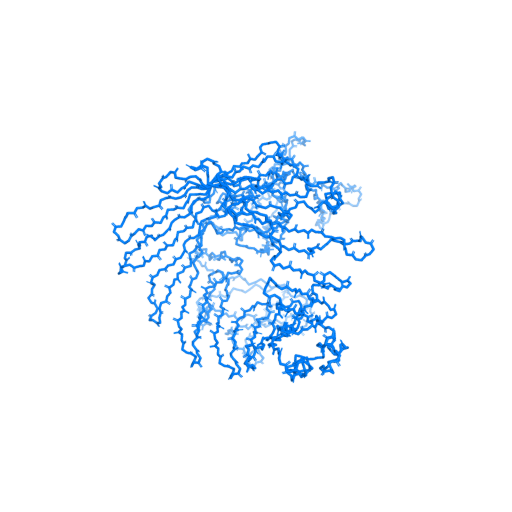020 13.003 8.146 1.00 97.75 353 TYR A N 1
ATOM 2833 C CA . TYR A 1 353 ? 13.378 13.366 6.889 1.00 97.75 353 TYR A CA 1
ATOM 2834 C C . TYR A 1 353 ? 14.286 14.321 6.092 1.00 97.75 353 TYR A C 1
ATOM 2836 O O . TYR A 1 353 ? 15.345 14.716 6.584 1.00 97.75 353 TYR A O 1
ATOM 2844 N N . PRO A 1 354 ? 13.924 14.733 4.863 1.00 97.50 354 PRO A N 1
ATOM 2845 C CA . PRO A 1 354 ? 14.784 15.580 4.033 1.00 97.50 354 PRO A CA 1
ATOM 2846 C C . PRO A 1 354 ? 15.191 16.901 4.703 1.00 97.50 354 PRO A C 1
ATOM 2848 O O . PRO A 1 354 ? 16.306 17.372 4.492 1.00 97.50 354 PRO A O 1
ATOM 2851 N N . HIS A 1 355 ? 14.347 17.458 5.579 1.00 96.06 355 HIS A N 1
ATOM 2852 C CA . HIS A 1 355 ? 14.672 18.649 6.372 1.00 96.06 355 HIS A CA 1
ATOM 2853 C C . HIS A 1 355 ? 15.917 18.478 7.253 1.00 96.06 355 HIS A C 1
ATOM 2855 O O . HIS A 1 355 ? 16.715 19.409 7.351 1.00 96.06 355 HIS A O 1
ATOM 2861 N N . ASP A 1 356 ? 16.123 17.296 7.839 1.00 96.81 356 ASP A N 1
ATOM 2862 C CA . ASP A 1 356 ? 17.278 17.006 8.699 1.00 96.81 356 ASP A CA 1
ATOM 2863 C C . ASP A 1 356 ? 18.600 16.960 7.916 1.00 96.81 356 ASP A C 1
ATOM 2865 O O . ASP A 1 356 ? 19.682 17.035 8.497 1.00 96.81 356 ASP A O 1
ATOM 2869 N N . PHE A 1 357 ? 18.517 16.851 6.586 1.00 97.31 357 PHE A N 1
ATOM 2870 C CA . PHE A 1 357 ? 19.658 16.745 5.680 1.00 97.31 357 PHE A CA 1
ATOM 2871 C C . PHE A 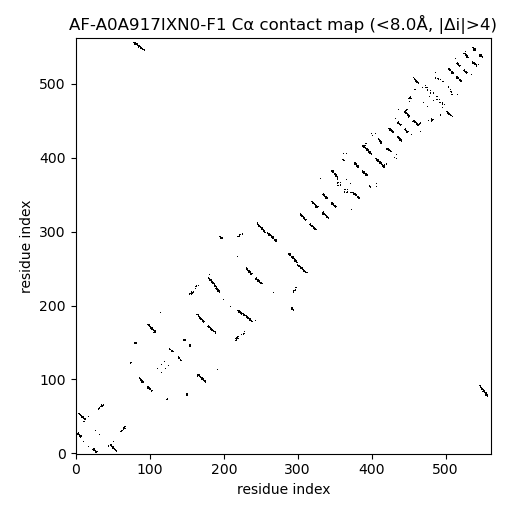1 357 ? 19.718 17.884 4.657 1.00 97.31 357 PHE A C 1
ATOM 2873 O O . PHE A 1 357 ? 20.505 17.798 3.718 1.00 97.31 357 PHE A O 1
ATOM 2880 N N . ALA A 1 358 ? 18.939 18.960 4.826 1.00 96.12 358 ALA A N 1
ATOM 2881 C CA . ALA A 1 358 ? 18.755 20.010 3.817 1.00 96.12 358 ALA A CA 1
ATOM 2882 C C . ALA A 1 358 ? 20.063 20.674 3.331 1.00 96.12 358 ALA A C 1
ATOM 2884 O O . ALA A 1 358 ? 20.125 21.159 2.204 1.00 96.12 358 ALA A O 1
ATOM 2885 N N . ALA A 1 359 ? 21.122 20.657 4.148 1.00 97.06 359 ALA A N 1
ATOM 2886 C CA . ALA A 1 359 ? 22.452 21.158 3.786 1.00 97.06 359 ALA A CA 1
ATOM 2887 C C . ALA A 1 359 ? 23.233 20.245 2.815 1.00 97.06 359 ALA A C 1
ATOM 2889 O O . ALA A 1 359 ? 24.290 20.628 2.321 1.00 97.06 359 ALA A O 1
ATOM 2890 N N . THR A 1 360 ? 22.750 19.028 2.558 1.00 96.25 360 THR A N 1
ATOM 2891 C CA . THR A 1 360 ? 23.361 18.045 1.656 1.00 96.25 360 THR A CA 1
ATOM 2892 C C . THR A 1 360 ? 22.464 17.845 0.439 1.00 96.25 360 THR A C 1
ATOM 2894 O O . THR A 1 360 ? 21.258 17.636 0.569 1.00 96.25 360 THR A O 1
ATOM 2897 N N . ALA A 1 361 ? 23.037 17.879 -0.762 1.00 94.69 361 ALA A N 1
ATOM 2898 C CA . ALA A 1 361 ? 22.285 17.555 -1.968 1.00 94.69 361 ALA A CA 1
ATOM 2899 C C . ALA A 1 361 ? 21.902 16.056 -1.984 1.00 94.69 361 ALA A C 1
ATOM 2901 O O . ALA A 1 361 ? 22.720 15.223 -1.591 1.00 94.69 361 ALA A O 1
ATOM 2902 N N . PRO A 1 362 ? 20.696 15.685 -2.447 1.00 96.06 362 PRO A N 1
ATOM 2903 C CA . PRO A 1 362 ? 19.675 16.548 -3.046 1.00 96.06 362 PRO A CA 1
ATOM 2904 C C . PRO A 1 362 ? 18.600 17.051 -2.058 1.00 96.06 362 PRO A C 1
ATOM 2906 O O . PRO A 1 362 ? 17.588 17.605 -2.480 1.00 96.06 362 PRO A O 1
ATOM 2909 N N . TYR A 1 363 ? 18.766 16.846 -0.750 1.00 97.19 363 TYR A N 1
ATOM 2910 C CA . TYR A 1 363 ? 17.682 16.989 0.228 1.00 97.19 363 TYR A CA 1
ATOM 2911 C C . TYR A 1 363 ? 17.150 18.420 0.371 1.00 97.19 363 TYR A C 1
ATOM 2913 O O . TYR A 1 363 ? 15.950 18.597 0.565 1.00 97.19 363 TYR A O 1
ATOM 2921 N N . GLY A 1 364 ? 17.996 19.442 0.213 1.00 96.06 364 GLY A N 1
ATOM 2922 C CA . GLY A 1 364 ? 17.538 20.837 0.175 1.00 96.06 364 GLY A CA 1
ATOM 2923 C C . GLY A 1 364 ? 16.560 21.112 -0.976 1.00 96.06 364 GLY A C 1
ATOM 2924 O O . GLY A 1 364 ? 15.534 21.764 -0.778 1.00 96.06 364 GLY A O 1
ATOM 2925 N N . ASP A 1 365 ? 16.817 20.541 -2.156 1.00 95.75 365 ASP A N 1
ATOM 2926 C CA . ASP A 1 365 ? 15.920 20.653 -3.312 1.00 95.75 365 ASP A CA 1
ATOM 2927 C C . ASP A 1 365 ? 14.664 19.788 -3.157 1.00 95.75 365 ASP A C 1
ATOM 2929 O O . ASP A 1 365 ? 13.592 20.154 -3.637 1.00 95.75 365 ASP A O 1
ATOM 2933 N N . MET A 1 366 ? 14.770 18.642 -2.477 1.00 95.81 366 MET A N 1
ATOM 2934 C CA . MET A 1 366 ? 13.595 17.844 -2.116 1.00 95.81 366 MET A CA 1
ATOM 2935 C C . MET A 1 366 ? 12.658 18.661 -1.222 1.00 95.81 366 MET A C 1
ATOM 2937 O O . MET A 1 366 ? 11.465 18.745 -1.507 1.00 95.81 366 MET A O 1
ATOM 2941 N N . VAL A 1 367 ? 13.204 19.332 -0.202 1.00 95.88 367 VAL A N 1
ATOM 2942 C CA . VAL A 1 367 ? 12.444 20.224 0.684 1.00 95.88 367 VAL A CA 1
ATOM 2943 C C . VAL A 1 367 ? 11.802 21.372 -0.096 1.00 95.88 367 VAL A C 1
ATOM 2945 O O . VAL A 1 367 ? 10.603 21.599 0.048 1.00 95.88 367 VAL A O 1
ATOM 2948 N N . SER A 1 368 ? 12.553 22.069 -0.958 1.00 94.94 368 SER A N 1
ATOM 2949 C CA . SER A 1 368 ? 12.019 23.209 -1.724 1.00 94.94 368 SER A CA 1
ATOM 2950 C C . SER A 1 368 ? 10.902 22.813 -2.697 1.00 94.94 368 SER A C 1
ATOM 2952 O O . SER A 1 368 ? 10.019 23.616 -3.001 1.00 94.94 368 SER A O 1
ATOM 2954 N N . ARG A 1 369 ? 10.897 21.553 -3.146 1.00 94.06 369 ARG A N 1
ATOM 2955 C CA . ARG A 1 369 ? 9.856 20.963 -3.997 1.00 94.06 369 ARG A CA 1
ATOM 2956 C C . ARG A 1 369 ? 8.799 20.174 -3.211 1.00 94.06 369 ARG A C 1
ATOM 2958 O O . ARG A 1 369 ? 8.041 19.425 -3.818 1.00 94.06 369 ARG A O 1
ATOM 2965 N N . HIS A 1 370 ? 8.722 20.355 -1.889 1.00 94.19 370 HIS A N 1
ATOM 2966 C CA . HIS A 1 370 ? 7.739 19.734 -0.986 1.00 94.19 370 HIS A CA 1
ATOM 2967 C C . HIS A 1 370 ? 7.774 18.193 -0.940 1.00 94.19 370 HIS A C 1
ATOM 2969 O O . HIS A 1 370 ? 6.801 17.540 -0.564 1.00 94.19 370 HIS A O 1
ATOM 2975 N N . ILE A 1 371 ? 8.920 17.590 -1.256 1.00 94.12 371 ILE A N 1
ATOM 2976 C CA . ILE A 1 371 ? 9.180 16.159 -1.076 1.00 94.12 371 ILE A CA 1
ATOM 2977 C C . ILE A 1 371 ? 9.764 15.971 0.327 1.00 94.12 371 ILE A C 1
ATOM 2979 O O . ILE A 1 371 ? 10.978 15.918 0.509 1.00 94.12 371 ILE A O 1
ATOM 2983 N N . ILE A 1 372 ? 8.886 15.929 1.331 1.00 93.81 372 ILE A N 1
ATOM 2984 C CA . ILE A 1 372 ? 9.258 16.031 2.759 1.00 93.81 372 ILE A CA 1
ATOM 2985 C C . ILE A 1 372 ? 8.872 14.813 3.609 1.00 93.81 372 ILE A C 1
ATOM 2987 O O . ILE A 1 372 ? 9.300 14.705 4.753 1.00 93.81 372 ILE A O 1
ATOM 2991 N N . THR A 1 373 ? 8.082 13.888 3.065 1.00 94.81 373 THR A N 1
ATOM 2992 C CA . THR A 1 373 ? 7.618 12.672 3.752 1.00 94.81 373 THR A CA 1
ATOM 2993 C C . THR A 1 373 ? 8.554 11.457 3.690 1.00 94.81 373 THR A C 1
ATOM 2995 O O . THR A 1 373 ? 8.411 10.596 4.561 1.00 94.81 373 THR A O 1
ATOM 2998 N N . PRO A 1 374 ? 9.510 11.317 2.740 1.00 95.56 374 PRO A N 1
ATOM 2999 C CA . PRO A 1 374 ? 10.378 10.143 2.734 1.00 95.56 374 PRO A CA 1
ATOM 3000 C C . PRO A 1 374 ? 11.258 10.069 3.986 1.00 95.56 374 PRO A C 1
ATOM 3002 O O . PRO A 1 374 ? 11.993 11.008 4.284 1.00 95.56 374 PRO A O 1
ATOM 3005 N N . VAL A 1 375 ? 11.247 8.936 4.691 1.00 97.62 375 VAL A N 1
ATOM 3006 C CA . VAL A 1 375 ? 12.210 8.683 5.774 1.00 97.62 375 VAL A CA 1
ATOM 3007 C C . VAL A 1 375 ? 13.586 8.462 5.144 1.00 97.62 375 VAL A C 1
ATOM 3009 O O . VAL A 1 375 ? 13.820 7.467 4.456 1.00 97.62 375 VAL A O 1
ATOM 3012 N N . VAL A 1 376 ? 14.496 9.410 5.354 1.00 98.25 376 VAL A N 1
ATOM 3013 C CA . VAL A 1 376 ? 15.865 9.361 4.822 1.00 98.25 376 VAL A CA 1
ATOM 3014 C C . VAL A 1 376 ? 16.736 8.463 5.691 1.00 98.25 376 VAL A C 1
ATOM 3016 O O . VAL A 1 376 ? 17.517 7.674 5.166 1.00 98.25 376 VAL A O 1
ATOM 3019 N N . GLU A 1 377 ? 16.589 8.545 7.012 1.00 98.50 377 GLU A N 1
ATOM 3020 C CA . GLU A 1 377 ? 17.345 7.736 7.969 1.00 98.50 377 GLU A CA 1
ATOM 3021 C C . GLU A 1 377 ? 16.442 7.316 9.132 1.00 98.50 377 GLU A C 1
ATOM 3023 O O . GLU A 1 377 ? 15.719 8.137 9.694 1.00 98.50 377 GLU A O 1
ATOM 3028 N N . GLN A 1 378 ? 16.501 6.041 9.507 1.00 98.56 378 GLN A N 1
ATOM 3029 C CA . GLN A 1 378 ? 15.820 5.489 10.671 1.00 98.56 378 GLN A CA 1
ATOM 3030 C C . GLN A 1 378 ? 16.839 4.827 11.593 1.00 98.56 378 GLN A C 1
ATOM 3032 O O . GLN A 1 378 ? 17.644 4.012 11.150 1.00 98.56 378 GLN A O 1
ATOM 3037 N N . THR A 1 379 ? 16.788 5.145 12.884 1.00 98.25 379 THR A N 1
ATOM 3038 C CA . THR A 1 379 ? 17.630 4.520 13.913 1.00 98.25 379 THR A CA 1
ATOM 3039 C C . THR A 1 379 ? 16.759 3.859 14.970 1.00 98.25 379 THR A C 1
ATOM 3041 O O . THR A 1 379 ? 15.817 4.471 15.465 1.00 98.25 379 THR A O 1
ATOM 3044 N N . GLN A 1 380 ? 17.088 2.629 15.353 1.00 97.75 380 GLN A N 1
ATOM 3045 C CA . GLN A 1 380 ? 16.435 1.893 16.432 1.00 97.75 380 GLN A CA 1
ATOM 3046 C C . GLN A 1 380 ? 17.385 1.778 17.623 1.00 97.75 380 GLN A C 1
ATOM 3048 O O . GLN A 1 380 ? 18.537 1.383 17.454 1.00 97.75 380 GLN A O 1
ATOM 3053 N N . ARG A 1 381 ? 16.912 2.088 18.830 1.00 96.19 381 ARG A N 1
ATOM 3054 C CA . ARG A 1 381 ? 17.696 2.035 20.071 1.00 96.19 381 ARG A CA 1
ATOM 3055 C C . ARG A 1 381 ? 16.988 1.230 21.147 1.00 96.19 381 ARG A C 1
ATOM 3057 O O . ARG A 1 381 ? 15.761 1.221 21.204 1.00 96.19 381 ARG A O 1
ATOM 3064 N N . ASN A 1 382 ? 17.766 0.596 22.013 1.00 93.31 382 ASN A N 1
ATOM 3065 C CA . ASN A 1 382 ? 17.298 0.062 23.283 1.00 93.31 382 ASN A CA 1
ATOM 3066 C C . ASN A 1 382 ? 17.578 1.101 24.374 1.00 93.31 382 ASN A C 1
ATOM 3068 O O . ASN A 1 382 ? 18.726 1.271 24.787 1.00 93.31 382 ASN A O 1
ATOM 3072 N N . GLU A 1 383 ? 16.551 1.821 24.826 1.00 89.25 383 GLU A N 1
ATOM 3073 C CA . GLU A 1 383 ? 16.738 2.815 25.889 1.00 89.25 383 GLU A CA 1
ATOM 3074 C C . GLU A 1 383 ? 16.967 2.157 27.254 1.00 89.25 383 GLU A C 1
ATOM 3076 O O . GLU A 1 383 ? 17.645 2.738 28.097 1.00 89.25 383 GLU A O 1
ATOM 3081 N N . SER A 1 384 ? 16.512 0.915 27.448 1.00 86.62 384 SER A N 1
ATOM 3082 C CA . SER A 1 384 ? 16.744 0.159 28.685 1.00 86.62 384 SER A CA 1
ATOM 3083 C C . SER A 1 384 ? 18.192 -0.314 28.860 1.00 86.62 384 SER A C 1
ATOM 3085 O O . SER A 1 384 ? 18.553 -0.752 29.949 1.00 86.62 384 SER A O 1
ATOM 3087 N N . ILE A 1 385 ? 19.031 -0.235 27.820 1.00 81.44 385 ILE A N 1
ATOM 3088 C CA . ILE A 1 385 ? 20.451 -0.617 27.865 1.00 81.44 385 ILE A CA 1
ATOM 3089 C C . ILE A 1 385 ? 21.303 0.539 27.324 1.00 81.44 385 ILE A C 1
ATOM 3091 O O . ILE A 1 385 ? 21.823 0.475 26.214 1.00 81.44 385 ILE A O 1
ATOM 3095 N N . LEU A 1 386 ? 21.431 1.618 28.104 1.00 83.25 386 LEU A N 1
ATOM 3096 C CA . LEU A 1 386 ? 22.337 2.748 27.823 1.00 83.25 386 LEU A CA 1
ATOM 3097 C C . LEU A 1 386 ? 22.176 3.365 26.417 1.00 83.25 386 LEU A C 1
ATOM 3099 O O . LEU A 1 386 ? 23.159 3.758 25.793 1.00 83.25 386 LEU A O 1
ATOM 3103 N N . LEU A 1 387 ? 20.940 3.450 25.909 1.00 86.25 387 LEU A N 1
ATOM 3104 C CA . LEU A 1 387 ? 20.631 3.972 24.567 1.00 86.25 387 LEU A CA 1
ATOM 3105 C C . LEU A 1 387 ? 21.354 3.226 23.427 1.00 86.25 387 LEU A C 1
ATOM 3107 O O . LEU A 1 387 ? 21.603 3.814 22.371 1.00 86.25 387 LEU A O 1
ATOM 3111 N N . GLN A 1 388 ? 21.684 1.944 23.620 1.00 92.81 388 GLN A N 1
ATOM 3112 C CA . GLN A 1 388 ? 22.392 1.140 22.627 1.00 92.81 388 GLN A CA 1
ATOM 3113 C C . GLN A 1 388 ? 21.653 1.155 21.286 1.00 92.81 388 GLN A C 1
ATOM 3115 O O . GLN A 1 388 ? 20.479 0.788 21.202 1.00 92.81 388 GLN A O 1
ATOM 3120 N N . GLU A 1 389 ? 22.354 1.533 20.218 1.00 95.69 389 GLU A N 1
ATOM 3121 C CA . GLU A 1 389 ? 21.836 1.411 18.861 1.00 95.69 389 GLU A CA 1
ATOM 3122 C C . GLU A 1 389 ? 21.706 -0.064 18.484 1.00 95.69 389 GLU A C 1
ATOM 3124 O O . GLU A 1 389 ? 22.660 -0.829 18.583 1.00 95.69 389 GLU A O 1
ATOM 3129 N N . LEU A 1 390 ? 20.509 -0.470 18.073 1.00 96.00 390 LEU A N 1
ATOM 3130 C CA . LEU A 1 390 ? 20.195 -1.832 17.652 1.00 96.00 390 LEU A CA 1
ATOM 3131 C C . LEU A 1 390 ? 20.351 -1.986 16.142 1.00 96.00 390 LEU A C 1
ATOM 3133 O O . LEU A 1 390 ? 20.907 -2.983 15.682 1.00 96.00 390 LEU A O 1
ATOM 3137 N N . ALA A 1 391 ? 19.861 -1.001 15.392 1.00 97.62 391 ALA A N 1
ATOM 3138 C CA . ALA A 1 391 ? 19.891 -0.989 13.940 1.00 97.62 391 ALA A CA 1
ATOM 3139 C C . ALA A 1 391 ? 19.781 0.437 13.401 1.00 97.62 391 ALA A C 1
ATOM 3141 O O . ALA A 1 391 ? 19.173 1.305 14.036 1.00 97.62 391 ALA A O 1
ATOM 3142 N N . ARG A 1 392 ? 20.299 0.645 12.195 1.00 98.50 392 ARG A N 1
ATOM 3143 C CA . ARG A 1 392 ? 20.126 1.873 11.423 1.00 98.50 392 ARG A CA 1
ATOM 3144 C C . ARG A 1 392 ? 19.866 1.518 9.971 1.00 98.50 392 ARG A C 1
ATOM 3146 O O . ARG A 1 392 ? 20.474 0.590 9.453 1.00 98.50 392 ARG A O 1
ATOM 3153 N N . THR A 1 393 ? 18.998 2.272 9.313 1.00 98.44 393 THR A N 1
ATOM 3154 C CA . THR A 1 393 ? 18.757 2.180 7.870 1.00 98.44 393 THR A CA 1
ATOM 3155 C C . THR A 1 393 ? 18.774 3.577 7.279 1.00 98.44 393 THR A C 1
ATOM 3157 O O . THR A 1 393 ? 18.246 4.510 7.882 1.00 98.44 393 THR A O 1
ATOM 3160 N N . LYS A 1 394 ? 19.373 3.731 6.101 1.00 98.56 394 LYS A N 1
ATOM 3161 C CA . LYS A 1 394 ? 19.448 4.998 5.381 1.00 98.56 394 LYS A CA 1
ATOM 3162 C C . LYS A 1 394 ? 19.164 4.792 3.902 1.00 98.56 394 LYS A C 1
ATOM 3164 O O . LYS A 1 394 ? 19.808 3.964 3.265 1.00 98.56 394 LYS A O 1
ATOM 3169 N N . THR A 1 395 ? 18.244 5.579 3.357 1.00 98.44 395 THR A N 1
ATOM 3170 C CA . THR A 1 395 ? 18.004 5.663 1.913 1.00 98.44 395 THR A CA 1
ATOM 3171 C C . THR A 1 395 ? 18.730 6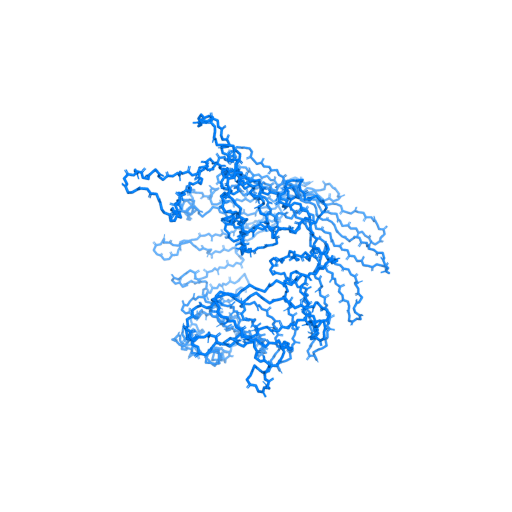.888 1.380 1.00 98.44 395 THR A C 1
ATOM 3173 O O . THR A 1 395 ? 18.386 8.017 1.724 1.00 98.44 395 THR A O 1
ATOM 3176 N N . ASN A 1 396 ? 19.744 6.676 0.546 1.00 97.94 396 ASN A N 1
ATOM 3177 C CA . ASN A 1 396 ? 20.490 7.760 -0.076 1.00 97.94 396 ASN A CA 1
ATOM 3178 C C . ASN A 1 396 ? 19.798 8.165 -1.370 1.00 97.94 396 ASN A C 1
ATOM 3180 O O . ASN A 1 396 ? 19.624 7.334 -2.260 1.00 97.94 396 ASN A O 1
ATOM 3184 N N . TYR A 1 397 ? 19.431 9.437 -1.490 1.00 97.19 397 TYR A N 1
ATOM 3185 C CA . TYR A 1 397 ? 18.819 9.972 -2.701 1.00 97.19 397 TYR A CA 1
ATOM 3186 C C . TYR A 1 397 ? 19.857 10.646 -3.600 1.00 97.19 397 TYR A C 1
ATOM 3188 O O . TYR A 1 397 ? 20.856 11.184 -3.131 1.00 97.19 397 TYR A O 1
ATOM 3196 N N . SER A 1 398 ? 19.605 10.629 -4.905 1.00 94.94 398 SER A N 1
ATOM 3197 C CA . SER A 1 398 ? 20.382 11.348 -5.916 1.00 94.94 398 SER A CA 1
ATOM 3198 C C . SER A 1 398 ? 19.457 11.997 -6.941 1.00 94.94 398 SER A C 1
ATOM 3200 O O . SER A 1 398 ? 18.265 11.681 -7.016 1.00 94.94 398 SER A O 1
ATOM 3202 N N . TYR A 1 399 ? 20.011 12.898 -7.744 1.00 93.88 399 TYR A N 1
ATOM 3203 C CA . TYR A 1 399 ? 19.312 13.439 -8.899 1.00 93.88 399 TYR A CA 1
ATOM 3204 C C . TYR A 1 399 ? 19.164 12.391 -10.010 1.00 93.88 399 TYR A C 1
ATOM 3206 O O . TYR A 1 399 ? 20.003 11.504 -10.190 1.00 93.88 399 TYR A O 1
ATOM 3214 N N . LEU A 1 400 ? 18.095 12.533 -10.786 1.00 88.00 400 LEU A N 1
ATOM 3215 C CA . LEU A 1 400 ? 17.855 11.813 -12.028 1.00 88.00 400 LEU A CA 1
ATOM 3216 C C . LEU A 1 400 ? 17.628 12.816 -13.170 1.00 88.00 400 LEU A C 1
ATOM 3218 O O . LEU A 1 400 ? 16.973 13.848 -12.992 1.00 88.00 400 LEU A O 1
ATOM 3222 N N . GLY A 1 401 ? 18.161 12.492 -14.352 1.00 79.50 401 GLY A N 1
ATOM 3223 C CA . GLY A 1 401 ? 18.121 13.374 -15.518 1.00 79.50 401 GLY A CA 1
ATOM 3224 C C . GLY A 1 401 ? 18.948 14.644 -15.299 1.00 79.50 401 GLY A C 1
ATOM 3225 O O . GLY A 1 401 ? 19.946 14.630 -14.585 1.00 79.50 401 GLY A O 1
ATOM 3226 N N . GLN A 1 402 ? 18.521 15.761 -15.888 1.00 80.38 402 GLN A N 1
ATOM 3227 C CA . GLN A 1 402 ? 19.139 17.080 -15.682 1.00 80.38 402 GLN A CA 1
ATOM 3228 C C . GLN A 1 402 ? 18.685 17.713 -14.347 1.00 80.38 402 GLN A C 1
ATOM 3230 O O . GLN A 1 402 ? 18.219 18.847 -14.317 1.00 80.38 402 GLN A O 1
ATOM 3235 N N . ASN A 1 403 ? 18.754 16.959 -13.242 1.00 79.38 403 ASN A N 1
ATOM 3236 C CA . ASN A 1 403 ? 18.316 17.372 -11.896 1.00 79.38 403 ASN A CA 1
ATOM 3237 C C . ASN A 1 403 ? 16.824 17.759 -11.789 1.00 79.38 403 ASN A C 1
ATOM 3239 O O . ASN A 1 403 ? 16.406 18.556 -10.937 1.00 79.38 403 ASN A O 1
ATOM 3243 N N . THR A 1 404 ? 15.988 17.184 -12.652 1.00 79.12 404 THR A N 1
ATOM 3244 C CA . THR A 1 404 ? 14.537 17.414 -12.651 1.00 79.12 404 THR A CA 1
ATOM 3245 C C . THR A 1 404 ? 13.803 16.473 -11.700 1.00 79.12 404 THR A C 1
ATOM 3247 O O . THR A 1 404 ? 12.785 16.870 -11.138 1.00 79.12 404 THR A O 1
ATOM 3250 N N . LEU A 1 405 ? 14.336 15.274 -11.462 1.00 87.19 405 LEU A N 1
ATOM 3251 C CA . LEU A 1 405 ? 13.741 14.252 -10.601 1.00 87.19 405 LEU A CA 1
ATOM 3252 C C . LEU A 1 405 ? 14.717 13.812 -9.503 1.00 87.19 405 LEU A C 1
ATOM 3254 O O . LEU A 1 405 ? 15.931 13.978 -9.627 1.00 87.19 405 LEU A O 1
ATOM 3258 N N . PHE A 1 406 ? 14.173 13.213 -8.445 1.00 92.75 406 PHE A N 1
ATOM 3259 C CA . PHE A 1 406 ? 14.937 12.573 -7.376 1.00 92.75 406 PHE A CA 1
ATOM 3260 C C . PHE A 1 406 ? 14.663 11.080 -7.391 1.00 92.75 406 PHE A C 1
ATOM 3262 O O . PHE A 1 406 ? 13.539 10.649 -7.647 1.00 92.75 406 PHE A O 1
ATOM 3269 N N . ARG A 1 407 ? 15.684 10.292 -7.082 1.00 93.62 407 ARG A N 1
ATOM 3270 C CA . ARG A 1 407 ? 15.581 8.837 -6.988 1.00 93.62 407 ARG A CA 1
ATOM 3271 C C . ARG A 1 407 ? 16.358 8.326 -5.792 1.00 93.62 407 ARG A C 1
ATOM 3273 O O . ARG A 1 407 ? 17.352 8.937 -5.397 1.00 93.62 407 ARG A O 1
ATOM 3280 N N . ALA A 1 408 ? 15.952 7.177 -5.268 1.00 96.38 408 ALA A N 1
ATOM 3281 C CA . ALA A 1 408 ? 16.839 6.399 -4.420 1.00 96.38 408 ALA A CA 1
ATOM 3282 C C . ALA A 1 408 ? 18.060 5.970 -5.255 1.00 96.38 408 ALA A C 1
ATOM 3284 O O . ALA A 1 408 ? 17.924 5.501 -6.377 1.00 96.38 408 ALA A O 1
ATOM 3285 N N . ALA A 1 409 ? 19.258 6.190 -4.733 1.00 96.75 409 ALA A N 1
ATOM 3286 C CA . ALA A 1 409 ? 20.507 5.701 -5.307 1.00 96.75 409 ALA A CA 1
ATOM 3287 C C . ALA A 1 409 ? 20.927 4.398 -4.628 1.00 96.75 409 ALA A C 1
ATOM 3289 O O . ALA A 1 409 ? 21.355 3.455 -5.283 1.00 96.75 409 ALA A O 1
ATOM 3290 N N . SER A 1 410 ? 20.768 4.335 -3.307 1.00 98.12 410 SER A N 1
ATOM 3291 C CA . SER A 1 410 ? 21.049 3.138 -2.527 1.00 98.12 410 SER A CA 1
ATOM 3292 C C . SER A 1 410 ? 20.257 3.118 -1.230 1.00 98.12 410 SER A C 1
ATOM 3294 O O . SER A 1 410 ? 19.805 4.156 -0.740 1.00 98.12 410 SER A O 1
ATOM 3296 N N . ILE A 1 411 ? 20.119 1.927 -0.660 1.00 98.44 411 ILE A N 1
ATOM 3297 C CA . ILE A 1 411 ? 19.698 1.741 0.728 1.00 98.44 411 ILE A CA 1
ATOM 3298 C C . ILE A 1 411 ? 20.847 1.042 1.440 1.00 98.44 411 ILE A C 1
ATOM 3300 O O . ILE A 1 411 ? 21.452 0.125 0.887 1.00 98.44 411 ILE A O 1
ATOM 3304 N N . ALA A 1 412 ? 21.168 1.506 2.640 1.00 98.44 412 ALA A N 1
ATOM 3305 C CA . ALA A 1 412 ? 22.197 0.930 3.485 1.00 98.44 412 ALA A CA 1
ATOM 3306 C C . ALA A 1 412 ? 21.654 0.673 4.888 1.00 98.44 412 ALA A C 1
ATOM 3308 O O . ALA A 1 412 ? 20.792 1.415 5.371 1.00 98.44 412 ALA A O 1
ATOM 3309 N N . SER A 1 413 ? 22.204 -0.330 5.562 1.00 98.06 413 SER A N 1
ATOM 3310 C CA . SER A 1 413 ? 21.836 -0.686 6.925 1.00 98.06 413 SER A CA 1
ATOM 3311 C C . SER A 1 413 ? 23.044 -1.046 7.775 1.00 98.06 413 SER A C 1
ATOM 3313 O O . SER A 1 413 ? 24.096 -1.428 7.268 1.00 98.06 413 SER A O 1
ATOM 3315 N N . SER A 1 414 ? 22.886 -0.922 9.089 1.00 97.69 414 SER A N 1
ATOM 3316 C CA . SER A 1 414 ? 23.832 -1.433 10.072 1.00 97.69 414 SER A CA 1
ATOM 3317 C C . SER A 1 414 ? 23.106 -2.011 11.277 1.00 97.69 414 SER A C 1
ATOM 3319 O O . SER A 1 414 ? 21.928 -1.735 11.525 1.00 97.69 414 SER A O 1
ATOM 3321 N N . ILE A 1 415 ? 23.830 -2.830 12.036 1.00 96.25 415 ILE A N 1
ATOM 3322 C CA . ILE A 1 415 ? 23.377 -3.413 13.298 1.00 96.25 415 ILE A CA 1
ATOM 3323 C C . ILE A 1 415 ? 24.339 -3.022 14.414 1.00 96.25 415 ILE A C 1
ATOM 3325 O O . ILE A 1 415 ? 25.535 -2.857 14.185 1.00 96.25 415 ILE A O 1
ATOM 3329 N N . LYS A 1 416 ? 23.819 -2.906 15.638 1.00 93.44 416 LYS A N 1
ATOM 3330 C CA . LYS A 1 416 ? 24.612 -2.677 16.859 1.00 93.44 416 LYS A CA 1
ATOM 3331 C C . LYS A 1 416 ? 25.531 -1.441 16.821 1.00 93.44 416 LYS A C 1
ATOM 3333 O O . LYS A 1 416 ? 26.550 -1.422 17.505 1.00 93.44 416 LYS A O 1
ATOM 3338 N N . GLY A 1 417 ? 25.174 -0.419 16.039 1.00 90.56 417 GLY A N 1
ATOM 3339 C CA . GLY A 1 417 ? 25.954 0.816 15.902 1.00 90.56 417 GLY A CA 1
ATOM 3340 C C . GLY A 1 417 ? 27.200 0.708 15.017 1.00 90.56 417 GLY A C 1
ATOM 3341 O O . GLY A 1 417 ? 28.013 1.627 15.031 1.00 90.56 417 GLY A O 1
ATOM 3342 N N . ASN A 1 418 ? 27.354 -0.383 14.259 1.00 95.25 418 ASN A N 1
ATOM 3343 C CA . ASN A 1 418 ? 28.403 -0.504 13.246 1.00 95.25 418 ASN A CA 1
ATOM 3344 C C . ASN A 1 418 ? 28.192 0.487 12.086 1.00 95.25 418 ASN A C 1
ATOM 3346 O O . ASN A 1 418 ? 27.122 1.094 11.943 1.00 95.25 418 ASN A O 1
ATOM 3350 N N . ASP A 1 419 ? 29.203 0.592 11.225 1.00 96.31 419 ASP A N 1
ATOM 3351 C CA . ASP A 1 419 ? 29.122 1.360 9.985 1.00 96.31 419 ASP A CA 1
ATOM 3352 C C . ASP A 1 419 ? 28.023 0.831 9.052 1.00 96.31 419 ASP A C 1
ATOM 3354 O O . ASP A 1 419 ? 27.675 -0.351 9.056 1.00 96.31 419 ASP A O 1
ATOM 3358 N N . LEU A 1 420 ? 27.450 1.741 8.260 1.00 97.06 420 LEU A N 1
ATOM 3359 C CA . LEU A 1 420 ? 26.423 1.416 7.274 1.00 97.06 420 LEU A CA 1
ATOM 3360 C C . LEU A 1 420 ? 27.022 0.632 6.105 1.00 97.06 420 LEU A C 1
ATOM 3362 O O . LEU A 1 420 ? 27.950 1.092 5.442 1.00 97.06 420 LEU A O 1
ATOM 3366 N N . GLU A 1 421 ? 26.403 -0.499 5.790 1.00 97.44 421 GLU A N 1
ATOM 3367 C CA . GLU A 1 421 ? 26.721 -1.328 4.634 1.00 97.44 421 GLU A CA 1
ATOM 3368 C C . GLU A 1 421 ? 25.595 -1.241 3.602 1.00 97.44 421 GLU A C 1
ATOM 3370 O O . GLU A 1 421 ? 24.411 -1.285 3.941 1.00 97.44 421 GLU A O 1
ATOM 3375 N N . THR A 1 422 ? 25.944 -1.147 2.319 1.00 98.06 422 THR A N 1
ATOM 3376 C CA . THR A 1 422 ? 24.942 -1.041 1.247 1.00 98.06 422 THR A CA 1
ATOM 3377 C C . THR A 1 422 ? 24.148 -2.349 1.124 1.00 98.06 422 THR A C 1
ATOM 3379 O O . THR A 1 422 ? 24.721 -3.424 0.962 1.00 98.06 422 THR A O 1
ATOM 3382 N N . ASP A 1 423 ? 22.823 -2.259 1.228 1.00 97.56 423 ASP A N 1
ATOM 3383 C CA . ASP A 1 423 ? 21.874 -3.362 1.021 1.00 97.56 423 ASP A CA 1
ATOM 3384 C C . ASP A 1 423 ? 21.494 -3.514 -0.449 1.00 97.56 423 ASP A C 1
ATOM 3386 O O . ASP A 1 423 ? 21.324 -4.622 -0.954 1.00 97.56 423 ASP A O 1
ATOM 3390 N N . VAL A 1 424 ? 21.315 -2.381 -1.126 1.00 98.12 424 VAL A N 1
ATOM 3391 C CA . VAL A 1 424 ? 20.941 -2.325 -2.535 1.00 98.12 424 VAL A CA 1
ATOM 3392 C C . VAL A 1 424 ? 21.488 -1.057 -3.176 1.00 98.12 424 VAL A C 1
ATOM 3394 O O . VAL A 1 424 ? 21.432 0.024 -2.586 1.00 98.12 424 VAL A O 1
ATOM 3397 N N . SER A 1 425 ? 21.986 -1.200 -4.400 1.00 98.06 425 SER A N 1
ATOM 3398 C CA . SER A 1 425 ? 22.329 -0.112 -5.316 1.00 98.06 425 SER A CA 1
ATOM 3399 C C . SER A 1 425 ? 21.313 -0.081 -6.453 1.00 98.06 425 SER A C 1
ATOM 3401 O O . SER A 1 425 ? 21.097 -1.098 -7.108 1.00 98.06 425 SER A O 1
ATOM 3403 N N . PHE A 1 426 ? 20.671 1.062 -6.693 1.00 97.69 426 PHE A N 1
ATOM 3404 C CA . PHE A 1 426 ? 19.773 1.247 -7.831 1.00 97.69 426 PHE A CA 1
ATOM 3405 C C . PHE A 1 426 ? 20.561 1.797 -9.022 1.00 97.69 426 PHE A C 1
ATOM 3407 O O . PHE A 1 426 ? 20.763 3.004 -9.168 1.00 97.69 426 PHE A O 1
ATOM 3414 N N . ASP A 1 427 ? 21.021 0.885 -9.873 1.00 95.69 427 ASP A N 1
ATOM 3415 C CA . ASP A 1 427 ? 22.053 1.159 -10.873 1.00 95.69 427 ASP A CA 1
ATOM 3416 C C . ASP A 1 427 ? 21.522 1.925 -12.090 1.00 95.69 427 ASP A C 1
ATOM 3418 O O . ASP A 1 427 ? 22.232 2.743 -12.679 1.00 95.69 427 ASP A O 1
ATOM 3422 N N . GLN A 1 428 ? 20.279 1.651 -12.506 1.00 95.88 428 GLN A N 1
ATOM 3423 C CA . GLN A 1 428 ? 19.710 2.206 -13.736 1.00 95.88 428 GLN A CA 1
ATOM 3424 C C . GLN A 1 428 ? 18.233 2.551 -13.593 1.00 95.88 428 GLN A C 1
ATOM 3426 O O . GLN A 1 428 ? 17.449 1.819 -12.988 1.00 95.88 428 GLN A O 1
ATOM 3431 N N . TYR A 1 429 ? 17.863 3.660 -14.228 1.00 95.88 429 TYR A N 1
ATOM 3432 C CA . TYR A 1 429 ? 16.502 4.170 -14.316 1.00 95.88 429 TYR A CA 1
ATOM 3433 C C . TYR A 1 429 ? 16.203 4.584 -15.752 1.00 95.88 429 TYR A C 1
ATOM 3435 O O . TYR A 1 429 ? 17.120 4.970 -16.480 1.00 95.88 429 TYR A O 1
ATOM 3443 N N . ASP A 1 430 ? 14.933 4.544 -16.140 1.00 93.12 430 ASP A N 1
ATOM 3444 C CA . ASP A 1 430 ? 14.487 5.177 -17.376 1.00 93.12 430 ASP A CA 1
ATOM 3445 C C . ASP A 1 430 ? 14.241 6.691 -17.192 1.00 93.12 430 ASP A C 1
ATOM 3447 O O . ASP A 1 430 ? 14.406 7.270 -16.116 1.00 93.12 430 ASP A O 1
ATOM 3451 N N . ASP A 1 431 ? 13.845 7.346 -18.279 1.00 90.50 431 ASP A N 1
ATOM 3452 C CA . ASP A 1 431 ? 13.484 8.768 -18.353 1.00 90.50 431 ASP A CA 1
ATOM 3453 C C . ASP A 1 431 ? 12.170 9.131 -17.629 1.00 90.50 431 ASP A C 1
ATOM 3455 O O . ASP A 1 431 ? 11.861 10.315 -17.488 1.00 90.50 431 ASP A O 1
ATOM 3459 N N . LYS A 1 432 ? 11.393 8.143 -17.170 1.00 90.50 432 LYS A N 1
ATOM 3460 C CA . LYS A 1 432 ? 10.185 8.324 -16.354 1.00 90.50 432 LYS A CA 1
ATOM 3461 C C . LYS A 1 432 ? 10.449 8.116 -14.864 1.00 90.50 432 LYS A C 1
ATOM 3463 O O . LYS A 1 432 ? 9.550 8.345 -14.061 1.00 90.50 432 LYS A O 1
ATOM 3468 N N . GLY A 1 433 ? 11.675 7.753 -14.487 1.00 91.69 433 GLY A N 1
ATOM 3469 C CA . GLY A 1 433 ? 12.034 7.471 -13.100 1.00 91.69 433 GLY A CA 1
ATOM 3470 C C . GLY A 1 433 ? 11.688 6.058 -12.652 1.00 91.69 433 GLY A C 1
ATOM 3471 O O . GLY A 1 433 ? 11.746 5.773 -11.457 1.00 91.69 433 GLY A O 1
ATOM 3472 N N . ASN A 1 434 ? 11.396 5.155 -13.585 1.00 95.38 434 ASN A N 1
ATOM 3473 C CA . ASN A 1 434 ? 11.220 3.750 -13.270 1.00 95.38 434 ASN A CA 1
ATOM 3474 C C . ASN A 1 434 ? 12.576 3.065 -13.087 1.00 95.38 434 ASN A C 1
ATOM 3476 O O . ASN A 1 434 ? 13.500 3.286 -13.871 1.00 95.38 434 ASN A O 1
ATOM 3480 N N . VAL A 1 435 ? 12.691 2.190 -12.085 1.00 97.12 435 VAL A N 1
ATOM 3481 C CA . VAL A 1 435 ? 13.887 1.357 -11.890 1.00 97.12 435 VAL A CA 1
ATOM 3482 C C . VAL A 1 435 ? 13.988 0.360 -13.043 1.00 97.12 435 VAL A C 1
ATOM 3484 O O . VAL A 1 435 ? 13.088 -0.458 -13.240 1.00 97.12 435 VAL A O 1
ATOM 3487 N N . LEU A 1 436 ? 15.099 0.397 -13.776 1.00 97.75 436 LEU A N 1
ATOM 3488 C CA . LEU A 1 436 ? 15.442 -0.613 -14.780 1.00 97.75 436 LEU A CA 1
ATOM 3489 C C . LEU A 1 436 ? 16.304 -1.716 -14.180 1.00 97.75 436 LEU A C 1
ATOM 3491 O O . LEU A 1 436 ? 16.157 -2.871 -14.567 1.00 97.75 436 LEU A O 1
ATOM 3495 N N . GLN A 1 437 ? 17.181 -1.380 -13.233 1.00 98.44 437 GLN A N 1
ATOM 3496 C CA . GLN A 1 437 ? 18.088 -2.335 -12.608 1.00 98.44 437 GLN A CA 1
ATOM 3497 C C . GLN A 1 437 ? 18.468 -1.910 -11.192 1.00 98.44 437 GLN A C 1
ATOM 3499 O O . GLN A 1 437 ? 18.720 -0.730 -10.941 1.00 98.44 437 GLN A O 1
ATOM 3504 N N . TYR A 1 438 ? 18.579 -2.891 -10.301 1.00 98.19 438 TYR A N 1
ATOM 3505 C CA . TYR A 1 438 ? 19.281 -2.758 -9.034 1.00 98.19 438 TYR A CA 1
ATOM 3506 C C . TYR A 1 438 ? 20.150 -3.991 -8.752 1.00 98.19 438 TYR A C 1
ATOM 3508 O O . TYR A 1 438 ? 19.878 -5.086 -9.253 1.00 98.19 438 TYR A O 1
ATOM 3516 N N . THR A 1 439 ? 21.157 -3.815 -7.902 1.00 98.44 439 THR A N 1
ATOM 3517 C CA . THR A 1 439 ? 22.046 -4.872 -7.410 1.00 98.44 439 THR A CA 1
ATOM 3518 C C . THR A 1 439 ? 21.881 -5.002 -5.901 1.00 98.44 439 THR A C 1
ATOM 3520 O O . THR A 1 439 ? 22.039 -4.019 -5.175 1.00 98.44 439 THR A O 1
ATOM 3523 N N . GLY A 1 440 ? 21.518 -6.196 -5.429 1.00 96.75 440 GLY A N 1
ATOM 3524 C CA . GLY A 1 440 ? 21.413 -6.498 -4.000 1.00 96.75 440 GLY A CA 1
ATOM 3525 C C . GLY A 1 440 ? 22.778 -6.672 -3.330 1.00 96.75 440 GLY A C 1
ATOM 3526 O O . GLY A 1 440 ? 23.805 -6.796 -3.996 1.00 96.75 440 GLY A O 1
ATOM 3527 N N . ARG A 1 441 ? 22.797 -6.719 -1.995 1.00 95.31 441 ARG A N 1
ATOM 3528 C CA . ARG A 1 441 ? 24.007 -6.957 -1.186 1.00 95.31 441 ARG A CA 1
ATOM 3529 C C . ARG A 1 441 ? 24.704 -8.276 -1.523 1.00 95.31 441 ARG A C 1
ATOM 3531 O O . ARG A 1 441 ? 25.917 -8.384 -1.393 1.00 95.31 441 ARG A O 1
ATOM 3538 N N . ASP A 1 442 ? 23.939 -9.268 -1.962 1.00 94.88 442 ASP A N 1
ATOM 3539 C CA . ASP A 1 442 ? 24.426 -10.560 -2.454 1.00 94.88 442 ASP A CA 1
ATOM 3540 C C . ASP A 1 442 ? 25.121 -10.473 -3.828 1.00 94.88 442 ASP A C 1
ATOM 3542 O O . ASP A 1 442 ? 25.624 -11.476 -4.332 1.00 94.88 442 ASP A O 1
ATOM 3546 N N . GLY A 1 443 ? 25.153 -9.287 -4.444 1.00 95.50 443 GLY A N 1
ATOM 3547 C CA . GLY A 1 443 ? 25.663 -9.063 -5.792 1.00 95.50 443 GLY A CA 1
ATOM 3548 C C . GLY A 1 443 ? 24.705 -9.531 -6.890 1.00 95.50 443 GLY A C 1
ATOM 3549 O O . GLY A 1 443 ? 25.056 -9.467 -8.069 1.00 95.50 443 GLY A O 1
ATOM 3550 N N . VAL A 1 444 ? 23.501 -10.000 -6.544 1.00 96.81 444 VAL A N 1
ATOM 3551 C CA . VAL A 1 444 ? 22.525 -10.477 -7.522 1.00 96.81 444 VAL A CA 1
ATOM 3552 C C . VAL A 1 444 ? 21.808 -9.287 -8.146 1.00 96.81 444 VAL A C 1
ATOM 3554 O O . VAL A 1 444 ? 21.167 -8.471 -7.479 1.00 96.81 444 VAL A O 1
ATOM 3557 N N . ILE A 1 445 ? 21.894 -9.213 -9.471 1.00 97.88 445 ILE A N 1
ATOM 3558 C CA . ILE A 1 445 ? 21.225 -8.186 -10.263 1.00 97.88 445 ILE A CA 1
ATOM 3559 C C . ILE A 1 445 ? 19.753 -8.553 -10.438 1.00 97.88 445 ILE A C 1
ATOM 3561 O O . ILE A 1 445 ? 19.422 -9.675 -10.827 1.00 97.88 445 ILE A O 1
ATOM 3565 N N . THR A 1 446 ? 18.865 -7.589 -10.218 1.00 98.19 446 THR A N 1
ATOM 3566 C CA . THR A 1 446 ? 17.458 -7.670 -10.612 1.00 98.19 446 THR A CA 1
ATOM 3567 C C . THR A 1 446 ? 17.137 -6.524 -11.558 1.00 98.19 446 THR A C 1
ATOM 3569 O O . THR A 1 446 ? 17.403 -5.365 -11.244 1.00 98.19 446 THR A O 1
ATOM 3572 N N . CYS A 1 447 ? 16.546 -6.828 -12.709 1.00 97.44 447 CYS A N 1
ATOM 3573 C CA . CYS A 1 447 ? 16.109 -5.824 -13.669 1.00 97.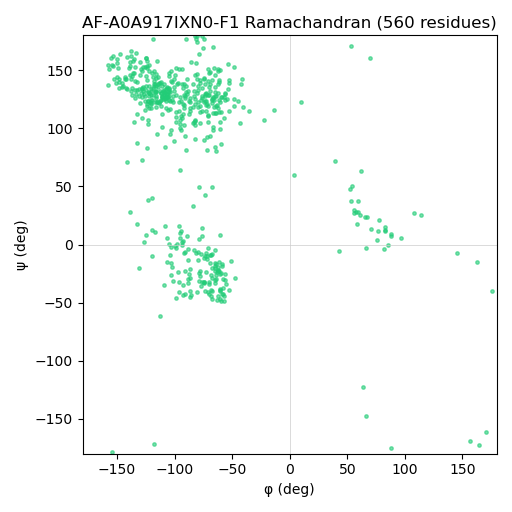44 447 CYS A CA 1
ATOM 3574 C C . CYS A 1 447 ? 14.625 -5.946 -14.023 1.00 97.44 447 CYS A C 1
ATOM 3576 O O . CYS A 1 447 ? 13.989 -6.983 -13.810 1.00 97.44 447 CYS A O 1
ATOM 3578 N N . PHE A 1 448 ? 14.076 -4.854 -14.553 1.00 98.44 448 PHE A N 1
ATOM 3579 C CA . PHE A 1 448 ? 12.682 -4.741 -14.955 1.00 98.44 448 PHE A CA 1
ATOM 3580 C C . PHE A 1 448 ? 12.569 -4.247 -16.393 1.00 98.44 448 PHE A C 1
ATOM 3582 O O . PHE A 1 448 ? 13.216 -3.275 -16.776 1.00 98.44 448 PHE A O 1
ATOM 3589 N N . VAL A 1 449 ? 11.694 -4.883 -17.170 1.00 98.38 449 VAL A N 1
ATOM 3590 C CA . VAL A 1 449 ? 11.243 -4.360 -18.464 1.00 98.38 449 VAL A CA 1
ATOM 3591 C C . VAL A 1 449 ? 9.892 -3.696 -18.255 1.00 98.38 449 VAL A C 1
ATOM 3593 O O . VAL A 1 449 ? 8.979 -4.310 -17.702 1.00 98.38 449 VAL A O 1
ATOM 3596 N N . TRP A 1 450 ? 9.765 -2.453 -18.711 1.00 98.38 450 TRP A N 1
ATOM 3597 C CA . TRP A 1 450 ? 8.544 -1.661 -18.609 1.00 98.38 450 TRP A CA 1
ATOM 3598 C C . TRP A 1 450 ? 7.833 -1.598 -19.960 1.00 98.38 450 TRP A C 1
ATOM 3600 O O . TRP A 1 450 ? 8.457 -1.327 -20.985 1.00 98.38 450 TRP A O 1
ATOM 3610 N N . GLY A 1 451 ? 6.530 -1.869 -19.955 1.00 97.69 451 GLY A N 1
ATOM 3611 C CA . GLY A 1 451 ? 5.664 -1.847 -21.132 1.00 97.69 451 GLY A CA 1
ATOM 3612 C C . GLY A 1 451 ? 4.556 -0.812 -21.008 1.00 97.69 451 GLY A C 1
ATOM 3613 O O . GLY A 1 451 ? 4.559 0.003 -20.082 1.00 97.69 451 GLY A O 1
ATOM 3614 N N . TYR A 1 452 ? 3.613 -0.832 -21.954 1.00 97.50 452 TYR A N 1
ATOM 3615 C CA . TYR A 1 452 ? 2.516 0.147 -22.028 1.00 97.50 452 TYR A CA 1
ATOM 3616 C C . TYR A 1 452 ? 3.042 1.590 -21.987 1.00 97.50 452 TYR A C 1
ATOM 3618 O O . TYR A 1 452 ? 2.596 2.418 -21.198 1.00 97.50 452 TYR A O 1
ATOM 3626 N N . ASN A 1 453 ? 4.064 1.870 -22.800 1.00 96.62 453 ASN A N 1
ATOM 3627 C CA . ASN A 1 453 ? 4.792 3.136 -22.822 1.00 96.62 453 ASN A CA 1
ATOM 3628 C C . ASN A 1 453 ? 5.349 3.539 -21.440 1.00 96.62 453 ASN A C 1
ATOM 3630 O O . ASN A 1 453 ? 5.148 4.663 -20.976 1.00 96.62 453 ASN A O 1
ATOM 3634 N N . LYS A 1 454 ? 6.057 2.601 -20.794 1.00 96.25 454 LYS A N 1
ATOM 3635 C CA . LYS A 1 454 ? 6.718 2.758 -19.483 1.00 96.25 454 LYS A CA 1
ATOM 3636 C C . LYS A 1 454 ? 5.769 2.979 -18.293 1.00 96.25 454 LYS A C 1
ATOM 3638 O O . LYS A 1 454 ? 6.178 3.544 -17.282 1.00 96.25 454 LYS A O 1
ATOM 3643 N N . GLN A 1 455 ? 4.512 2.546 -18.398 1.00 96.50 455 GLN A N 1
ATOM 3644 C CA . GLN A 1 455 ? 3.520 2.694 -17.323 1.00 96.50 455 GLN A CA 1
ATOM 3645 C C . GLN A 1 455 ? 3.521 1.521 -16.339 1.00 96.50 455 GLN A C 1
ATOM 3647 O O . GLN A 1 455 ? 3.272 1.724 -15.154 1.00 96.50 455 GLN A O 1
ATOM 3652 N N . PHE A 1 456 ? 3.811 0.303 -16.812 1.00 97.62 456 PHE A N 1
ATOM 3653 C CA . PHE A 1 456 ? 3.732 -0.906 -15.988 1.00 97.62 456 PHE A CA 1
ATOM 3654 C C . PHE A 1 456 ? 4.957 -1.811 -16.173 1.00 97.62 456 PHE A C 1
ATOM 3656 O O . PHE A 1 456 ? 5.419 -1.978 -17.309 1.00 97.62 456 PHE A O 1
ATOM 3663 N N . PRO A 1 457 ? 5.474 -2.439 -15.100 1.00 98.00 457 PRO A N 1
ATOM 3664 C CA . PRO A 1 457 ? 6.514 -3.450 -15.221 1.00 98.00 457 PRO A CA 1
ATOM 3665 C C . PRO A 1 457 ? 5.909 -4.714 -15.838 1.00 98.00 457 PRO A C 1
ATOM 3667 O O . PRO A 1 457 ? 5.008 -5.324 -15.276 1.00 98.00 457 PRO A O 1
ATOM 3670 N N . VAL A 1 458 ? 6.406 -5.132 -16.997 1.00 98.31 458 VAL A N 1
ATOM 3671 C CA . VAL A 1 458 ? 5.906 -6.314 -17.719 1.00 98.31 458 VAL A CA 1
ATOM 3672 C C . VAL A 1 458 ? 6.813 -7.529 -17.569 1.00 98.31 458 VAL A C 1
ATOM 3674 O O . VAL A 1 458 ? 6.373 -8.651 -17.804 1.00 98.31 458 VAL A O 1
ATOM 3677 N N . ALA A 1 459 ? 8.059 -7.344 -17.128 1.00 98.38 459 ALA A N 1
ATOM 3678 C CA . ALA A 1 459 ? 8.920 -8.443 -16.713 1.00 98.38 459 ALA A CA 1
ATOM 3679 C C . ALA A 1 459 ? 9.831 -8.039 -15.552 1.00 98.38 459 ALA A C 1
ATOM 3681 O O . ALA A 1 459 ? 10.401 -6.952 -15.562 1.00 98.38 459 ALA A O 1
ATOM 3682 N N . LYS A 1 460 ? 9.996 -8.945 -14.588 1.00 98.56 460 LYS A N 1
ATOM 3683 C CA . LYS A 1 460 ? 11.027 -8.932 -13.547 1.00 98.56 460 LYS A CA 1
ATOM 3684 C C . LYS A 1 460 ? 12.007 -10.064 -13.838 1.00 98.56 460 LYS A C 1
ATOM 3686 O O . LYS A 1 460 ? 11.588 -11.218 -13.940 1.00 98.56 460 LYS A O 1
ATOM 3691 N N . ILE A 1 461 ? 13.291 -9.739 -13.939 1.00 98.50 461 ILE A N 1
ATOM 3692 C CA . ILE A 1 461 ? 14.358 -10.681 -14.270 1.00 98.50 461 ILE A CA 1
ATOM 3693 C C . ILE A 1 461 ? 15.404 -10.659 -13.157 1.00 98.50 461 ILE A C 1
ATOM 3695 O O . ILE A 1 461 ? 15.951 -9.607 -12.844 1.00 98.50 461 ILE A O 1
ATOM 3699 N N . ILE A 1 462 ? 15.689 -11.818 -12.566 1.00 98.19 462 ILE A N 1
ATOM 3700 C CA . ILE A 1 462 ? 16.701 -11.984 -11.513 1.00 98.19 462 ILE A CA 1
ATOM 3701 C C . ILE A 1 462 ? 17.896 -12.745 -12.094 1.00 98.19 462 ILE A C 1
ATOM 3703 O O . ILE A 1 462 ? 17.708 -13.791 -12.716 1.00 98.19 462 ILE A O 1
ATOM 3707 N N . GLY A 1 463 ? 19.112 -12.238 -11.881 1.00 96.94 463 GLY A N 1
ATOM 3708 C CA . GLY A 1 463 ? 20.377 -12.873 -12.269 1.00 96.94 463 GLY A CA 1
ATOM 3709 C C . GLY A 1 463 ? 20.985 -12.395 -13.594 1.00 96.94 463 GLY A C 1
ATOM 3710 O O . GLY A 1 463 ? 21.986 -12.957 -14.034 1.00 96.94 463 GLY A O 1
ATOM 3711 N N . LYS A 1 464 ? 20.417 -11.375 -14.252 1.00 96.69 464 LYS A N 1
ATOM 3712 C CA . LYS A 1 464 ? 20.948 -10.848 -15.523 1.00 96.69 464 LYS A CA 1
ATOM 3713 C C . LYS A 1 464 ? 20.810 -9.330 -15.623 1.00 96.69 464 LYS A C 1
ATOM 3715 O O . LYS A 1 464 ? 19.813 -8.774 -15.166 1.00 96.69 464 LYS A O 1
ATOM 3720 N N . ALA A 1 465 ? 21.811 -8.679 -16.217 1.00 97.25 465 ALA A N 1
ATOM 3721 C CA . ALA A 1 465 ? 21.829 -7.234 -16.416 1.00 97.25 465 ALA A CA 1
ATOM 3722 C C . ALA A 1 465 ? 20.795 -6.790 -17.458 1.00 97.25 465 ALA A C 1
ATOM 3724 O O . ALA A 1 465 ? 20.537 -7.496 -18.434 1.00 97.25 465 ALA A O 1
ATOM 3725 N N . TYR A 1 466 ? 20.235 -5.594 -17.276 1.00 97.62 466 TYR A N 1
ATOM 3726 C CA . TYR A 1 466 ? 19.186 -5.057 -18.148 1.00 97.62 466 TYR A CA 1
ATOM 3727 C C . TYR A 1 466 ? 19.631 -4.983 -19.617 1.00 97.62 466 TYR A C 1
ATOM 3729 O O . TYR A 1 466 ? 18.908 -5.409 -20.516 1.00 97.62 466 TYR A O 1
ATOM 3737 N N . VAL A 1 467 ? 20.856 -4.507 -19.862 1.00 96.31 467 VAL A N 1
ATOM 3738 C CA . VAL A 1 467 ? 21.422 -4.397 -21.216 1.00 96.31 467 VAL A CA 1
ATOM 3739 C C . VAL A 1 467 ? 21.522 -5.756 -21.917 1.00 96.31 467 VAL A C 1
ATOM 3741 O O . VAL A 1 467 ? 21.204 -5.863 -23.099 1.00 96.31 467 VAL A O 1
ATOM 3744 N N . ASP A 1 468 ? 21.882 -6.808 -21.179 1.00 96.69 468 ASP A N 1
ATOM 3745 C CA . ASP A 1 468 ? 21.961 -8.170 -21.704 1.00 96.69 468 ASP A CA 1
ATOM 3746 C C . ASP A 1 468 ? 20.575 -8.735 -21.992 1.00 96.69 468 ASP A C 1
ATOM 3748 O O . ASP A 1 468 ? 20.373 -9.359 -23.029 1.00 96.69 468 ASP A O 1
ATOM 3752 N N . VAL A 1 469 ? 19.598 -8.477 -21.115 1.00 97.25 469 VAL A N 1
ATOM 3753 C CA . VAL A 1 469 ? 18.205 -8.884 -21.339 1.00 97.25 469 VAL A CA 1
ATOM 3754 C C . VAL A 1 469 ? 17.679 -8.310 -22.650 1.00 97.25 469 VAL A C 1
ATOM 3756 O O . VAL A 1 469 ? 17.132 -9.058 -23.460 1.00 97.25 469 VAL A O 1
ATOM 3759 N N . ILE A 1 470 ? 17.870 -7.013 -22.897 1.00 96.62 470 ILE A N 1
ATOM 3760 C CA . ILE A 1 470 ? 17.389 -6.366 -24.125 1.00 96.62 470 ILE A CA 1
ATOM 3761 C C . ILE A 1 470 ? 18.149 -6.872 -25.358 1.00 96.62 470 ILE A C 1
ATOM 3763 O O . ILE A 1 470 ? 17.523 -7.246 -26.349 1.00 96.62 470 ILE A O 1
ATOM 3767 N N . ASN A 1 471 ? 19.480 -6.947 -25.294 1.00 96.00 471 ASN A N 1
ATOM 3768 C CA . ASN A 1 471 ? 20.298 -7.287 -26.460 1.00 96.00 471 ASN A CA 1
ATOM 3769 C C . ASN A 1 471 ? 20.244 -8.776 -26.839 1.00 96.00 471 ASN A C 1
ATOM 3771 O O . ASN A 1 471 ? 20.359 -9.103 -28.018 1.00 96.00 471 ASN A O 1
ATOM 3775 N N . GLN A 1 472 ? 20.090 -9.682 -25.868 1.00 96.88 472 GLN A N 1
ATOM 3776 C CA . GLN A 1 472 ? 20.192 -11.130 -26.097 1.00 96.88 472 GLN A CA 1
ATOM 3777 C C . GLN A 1 472 ? 18.831 -11.811 -26.301 1.00 96.88 472 GLN A C 1
ATOM 3779 O O . GLN A 1 472 ? 18.780 -12.879 -26.904 1.00 96.88 472 GLN A O 1
ATOM 3784 N N . SER A 1 473 ? 17.725 -11.232 -25.812 1.00 96.44 473 SER A N 1
ATOM 3785 C CA . SER A 1 473 ? 16.391 -11.848 -25.951 1.00 96.44 473 SER A CA 1
ATOM 3786 C C . SER A 1 473 ? 15.766 -11.659 -27.334 1.00 96.44 473 SER A C 1
ATOM 3788 O O . SER A 1 473 ? 14.888 -12.426 -27.718 1.00 96.44 473 SER A O 1
ATOM 3790 N N . GLY A 1 474 ? 16.161 -10.620 -28.078 1.00 95.06 474 GLY A N 1
ATOM 3791 C CA . GLY A 1 474 ? 15.451 -10.220 -29.297 1.00 95.06 474 GLY A CA 1
ATOM 3792 C C . GLY A 1 474 ? 14.044 -9.667 -29.025 1.00 95.06 474 GLY A C 1
ATOM 3793 O O . GLY A 1 474 ? 13.176 -9.733 -29.903 1.00 95.06 474 GLY A O 1
ATOM 3794 N N . VAL A 1 475 ? 13.807 -9.154 -27.810 1.00 96.56 475 VAL A N 1
ATOM 3795 C CA . VAL A 1 475 ? 12.542 -8.518 -27.435 1.00 96.56 475 VAL A CA 1
ATOM 3796 C C . VAL A 1 475 ? 12.313 -7.233 -28.243 1.00 96.56 475 VAL A C 1
ATOM 3798 O O . VAL A 1 475 ? 13.173 -6.360 -28.348 1.00 96.56 475 VAL A O 1
ATOM 3801 N N . ASN A 1 476 ? 11.125 -7.095 -28.818 1.00 97.38 476 ASN A N 1
ATOM 3802 C CA . ASN A 1 476 ? 10.683 -5.943 -29.580 1.00 97.38 476 ASN A CA 1
ATOM 3803 C C . ASN A 1 476 ? 9.964 -4.950 -28.660 1.00 97.38 476 ASN A C 1
ATOM 3805 O O . ASN A 1 476 ? 8.785 -5.105 -28.323 1.00 97.38 476 ASN A O 1
ATOM 3809 N N . MET A 1 477 ? 10.673 -3.879 -28.303 1.00 95.88 477 MET A N 1
ATOM 3810 C CA . MET A 1 477 ? 10.150 -2.849 -27.407 1.00 95.88 477 MET A CA 1
ATOM 3811 C C . MET A 1 477 ? 8.960 -2.066 -27.977 1.00 95.88 477 MET A C 1
ATOM 3813 O O . MET A 1 477 ? 8.196 -1.499 -27.199 1.00 95.88 477 MET A O 1
ATOM 3817 N N . SER A 1 478 ? 8.739 -2.043 -29.295 1.00 97.00 478 SER A N 1
ATOM 3818 C CA . SER A 1 478 ? 7.543 -1.416 -29.875 1.00 97.00 478 SER A CA 1
ATOM 3819 C C . SER A 1 478 ? 6.274 -2.194 -29.518 1.00 97.00 478 SER A C 1
ATOM 3821 O O . SER A 1 478 ? 5.273 -1.582 -29.155 1.00 97.00 478 SER A O 1
ATOM 3823 N N . ILE A 1 479 ? 6.335 -3.532 -29.536 1.00 97.25 479 ILE A N 1
ATOM 3824 C CA . ILE A 1 479 ? 5.221 -4.398 -29.114 1.00 97.25 479 ILE A CA 1
ATOM 3825 C C . ILE A 1 479 ? 5.027 -4.305 -27.599 1.00 97.25 479 ILE A C 1
ATOM 3827 O O . ILE A 1 479 ? 3.901 -4.180 -27.132 1.00 97.25 479 ILE A O 1
ATOM 3831 N N . VAL A 1 480 ? 6.116 -4.309 -26.825 1.00 97.62 480 VAL A N 1
ATOM 3832 C CA . VAL A 1 480 ? 6.052 -4.173 -25.360 1.00 97.62 480 VAL A CA 1
ATOM 3833 C C . VAL A 1 480 ? 5.420 -2.840 -24.936 1.00 97.62 480 VAL A C 1
ATOM 3835 O O . VAL A 1 480 ? 4.636 -2.793 -23.986 1.00 97.62 480 VAL A O 1
ATOM 3838 N N . ASN A 1 481 ? 5.723 -1.752 -25.648 1.00 97.06 481 ASN A N 1
ATOM 3839 C CA . ASN A 1 481 ? 5.178 -0.430 -25.346 1.00 97.06 481 ASN A CA 1
ATOM 3840 C C . ASN A 1 481 ? 3.738 -0.228 -25.829 1.00 97.06 481 ASN A C 1
ATOM 3842 O O . ASN A 1 481 ? 3.032 0.586 -25.239 1.00 97.06 481 ASN A O 1
ATOM 3846 N N . SER A 1 482 ? 3.301 -0.934 -26.871 1.00 96.56 482 SER A N 1
ATOM 3847 C CA . SER A 1 482 ? 1.945 -0.823 -27.413 1.00 96.56 482 SER A CA 1
ATOM 3848 C C . SER A 1 482 ? 1.417 -2.203 -27.831 1.00 96.56 482 SER A C 1
ATOM 3850 O O . SER A 1 482 ? 1.333 -2.516 -29.021 1.00 96.56 482 SER A O 1
ATOM 3852 N N . PRO A 1 483 ? 1.107 -3.076 -26.857 1.00 96.44 483 PRO A N 1
ATOM 3853 C CA . PRO A 1 483 ? 0.650 -4.423 -27.158 1.00 96.44 483 PRO A CA 1
ATOM 3854 C C . PRO A 1 483 ? -0.781 -4.395 -27.699 1.00 96.44 483 PRO A C 1
ATOM 3856 O O . PRO A 1 483 ? -1.676 -3.829 -27.080 1.00 96.44 483 PRO A O 1
ATOM 3859 N N . ALA A 1 484 ? -1.017 -5.050 -28.839 1.00 95.81 484 ALA A N 1
ATOM 3860 C CA . ALA A 1 484 ? -2.361 -5.159 -29.416 1.00 95.81 484 ALA A CA 1
ATOM 3861 C C . ALA A 1 484 ? -3.288 -6.071 -28.591 1.00 95.81 484 ALA A C 1
ATOM 3863 O O . ALA A 1 484 ? -4.496 -5.867 -28.552 1.00 95.81 484 ALA A O 1
ATOM 3864 N N . THR A 1 485 ? -2.720 -7.098 -27.954 1.00 96.81 485 THR A N 1
ATOM 3865 C CA . THR A 1 485 ? -3.421 -8.021 -27.054 1.00 96.81 485 THR A CA 1
ATOM 3866 C C . THR A 1 485 ? -2.464 -8.534 -25.984 1.00 96.81 485 THR A C 1
ATOM 3868 O O . THR A 1 485 ? -1.248 -8.589 -26.192 1.00 96.81 485 THR A O 1
ATOM 3871 N N . ASP A 1 486 ? -3.022 -9.026 -24.883 1.00 96.44 486 ASP A N 1
ATOM 3872 C CA . ASP A 1 486 ? -2.281 -9.768 -23.864 1.00 96.44 486 ASP A CA 1
ATOM 3873 C C . ASP A 1 486 ? -1.477 -10.942 -24.440 1.00 96.44 486 ASP A C 1
ATOM 3875 O O . ASP A 1 486 ? -0.356 -11.208 -24.010 1.00 96.44 486 ASP A O 1
ATOM 3879 N N . ASN A 1 487 ? -2.035 -11.658 -25.422 1.00 96.12 487 ASN A N 1
ATOM 3880 C CA . ASN A 1 487 ? -1.354 -12.793 -26.038 1.00 96.12 487 ASN A CA 1
ATOM 3881 C C . ASN A 1 487 ? -0.134 -12.355 -26.861 1.00 96.12 487 ASN A C 1
ATOM 3883 O O . ASN A 1 487 ? 0.908 -13.011 -26.812 1.00 96.12 487 ASN A O 1
ATOM 3887 N N . ALA A 1 488 ? -0.242 -11.233 -27.580 1.00 96.88 488 ALA A N 1
ATOM 3888 C CA . ALA A 1 488 ? 0.886 -10.649 -28.301 1.00 96.88 488 ALA A CA 1
ATOM 3889 C C . ALA A 1 488 ? 2.002 -10.237 -27.331 1.00 96.88 488 ALA A C 1
ATOM 3891 O O . ALA A 1 488 ? 3.163 -10.575 -27.556 1.00 96.88 488 ALA A O 1
ATOM 3892 N N . LEU A 1 489 ? 1.648 -9.594 -26.211 1.00 98.00 489 LEU A N 1
ATOM 3893 C CA . LEU A 1 489 ? 2.621 -9.230 -25.183 1.00 98.00 489 LEU A CA 1
ATOM 3894 C C . LEU A 1 489 ? 3.272 -10.466 -24.549 1.00 98.00 489 LEU A C 1
ATOM 3896 O O . LEU A 1 489 ? 4.494 -10.528 -24.470 1.00 98.00 489 LEU A O 1
ATOM 3900 N N . ARG A 1 490 ? 2.494 -11.478 -24.144 1.00 97.12 490 ARG A N 1
ATOM 3901 C CA . ARG A 1 490 ? 3.042 -12.725 -23.576 1.00 97.12 490 ARG A CA 1
ATOM 3902 C C . ARG A 1 490 ? 3.993 -13.428 -24.541 1.00 97.12 490 ARG A C 1
ATOM 3904 O O . ARG A 1 490 ? 5.057 -13.869 -24.121 1.00 97.12 490 ARG A O 1
ATOM 3911 N N . THR A 1 491 ? 3.641 -13.490 -25.825 1.00 96.75 491 THR A N 1
ATOM 3912 C CA . THR A 1 491 ? 4.510 -14.060 -26.868 1.00 96.75 491 THR A CA 1
ATOM 3913 C C . THR A 1 491 ? 5.846 -13.323 -26.935 1.00 96.75 491 THR A C 1
ATOM 3915 O O . THR A 1 491 ? 6.898 -13.953 -27.007 1.00 96.75 491 THR A O 1
ATOM 3918 N N . GLU A 1 492 ? 5.815 -11.994 -26.851 1.00 97.75 492 GLU A N 1
ATOM 3919 C CA . GLU A 1 492 ? 7.016 -11.166 -26.879 1.00 97.75 492 GLU A CA 1
ATOM 3920 C C . GLU A 1 492 ? 7.880 -11.348 -25.619 1.00 97.75 492 GLU A C 1
ATOM 3922 O O . GLU A 1 492 ? 9.088 -11.557 -25.710 1.00 97.75 492 GLU A O 1
ATOM 3927 N N . LEU A 1 493 ? 7.258 -11.368 -24.437 1.00 97.50 493 LEU A N 1
ATOM 3928 C CA . LEU A 1 493 ? 7.945 -11.574 -23.156 1.00 97.50 493 LEU A CA 1
ATOM 3929 C C . LEU A 1 493 ? 8.510 -12.995 -23.004 1.00 97.50 493 LEU A C 1
ATOM 3931 O O . LEU A 1 493 ? 9.510 -13.188 -22.310 1.00 97.50 493 LEU A O 1
ATOM 3935 N N . ASN A 1 494 ? 7.932 -13.990 -23.684 1.00 96.38 494 ASN A N 1
ATOM 3936 C CA . ASN A 1 494 ? 8.461 -15.354 -23.702 1.00 96.38 494 ASN A CA 1
ATOM 3937 C C . ASN A 1 494 ? 9.856 -15.443 -24.335 1.00 96.38 494 ASN A C 1
ATOM 3939 O O . ASN A 1 494 ? 10.617 -16.332 -23.964 1.00 96.38 494 ASN A O 1
ATOM 3943 N N . LYS A 1 495 ? 10.247 -14.501 -25.200 1.00 97.56 495 LYS A N 1
ATOM 3944 C CA . LYS A 1 495 ? 11.624 -14.428 -25.716 1.00 97.56 495 LYS A CA 1
ATOM 3945 C C . LYS A 1 495 ? 12.649 -14.112 -24.623 1.00 97.56 495 LYS A C 1
ATOM 3947 O O . LYS A 1 495 ? 13.782 -14.567 -24.676 1.00 97.56 495 LYS A O 1
ATOM 3952 N N . ILE A 1 496 ? 12.260 -13.369 -23.586 1.00 97.50 496 ILE A N 1
ATOM 3953 C CA . ILE A 1 496 ? 13.136 -13.104 -22.434 1.00 97.50 496 ILE A CA 1
ATOM 3954 C C . ILE A 1 496 ? 13.324 -14.382 -21.604 1.00 97.50 496 ILE A C 1
ATOM 3956 O O . ILE A 1 496 ? 14.403 -14.631 -21.074 1.00 97.50 496 ILE A O 1
ATOM 3960 N N . ARG A 1 497 ? 12.293 -15.231 -21.522 1.00 95.38 497 ARG A N 1
ATOM 3961 C CA . ARG A 1 497 ? 12.332 -16.499 -20.774 1.00 95.38 497 ARG A CA 1
ATOM 3962 C C . ARG A 1 497 ? 13.277 -17.537 -21.368 1.00 95.38 497 ARG A C 1
ATOM 3964 O O . ARG A 1 497 ? 13.668 -18.452 -20.654 1.00 95.38 497 ARG A O 1
ATOM 3971 N N . THR A 1 498 ? 13.645 -17.416 -22.643 1.00 94.50 498 THR A N 1
ATOM 3972 C CA . THR A 1 498 ? 14.601 -18.338 -23.273 1.00 94.50 498 THR A CA 1
ATOM 3973 C C . THR A 1 498 ? 16.049 -18.044 -22.884 1.00 94.50 498 THR A C 1
ATOM 3975 O O . THR A 1 498 ? 16.940 -18.814 -23.237 1.00 94.50 498 THR A O 1
ATOM 3978 N N . LEU A 1 499 ? 16.308 -16.936 -22.179 1.00 95.62 499 LEU A N 1
ATOM 3979 C CA . LEU A 1 499 ? 17.638 -16.599 -21.686 1.00 95.62 499 LEU A CA 1
ATOM 3980 C C . LEU A 1 499 ? 18.075 -17.559 -20.573 1.00 95.62 499 LEU A C 1
ATOM 3982 O O . LEU A 1 499 ? 17.314 -17.886 -19.663 1.00 95.62 499 LEU A O 1
ATOM 3986 N N . SER A 1 500 ? 19.339 -17.978 -20.621 1.00 93.75 500 SER A N 1
ATOM 3987 C CA . SER A 1 500 ? 19.944 -18.823 -19.593 1.00 93.75 500 SER A CA 1
ATOM 3988 C C . SER A 1 500 ? 20.416 -18.010 -18.383 1.00 93.75 500 SER A C 1
ATOM 3990 O O . SER A 1 500 ? 20.719 -16.814 -18.473 1.00 93.75 500 SER A O 1
ATOM 3992 N N . SER A 1 501 ? 20.522 -18.678 -17.233 1.00 92.56 501 SER A N 1
ATOM 3993 C CA . SER A 1 501 ? 21.038 -18.093 -15.987 1.00 92.56 501 SER A CA 1
ATOM 3994 C C . SER A 1 501 ? 20.241 -16.879 -15.495 1.00 92.56 501 SER A C 1
ATOM 3996 O O . SER A 1 501 ? 20.817 -15.916 -14.995 1.00 92.56 501 SER A O 1
ATOM 3998 N N . CYS A 1 502 ? 18.917 -16.899 -15.655 1.00 96.19 502 CYS A N 1
ATOM 3999 C CA . CYS A 1 502 ? 18.029 -15.928 -15.026 1.00 96.19 502 CYS A CA 1
ATOM 4000 C C . CYS A 1 502 ? 16.650 -16.516 -14.730 1.00 96.19 502 CYS A C 1
ATOM 4002 O O . CYS A 1 502 ? 16.208 -17.460 -15.382 1.00 96.19 502 CYS A O 1
ATOM 4004 N N . GLN A 1 503 ? 15.958 -15.927 -13.759 1.00 97.44 503 GLN A N 1
ATOM 4005 C CA . GLN A 1 503 ? 14.558 -16.221 -13.461 1.00 97.44 503 GLN A CA 1
ATOM 4006 C C . GLN A 1 503 ? 13.688 -15.073 -13.955 1.00 97.44 503 GLN A C 1
ATOM 4008 O O . GLN A 1 503 ? 13.977 -13.916 -13.650 1.00 97.44 503 GLN A O 1
ATOM 4013 N N . VAL A 1 504 ? 12.620 -15.387 -14.687 1.00 98.25 504 VAL A N 1
ATOM 4014 C CA . VAL A 1 504 ? 11.757 -14.385 -15.323 1.00 98.25 504 VAL A CA 1
ATOM 4015 C C . VAL A 1 504 ? 10.330 -14.536 -14.812 1.00 98.25 504 VAL A C 1
ATOM 4017 O O . VAL A 1 504 ? 9.712 -15.584 -14.969 1.00 98.25 504 VAL A O 1
ATOM 4020 N N . THR A 1 505 ? 9.794 -13.472 -14.224 1.00 98.62 505 THR A N 1
ATOM 4021 C CA . THR A 1 505 ? 8.357 -13.323 -13.947 1.00 98.62 505 THR A CA 1
ATOM 4022 C C . THR A 1 505 ? 7.808 -12.263 -14.889 1.00 98.62 505 THR A C 1
ATOM 4024 O O . THR A 1 505 ? 8.427 -11.212 -15.027 1.00 98.62 505 THR A O 1
ATOM 4027 N N . SER A 1 506 ? 6.681 -12.516 -15.547 1.00 98.50 506 SER A N 1
ATOM 4028 C CA . SER A 1 506 ? 6.099 -11.598 -16.537 1.00 98.50 506 SER A CA 1
ATOM 4029 C C . SER A 1 506 ? 4.649 -11.261 -16.218 1.00 98.50 506 SER A C 1
ATOM 4031 O O . SER A 1 506 ? 3.956 -12.067 -15.604 1.00 98.50 506 SER A O 1
ATOM 4033 N N . PHE A 1 507 ? 4.192 -10.087 -16.649 1.00 98.56 507 PHE A N 1
ATOM 4034 C CA . PHE A 1 507 ? 2.880 -9.538 -16.310 1.00 98.56 507 PHE A CA 1
ATOM 4035 C C . PHE A 1 507 ? 2.199 -8.929 -17.541 1.00 98.56 507 PHE A C 1
ATOM 4037 O O . PHE A 1 507 ? 2.862 -8.366 -18.417 1.00 98.56 507 PHE A O 1
ATOM 4044 N N . THR A 1 508 ? 0.871 -9.003 -17.590 1.00 98.50 508 THR A N 1
ATOM 4045 C CA . THR A 1 508 ? 0.033 -8.271 -18.554 1.00 98.50 508 THR A CA 1
ATOM 4046 C C . THR A 1 508 ? -1.005 -7.429 -17.826 1.00 98.50 508 THR A C 1
ATOM 4048 O O . THR A 1 508 ? -1.320 -7.708 -16.668 1.00 98.50 508 THR A O 1
ATOM 4051 N N . TYR A 1 509 ? -1.523 -6.393 -18.487 1.00 98.12 509 TYR A N 1
ATOM 4052 C CA . TYR A 1 509 ? -2.406 -5.407 -17.876 1.00 98.12 509 TYR A CA 1
ATOM 4053 C C . TYR A 1 509 ? -3.493 -4.970 -18.853 1.00 98.12 509 TYR A C 1
ATOM 4055 O O . TYR A 1 509 ? -3.235 -4.763 -20.035 1.00 98.12 509 TYR A O 1
ATOM 4063 N N . ALA A 1 510 ? -4.683 -4.719 -18.320 1.00 95.56 510 ALA A N 1
ATOM 4064 C CA . ALA A 1 510 ? -5.698 -3.894 -18.948 1.00 95.56 510 ALA A CA 1
ATOM 4065 C C . ALA A 1 510 ? -5.541 -2.465 -18.393 1.00 95.56 510 ALA A C 1
ATOM 4067 O O . ALA A 1 510 ? -5.798 -2.252 -17.201 1.00 95.56 510 ALA A O 1
ATOM 4068 N N . PRO A 1 511 ? -5.085 -1.482 -19.199 1.00 92.50 511 PRO A N 1
ATOM 4069 C CA . PRO A 1 511 ? -4.924 -0.104 -18.741 1.00 92.50 511 PRO A CA 1
ATOM 4070 C C . PRO A 1 511 ? -6.206 0.437 -18.095 1.00 92.50 511 PRO A C 1
ATOM 4072 O O . PRO A 1 511 ? -7.300 0.155 -18.573 1.00 92.50 511 PRO A O 1
ATOM 4075 N N . LEU A 1 512 ? -6.061 1.215 -17.017 1.00 91.88 512 LEU A N 1
ATOM 4076 C CA . LEU A 1 512 ? -7.155 1.755 -16.185 1.00 91.88 512 LEU A CA 1
ATOM 4077 C C . LEU A 1 512 ? -7.983 0.720 -15.401 1.00 91.88 512 LEU A C 1
ATOM 4079 O O . LEU A 1 512 ? -8.840 1.123 -14.621 1.00 91.88 512 LEU A O 1
ATOM 4083 N N . VAL A 1 513 ? -7.718 -0.580 -15.563 1.00 94.50 513 VAL A N 1
ATOM 4084 C CA . VAL A 1 513 ? -8.425 -1.656 -14.850 1.00 94.50 513 VAL A CA 1
ATOM 4085 C C . VAL A 1 513 ? -7.484 -2.373 -13.882 1.00 94.50 513 VAL A C 1
ATOM 4087 O O . VAL A 1 513 ? -7.689 -2.335 -12.672 1.00 94.50 513 VAL A O 1
ATOM 4090 N N . GLY A 1 514 ? -6.412 -2.992 -14.384 1.00 94.56 514 GLY A N 1
ATOM 4091 C CA . GLY A 1 514 ? -5.455 -3.708 -13.542 1.00 94.56 514 GLY A CA 1
ATOM 4092 C C . GLY A 1 514 ? -4.659 -4.787 -14.272 1.00 94.56 514 GLY A C 1
ATOM 4093 O O . GLY A 1 514 ? -4.653 -4.860 -15.499 1.00 94.56 514 GLY A O 1
ATOM 4094 N N . MET A 1 515 ? -3.938 -5.608 -13.508 1.00 97.62 515 MET A N 1
ATOM 4095 C CA . MET A 1 515 ? -3.166 -6.742 -14.028 1.00 97.62 515 MET A CA 1
ATOM 4096 C C . MET A 1 515 ? -4.115 -7.825 -14.533 1.00 97.62 515 MET A C 1
ATOM 4098 O O . MET A 1 515 ? -5.019 -8.199 -13.808 1.00 97.62 515 MET A O 1
ATOM 4102 N N . THR A 1 516 ? -3.901 -8.360 -15.732 1.00 97.88 516 THR A N 1
ATOM 4103 C CA . THR A 1 516 ? -4.749 -9.410 -16.330 1.00 97.88 516 THR A CA 1
ATOM 4104 C C . THR A 1 516 ? -4.117 -10.794 -16.259 1.00 97.88 516 THR A C 1
ATOM 4106 O O . THR A 1 516 ? -4.821 -11.803 -16.233 1.00 97.88 516 THR A O 1
ATOM 4109 N N . SER A 1 517 ? -2.785 -10.876 -16.199 1.00 98.12 517 SER A N 1
ATOM 4110 C CA . SER A 1 517 ? -2.094 -12.133 -15.922 1.00 98.12 517 SER A CA 1
ATOM 4111 C C . SER A 1 517 ? -0.716 -11.929 -15.309 1.00 98.12 517 SER A C 1
ATOM 4113 O O . SER A 1 517 ? -0.052 -10.921 -15.556 1.00 98.12 517 SER A O 1
ATOM 4115 N N . GLN A 1 518 ? -0.273 -12.934 -14.561 1.00 98.38 518 GLN A N 1
ATOM 4116 C CA . GLN A 1 518 ? 1.096 -13.102 -14.095 1.00 98.38 518 GLN A CA 1
ATOM 4117 C C . GLN A 1 518 ? 1.595 -14.475 -14.541 1.00 98.38 518 GLN A C 1
ATOM 4119 O O . GLN A 1 518 ? 0.915 -15.474 -14.348 1.00 98.38 518 GLN A O 1
ATOM 4124 N N . THR A 1 519 ? 2.794 -14.551 -15.109 1.00 98.06 519 THR A N 1
ATOM 4125 C CA . THR A 1 519 ? 3.488 -15.817 -15.371 1.00 98.06 519 THR A CA 1
ATOM 4126 C C . THR A 1 519 ? 4.707 -15.914 -14.465 1.00 98.06 519 THR A C 1
ATOM 4128 O O . THR A 1 519 ? 5.563 -15.028 -14.488 1.00 98.06 519 THR A O 1
ATOM 4131 N N . ASP A 1 520 ? 4.809 -16.977 -13.676 1.00 97.12 520 ASP A N 1
ATOM 4132 C CA . ASP A 1 520 ? 5.889 -17.183 -12.705 1.00 97.12 520 ASP A CA 1
ATOM 4133 C C . ASP A 1 520 ? 7.188 -17.718 -13.358 1.00 97.12 520 ASP A C 1
ATOM 4135 O O . ASP A 1 520 ? 7.190 -18.033 -14.555 1.00 97.12 520 ASP A O 1
ATOM 4139 N N . PRO A 1 521 ? 8.311 -17.843 -12.622 1.00 96.62 521 PRO A N 1
ATOM 4140 C CA . PRO A 1 521 ? 9.557 -18.386 -13.173 1.00 96.62 521 PRO A CA 1
ATOM 4141 C C . PRO A 1 521 ? 9.455 -19.817 -13.714 1.00 96.62 521 PRO A C 1
ATOM 4143 O O . PRO A 1 521 ? 10.230 -20.178 -14.594 1.00 96.62 521 PRO A O 1
ATOM 4146 N N . ALA A 1 522 ? 8.496 -20.615 -13.234 1.00 94.81 522 ALA A N 1
ATOM 4147 C CA . ALA A 1 522 ? 8.246 -21.975 -13.709 1.00 94.81 522 ALA A CA 1
ATOM 4148 C C . ALA A 1 522 ? 7.375 -22.020 -14.981 1.00 94.81 522 ALA A C 1
ATOM 4150 O O . ALA A 1 522 ? 7.174 -23.091 -15.546 1.00 94.81 522 ALA A O 1
ATOM 4151 N N . GLY A 1 523 ? 6.865 -20.874 -15.447 1.00 94.56 523 GLY A N 1
ATOM 4152 C CA . GLY A 1 523 ? 6.012 -20.782 -16.635 1.00 94.56 523 GLY A CA 1
ATOM 4153 C C . GLY A 1 523 ? 4.523 -20.969 -16.354 1.00 94.56 523 GLY A C 1
ATOM 4154 O O . GLY A 1 523 ? 3.739 -21.020 -17.300 1.00 94.56 523 GLY A O 1
ATOM 4155 N N . ARG A 1 524 ? 4.122 -21.039 -15.081 1.00 95.69 524 ARG A N 1
ATOM 4156 C CA . ARG A 1 524 ? 2.714 -21.151 -14.689 1.00 95.69 524 ARG A CA 1
ATOM 4157 C C . ARG A 1 524 ? 2.050 -19.789 -14.759 1.00 95.69 524 ARG A C 1
ATOM 4159 O O . ARG A 1 524 ? 2.637 -18.799 -14.318 1.00 95.69 524 ARG A O 1
ATOM 4166 N N . ILE A 1 525 ? 0.840 -19.746 -15.307 1.00 96.94 525 ILE A N 1
ATOM 4167 C CA . ILE A 1 525 ? 0.078 -18.508 -15.495 1.00 96.94 525 ILE A CA 1
ATOM 4168 C C . ILE A 1 525 ? -1.045 -18.422 -14.461 1.00 96.94 525 ILE A C 1
ATOM 4170 O O . ILE A 1 525 ? -1.776 -19.385 -14.259 1.00 96.94 525 ILE A O 1
ATOM 4174 N N . THR A 1 526 ? -1.199 -17.252 -13.854 1.00 97.62 526 THR A N 1
ATOM 4175 C CA . THR A 1 526 ? -2.369 -16.858 -13.068 1.00 97.62 526 THR A CA 1
ATOM 4176 C C . THR A 1 526 ? -3.092 -15.749 -13.819 1.00 97.62 526 THR A C 1
ATOM 4178 O O . THR A 1 526 ? -2.451 -14.779 -14.229 1.00 97.62 526 THR A O 1
ATOM 4181 N N . TYR A 1 527 ? -4.403 -15.878 -14.001 1.00 98.06 527 TYR A N 1
ATOM 4182 C CA . TYR A 1 527 ? -5.254 -14.887 -14.659 1.00 98.06 527 TYR A CA 1
ATOM 4183 C C . TYR A 1 527 ? -6.087 -14.115 -13.641 1.00 98.06 527 TYR A C 1
ATOM 4185 O O . TYR A 1 527 ? -6.498 -14.665 -12.620 1.00 98.06 527 TYR A O 1
ATOM 4193 N N . TYR A 1 528 ? -6.349 -12.849 -13.941 1.00 97.81 528 TYR A N 1
ATOM 4194 C CA . TYR A 1 528 ? -7.130 -11.940 -13.110 1.00 97.81 528 TYR A CA 1
ATOM 4195 C C . TYR A 1 528 ? -8.254 -11.351 -13.959 1.00 97.81 528 TYR A C 1
ATOM 4197 O O . TYR A 1 528 ? -8.006 -10.749 -15.005 1.00 97.81 528 TYR A O 1
ATOM 4205 N N . GLU A 1 529 ? -9.489 -11.535 -13.509 1.00 96.56 529 GLU A N 1
ATOM 4206 C CA . GLU A 1 529 ? -10.690 -11.096 -14.211 1.00 96.56 529 GLU A CA 1
ATOM 4207 C C . GLU A 1 529 ? -11.456 -10.082 -13.370 1.00 96.56 529 GLU A C 1
ATOM 4209 O O . GLU A 1 529 ? -11.593 -10.211 -12.147 1.00 96.56 529 GLU A O 1
ATOM 4214 N N . TYR A 1 530 ? -11.982 -9.078 -14.058 1.00 93.38 530 TYR A N 1
ATOM 4215 C CA . TYR A 1 530 ? -12.653 -7.939 -13.459 1.00 93.38 530 TYR A CA 1
ATOM 4216 C C . TYR A 1 530 ? -14.120 -7.917 -13.878 1.00 93.38 530 TYR A C 1
ATOM 4218 O O . TYR A 1 530 ? -14.460 -8.317 -14.991 1.00 93.38 530 TYR A O 1
ATOM 4226 N N . ASP A 1 531 ? -14.990 -7.450 -12.988 1.00 87.81 531 ASP A N 1
ATOM 4227 C CA . ASP A 1 531 ? -16.391 -7.207 -13.324 1.00 87.81 531 ASP A CA 1
ATOM 4228 C C . ASP A 1 531 ? -16.569 -5.945 -14.193 1.00 87.81 531 ASP A C 1
ATOM 4230 O O . ASP A 1 531 ? -15.620 -5.210 -14.476 1.00 87.81 531 ASP A O 1
ATOM 4234 N N . ALA A 1 532 ? -17.807 -5.663 -14.611 1.00 86.31 532 ALA A N 1
ATOM 4235 C CA . ALA A 1 532 ? -18.132 -4.504 -15.449 1.00 86.31 532 ALA A CA 1
ATOM 4236 C C . ALA A 1 532 ? -17.816 -3.141 -14.796 1.00 86.31 532 ALA A C 1
ATOM 4238 O O . ALA A 1 532 ? -17.783 -2.129 -15.492 1.00 86.31 532 ALA A O 1
ATOM 4239 N N . ALA A 1 533 ? -17.578 -3.104 -13.480 1.00 82.50 533 ALA A N 1
ATOM 4240 C CA . ALA A 1 533 ? -17.167 -1.911 -12.746 1.00 82.50 533 ALA A CA 1
ATOM 4241 C C . ALA A 1 533 ? -15.636 -1.819 -12.568 1.00 82.50 533 ALA A C 1
ATOM 4243 O O . ALA A 1 533 ? -15.158 -0.930 -11.865 1.00 82.50 533 ALA A O 1
ATOM 4244 N N . GLY A 1 534 ? -14.861 -2.723 -13.179 1.00 85.81 534 GLY A N 1
ATOM 4245 C CA . GLY A 1 534 ? -13.398 -2.727 -13.120 1.00 85.81 534 GLY A CA 1
ATOM 4246 C C . GLY A 1 534 ? -12.826 -3.269 -11.809 1.00 85.81 534 GLY A C 1
ATOM 4247 O O . GLY A 1 534 ? -11.681 -2.971 -11.474 1.00 85.81 534 GLY A O 1
ATOM 4248 N N . ARG A 1 535 ? -13.592 -4.056 -11.043 1.00 88.06 535 ARG A N 1
ATOM 4249 C CA . ARG A 1 535 ? -13.150 -4.618 -9.754 1.00 88.06 535 ARG A CA 1
ATOM 4250 C C . ARG A 1 535 ? -12.780 -6.085 -9.904 1.00 88.06 535 ARG A C 1
ATOM 4252 O O . ARG A 1 535 ? -13.473 -6.816 -10.605 1.00 88.06 535 ARG A O 1
ATOM 4259 N N . LEU A 1 536 ? -11.711 -6.520 -9.237 1.00 94.06 536 LEU A N 1
ATOM 4260 C CA . LEU A 1 536 ? -11.246 -7.907 -9.309 1.00 94.06 536 LEU A CA 1
ATOM 4261 C C . LEU A 1 536 ? -12.333 -8.852 -8.782 1.00 94.06 536 LEU A C 1
ATOM 4263 O O . LEU A 1 536 ? -12.639 -8.829 -7.596 1.00 94.06 536 LEU A O 1
ATOM 4267 N N . HIS A 1 537 ? -12.887 -9.699 -9.642 1.00 91.94 537 HIS A N 1
ATOM 4268 C CA . HIS A 1 537 ? -13.959 -10.625 -9.276 1.00 91.94 537 HIS A CA 1
ATOM 4269 C C . HIS A 1 537 ? -13.475 -12.077 -9.243 1.00 91.94 537 HIS A C 1
ATOM 4271 O O . HIS A 1 537 ? -13.903 -12.836 -8.372 1.00 91.94 537 HIS A O 1
ATOM 4277 N N . LEU A 1 538 ? -12.547 -12.457 -10.130 1.00 94.19 538 LEU A N 1
ATOM 4278 C CA . LEU A 1 538 ? -12.012 -13.817 -10.201 1.00 94.19 538 LEU A CA 1
ATOM 4279 C C . LEU A 1 538 ? -10.493 -13.823 -10.383 1.00 94.19 538 LEU A C 1
ATOM 4281 O O . LEU A 1 538 ? -9.919 -12.988 -11.079 1.00 94.19 538 LEU A O 1
ATOM 4285 N N . VAL A 1 539 ? -9.848 -14.809 -9.769 1.00 96.94 539 VAL A N 1
ATOM 4286 C CA . VAL A 1 539 ? -8.461 -15.193 -10.037 1.00 96.94 539 VAL A CA 1
ATOM 4287 C C . VAL A 1 539 ? -8.468 -16.650 -10.453 1.00 96.94 539 VAL A C 1
ATOM 4289 O O . VAL A 1 539 ? -9.065 -17.476 -9.757 1.00 96.94 539 VAL A O 1
ATOM 4292 N N . ARG A 1 540 ? -7.803 -16.971 -11.561 1.00 96.62 540 ARG A N 1
ATOM 4293 C CA . ARG A 1 540 ? -7.744 -18.327 -12.108 1.00 96.62 540 ARG A CA 1
ATOM 4294 C C . ARG A 1 540 ? -6.326 -18.829 -12.280 1.00 96.62 540 ARG A C 1
ATOM 4296 O O . ARG A 1 540 ? -5.403 -18.041 -12.474 1.00 96.62 540 ARG A O 1
ATOM 4303 N N . ASP A 1 541 ? -6.166 -20.143 -12.234 1.00 95.00 541 ASP A N 1
ATOM 4304 C CA . ASP A 1 541 ? -4.921 -20.806 -12.606 1.00 95.00 541 ASP A CA 1
ATOM 4305 C C . ASP A 1 541 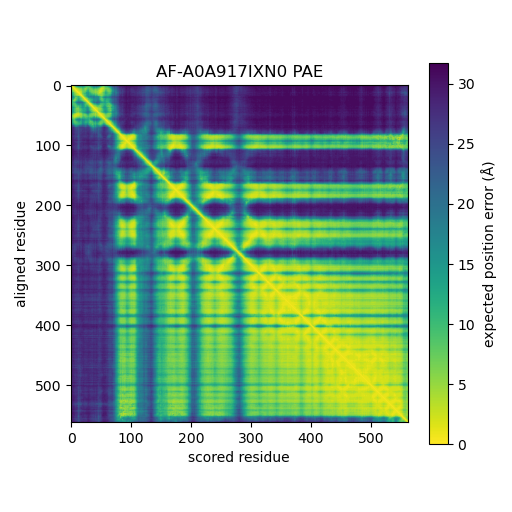? -4.781 -20.953 -14.135 1.00 95.00 541 ASP A C 1
ATOM 4307 O O . ASP A 1 541 ? -5.657 -20.571 -14.915 1.00 95.00 541 ASP A O 1
ATOM 4311 N N . GLN A 1 542 ? -3.666 -21.539 -14.575 1.00 94.31 542 GLN A N 1
ATOM 4312 C CA . GLN A 1 542 ? -3.366 -21.758 -15.991 1.00 94.31 542 GLN A CA 1
ATOM 4313 C C . GLN A 1 542 ? -4.339 -22.731 -16.675 1.00 94.31 542 GLN A C 1
ATOM 4315 O O . GLN A 1 542 ? -4.486 -22.690 -17.896 1.00 94.31 542 GLN A O 1
ATOM 4320 N N . SER A 1 543 ? -4.994 -23.595 -15.898 1.00 93.94 543 SER A N 1
ATOM 4321 C CA . SER A 1 543 ? -6.006 -24.547 -16.365 1.00 93.94 543 SER A CA 1
ATOM 4322 C C . SER A 1 543 ? -7.416 -23.946 -16.345 1.00 93.94 543 SER A C 1
ATOM 4324 O O . SER A 1 543 ? -8.382 -24.653 -16.623 1.00 93.94 543 SER A O 1
ATOM 4326 N N . ASN A 1 544 ? -7.536 -22.642 -16.062 1.00 92.25 544 ASN A N 1
ATOM 4327 C CA . ASN A 1 544 ? -8.782 -21.886 -15.967 1.00 92.25 544 ASN A CA 1
ATOM 4328 C C . ASN A 1 544 ? -9.658 -22.231 -14.741 1.00 92.25 544 ASN A C 1
ATOM 4330 O O . ASN A 1 544 ? -10.821 -21.812 -14.670 1.00 92.25 544 ASN A O 1
ATOM 4334 N N . HIS A 1 545 ? -9.119 -22.949 -13.751 1.00 91.31 545 HIS A N 1
ATOM 4335 C CA . HIS A 1 545 ? -9.814 -23.189 -12.487 1.00 91.31 545 HIS A CA 1
ATOM 4336 C C . HIS A 1 545 ? -9.817 -21.930 -11.626 1.00 91.31 545 HIS A C 1
ATOM 4338 O O . HIS A 1 545 ? -8.845 -21.177 -11.604 1.00 91.31 545 HIS A O 1
ATOM 4344 N N . ILE A 1 546 ? -10.914 -21.700 -10.903 1.00 91.12 546 ILE A N 1
ATOM 4345 C CA . ILE A 1 546 ? -11.040 -20.568 -9.982 1.00 91.12 546 ILE A CA 1
ATOM 4346 C C . ILE A 1 546 ? -10.172 -20.846 -8.758 1.00 91.12 546 ILE A C 1
ATOM 4348 O O . ILE A 1 546 ? -10.398 -21.814 -8.045 1.00 91.12 546 ILE A O 1
ATOM 4352 N N . VAL A 1 547 ? -9.210 -19.963 -8.507 1.00 93.19 547 VAL A N 1
ATOM 4353 C CA . VAL A 1 547 ? -8.366 -19.947 -7.303 1.00 93.19 547 VAL A CA 1
ATOM 4354 C C . VAL A 1 547 ? -8.935 -18.974 -6.273 1.00 93.19 547 VAL A C 1
ATOM 4356 O O . VAL A 1 547 ? -8.816 -19.178 -5.067 1.00 93.19 547 VAL A O 1
ATOM 4359 N N . LYS A 1 548 ? -9.573 -17.893 -6.729 1.00 90.50 548 LYS A N 1
ATOM 4360 C CA . LYS A 1 548 ? -10.189 -16.901 -5.847 1.00 90.50 548 LYS A CA 1
ATOM 4361 C C . LYS A 1 548 ? -11.412 -16.279 -6.492 1.00 90.50 548 LYS A C 1
ATOM 4363 O O . LYS A 1 548 ? -11.372 -15.933 -7.668 1.00 90.50 548 LYS A O 1
ATOM 4368 N N . MET A 1 549 ? -12.454 -16.075 -5.696 1.00 89.75 549 MET A N 1
ATOM 4369 C CA . MET A 1 549 ? -13.656 -15.345 -6.086 1.00 89.75 549 MET A CA 1
ATOM 4370 C C . MET A 1 549 ? -13.976 -14.260 -5.055 1.00 89.75 549 MET A C 1
ATOM 4372 O O . MET A 1 549 ? -13.927 -14.497 -3.845 1.00 89.75 549 MET A O 1
ATOM 4376 N N . ILE A 1 550 ? -14.288 -13.058 -5.535 1.00 88.94 550 ILE A N 1
ATOM 4377 C CA . ILE A 1 550 ? -14.607 -11.889 -4.708 1.00 88.94 550 ILE A CA 1
ATOM 4378 C C . ILE A 1 550 ? -15.994 -11.393 -5.089 1.00 88.94 550 ILE A C 1
ATOM 4380 O O . ILE A 1 550 ? -16.205 -10.950 -6.213 1.00 88.94 550 ILE A O 1
ATOM 4384 N N . CYS A 1 551 ? -16.942 -11.424 -4.157 1.00 83.31 551 CYS A N 1
ATOM 4385 C CA . CYS A 1 551 ? -18.310 -10.999 -4.430 1.00 83.31 551 CYS A CA 1
ATOM 4386 C C . CYS A 1 551 ? -18.594 -9.625 -3.820 1.00 83.31 551 CYS A C 1
ATOM 4388 O O . CYS A 1 551 ? -18.470 -9.416 -2.608 1.00 83.31 551 CYS A O 1
ATOM 4390 N N . TYR A 1 552 ? -19.032 -8.707 -4.677 1.00 80.38 552 TYR A N 1
ATOM 4391 C CA . TYR A 1 552 ? -19.413 -7.346 -4.317 1.00 80.38 552 TYR A CA 1
ATOM 4392 C C . TYR A 1 552 ? -20.928 -7.225 -4.201 1.00 80.38 552 TYR A C 1
ATOM 4394 O O . TYR A 1 552 ? -21.660 -7.873 -4.948 1.00 80.38 552 TYR A O 1
ATOM 4402 N N . ASN A 1 553 ? -21.405 -6.383 -3.285 1.00 68.62 553 ASN A N 1
ATOM 4403 C CA . ASN A 1 553 ? -22.833 -6.176 -3.096 1.00 68.62 553 ASN A CA 1
ATOM 4404 C C . ASN A 1 553 ? -23.153 -4.755 -2.620 1.00 68.62 553 ASN A C 1
ATOM 4406 O O . ASN A 1 553 ? -22.360 -4.134 -1.914 1.00 68.62 553 ASN A O 1
ATOM 4410 N N . PHE A 1 554 ? -24.345 -4.268 -2.957 1.00 63.09 554 PHE A N 1
ATOM 4411 C CA . PHE A 1 554 ? -24.937 -3.135 -2.256 1.00 63.09 554 PHE A CA 1
ATOM 4412 C C . PHE A 1 554 ? -25.570 -3.622 -0.950 1.00 63.09 554 PHE A C 1
ATOM 4414 O O . PHE A 1 554 ? -26.092 -4.738 -0.867 1.00 63.09 554 PHE A O 1
ATOM 4421 N N . TYR A 1 555 ? -25.538 -2.793 0.093 1.00 47.00 555 TYR A N 1
ATOM 4422 C CA . TYR A 1 555 ? -26.149 -3.165 1.368 1.00 47.00 555 TYR A CA 1
ATOM 4423 C C . TYR A 1 555 ? -27.636 -3.519 1.180 1.00 47.00 555 TYR A C 1
ATOM 4425 O O . TYR A 1 555 ? -28.392 -2.779 0.555 1.00 47.00 555 TYR A O 1
ATOM 4433 N N . GLY A 1 556 ? -28.048 -4.679 1.699 1.00 50.19 556 GLY A N 1
ATOM 4434 C CA . GLY A 1 556 ? -29.432 -5.154 1.632 1.00 50.19 556 GLY A CA 1
ATOM 4435 C C . GLY A 1 556 ? -29.855 -5.847 0.329 1.00 50.19 556 GLY A C 1
ATOM 4436 O O . GLY A 1 556 ? -30.974 -6.363 0.289 1.00 50.19 556 GLY A O 1
ATOM 4437 N N . GLN A 1 557 ? -29.000 -5.915 -0.700 1.00 52.38 557 GLN A N 1
ATOM 4438 C CA . GLN A 1 557 ? -29.295 -6.677 -1.919 1.00 52.38 557 GLN A CA 1
ATOM 4439 C C . GLN A 1 557 ? -28.946 -8.171 -1.755 1.00 52.38 557 GLN A C 1
ATOM 4441 O O . GLN A 1 557 ? -27.918 -8.515 -1.169 1.00 52.38 557 GLN A O 1
ATOM 4446 N N . PRO A 1 558 ? -29.775 -9.106 -2.241 1.00 54.22 558 PRO A N 1
ATOM 4447 C CA . PRO A 1 558 ? -29.374 -10.499 -2.372 1.00 54.22 558 PRO A CA 1
ATOM 4448 C C . PRO A 1 558 ? -28.451 -10.654 -3.590 1.00 54.22 558 PRO A C 1
ATOM 4450 O O . PRO A 1 558 ? -28.806 -10.281 -4.702 1.00 54.22 558 PRO A O 1
ATOM 4453 N N . VAL A 1 559 ? -27.269 -11.234 -3.382 1.00 60.69 559 VAL A N 1
ATOM 4454 C CA . VAL A 1 559 ? -26.335 -11.620 -4.453 1.00 60.69 559 VAL A CA 1
ATOM 4455 C C . VAL A 1 559 ? -25.976 -13.080 -4.247 1.00 60.69 559 VAL A C 1
ATOM 4457 O O . VAL A 1 559 ? -25.665 -13.480 -3.115 1.00 60.69 559 VAL A O 1
ATOM 4460 N N . ASN A 1 560 ? -26.058 -13.852 -5.330 1.00 56.09 560 ASN A N 1
ATOM 4461 C CA . ASN A 1 560 ? -25.682 -15.258 -5.366 1.00 56.09 560 ASN A CA 1
ATOM 4462 C C . ASN A 1 560 ? -24.154 -15.353 -5.455 1.00 56.09 560 ASN A C 1
ATOM 4464 O O . ASN A 1 560 ? -23.561 -14.910 -6.434 1.00 56.09 560 ASN A O 1
ATOM 4468 N N . CYS A 1 561 ? -23.540 -15.885 -4.400 1.00 57.66 561 CYS A N 1
ATOM 4469 C CA . CYS A 1 561 ? -22.087 -15.964 -4.217 1.00 57.66 561 CYS A CA 1
ATOM 4470 C C . CYS A 1 561 ? -21.644 -17.421 -3.997 1.00 57.66 561 CYS A C 1
ATOM 4472 O O . CYS A 1 561 ? -20.833 -17.681 -3.103 1.00 57.66 561 CYS A O 1
ATOM 4474 N N . ASN A 1 562 ? -22.267 -18.361 -4.712 1.00 54.16 562 ASN A N 1
ATOM 4475 C CA . ASN A 1 562 ? -22.034 -19.796 -4.543 1.00 54.16 562 ASN A CA 1
ATOM 4476 C C . ASN A 1 562 ? -21.004 -20.318 -5.530 1.00 54.16 562 ASN A C 1
ATOM 4478 O O . ASN A 1 562 ? -21.131 -19.971 -6.725 1.00 54.16 562 ASN A O 1
#

Mean predicted aligned error: 15.65 Å

Radius of gyration: 33.23 Å; Cα contacts (8 Å, |Δi|>4): 1075; chains: 1; bounding box: 95×75×63 Å

Organism: NCBI:txid1737353

Secondary structure (DSSP, 8-state):
-PPPEEEEEEE-TT--TTSS----EE-SSS-------HHHHGGG-S--EEEEEESS-S----------TT-----------S-EEEEEEEE-TTS-EEEEEEEEEE--S---HHHHTTSSTTS--S-------TTSS-PPP------BSSSS-BTT---------SEEEEEEE-TTS-EEEEEEEEE--PPPBPPEE--SSSS-S---S------S-SPPB---TTTT-EEEEEEEEEETTEEEEEEEEEEEEEEEEEEEEEEEEEEEEEE-PPPPS---TTPPPP-EEEEEEEEEEEEEEEEEEEEEEEE-TTS-EEEEEEEEE---TTT---SEEEEE-TT--EEEEEEE-GGGGTTSTTHHHHHHTT---S--EEEEEETTSTTEEEEEEEEEEEEETTTTEEEEEEEEEEETTPPPEEEEEEEEE-TTS-EEEEEETTS-EEEEEEETTTTEEEEEEESS-HHHHHHHH---HHHHHS-SSHHHHHHHHHHHHT-SS-EEEEEEEETTTEEEEEE-TTS-EEEEEE-TTS-EEEEE-TT--EEEEEEEE-TT------

Sequence (562 aa):
MAGQTVYLKILPPDADPYNDWITPLYSTWANINTSFDFNFLNLYGAAFKIVVYSAYPLPVHFDVNIDNPDDHAVRPLKPVGGVTVKSVADHDGAGNLVNRRNFIYEFGTNQPDLLMSYFPDNLSDEGLFYTTIRGTENDYFFYMYQIMSNTTYGMYVNDYSTITFPKVTEQWVDQNGIVTGGIEHEYMAGGKSRPVSFGNKVIPDYVHEYSSAIPGGAQSSNGDLHNGKELTTRTFKMVGQVKRYMSETVNHYSTEPSTAFTGTYYAVQQLISRPYYGYEAGVPYFADYNVSRYYVYSNWLKLDETITTTYTDAGEALQQTQQFQYANTTHMQPTLVKTFNSKEQIKTVINKYPHDFAATAPYGDMVSRHIITPVVEQTQRNESILLQELARTKTNYSYLGQNTLFRAASIASSIKGNDLETDVSFDQYDDKGNVLQYTGRDGVITCFVWGYNKQFPVAKIIGKAYVDVINQSGVNMSIVNSPATDNALRTELNKIRTLSSCQVTSFTYAPLVGMTSQTDPAGRITYYEYDAAGRLHLVRDQSNHIVKMICYNFYGQPVNCN

InterPro domains:
  IPR006530 YD repeat [TIGR01643] (516-542)
  IPR031325 RHS repeat [PF05593] (516-536)

pLDDT: mean 74.03, std 24.92, range [25.27, 98.62]

Foldseek 3Di:
DDWWWKFKDKAQPPDDPPDDDGDTDTDRDLADDDADDPVVNPVRPPDIDMDMDTPDDDDRDYDYDHDDPPDPDDPDPQQWAQWDFQKKFFADPVQATAKMKGKDFDQDPPPPVQQQVPPPHVHDPVPQPPDPPVPDPDRDRDDDDFDPNGSRAGPLAPPPDADRGQKMWIFIAGSVRDTFWTKIWGWDHWDWAAFDFPPDDPDPDDDPDCDPDPPRRRYTQPRRQRTPHTAKMWTWGDDPPDIDTQKMKGWDKDWDVVFKDKDKDKDKDWDDDDDDDDDDDDDDDDGDIGITIYIYIDTDIDGAKMKMWGADPVGDIWIKMKGFDDPDPVLRDGQKIWIQTSVRWIKMKGFDWLVVVLVDPPSVVCVVVVVTPDGQKIWMFGVVPVRFTAKMKGFDKDADDPNPDIAGQFIWMDGRPDDTDTQKGQDDDDPVRHRQWMAGPVRKIWGFDAELQRPHTFKIKIRDDSVCLCPVLVQDRVCRHPPPDPVSNVVRQVSSLVDPRMFMKGWDADPPQGTQWIQGSVRKIKGFDADPVSHTAFIATSVRRTRMGIDMDIPPDDDDPD